Protein AF-A0A412Y163-F1 (afdb_monomer_lite)

Radius of gyration: 38.12 Å; chains: 1; bounding box: 96×50×126 Å

pLDDT: mean 85.92, std 14.91, range [29.03, 98.62]

InterPro domains:
  IPR002495 Glycosyl transferase, family 8 [PF01501] (3-252)
  IPR006143 RND efflux pump, membrane fusion protein [TIGR01730] (341-671)
  IPR029044 Nucleotide-diphospho-sugar transferases [G3DSA:3.90.550.10] (2-270)
  IPR029044 Nucleotide-diphospho-sugar transferases [SSF53448] (2-274)
  IPR058625 Multidrug resistance protein MdtA-like, barrel-sandwich hybrid domain [PF25917] (364-505)
  IPR058626 Multidrug resistance protein MdtA-like, beta-barrel domain [PF25944] (539-596)

Sequence (676 aa):
MIHIACNIDANFTQHCAVTLVSLFENNKTADICVHIVAPGLPEKDQNILKSLAASYGNEVCFYFPSPELLANFSIRKFGKRISMATYYRCMFSAILPATVDKVLYLDCDIVILGDISEFWNTDLTDYAVGCVEDIGYDDMERYETLKYDSKYSYFNAGVLLINLKYWREHKVDEQCVKYFLAYPERIRYNDQDLLNALLHEHKLFVSLKWNMQDAFYRYGMEKKIEHWPTLKQDLESPVILHYTNKKPWNYDSMHPLRREYYTYLDMTPWRGKRPLLSLKNSLLRFIKLLPYVLKLRKPKYMKLNKQFIITNFAAFALMLFLPTGCRQADGKQDAVQSYRVIKVAASPVEISESYSAAIRGRQDVDILPQISGRIIRLKVKEGERVKTGQVLAVIDQVPYRAALRTAQANVSAAQAKVETARIELRGKQALFDEKVISDYELSLARNQLAVACAELEQAKAQESDARNNLSYTEIKSPSNGVVGTLPYRIGALVGPNMAQPFTVVSDNAEMYAYFSISENMLRRYSARYGSIDSMIAGTPEVGLQLNDGSLYKAKGRIETVSGVVDPVTGTVQIKALFPNPDRELLSGSIGNVILQNPKTEAVTIPMTATVELQDKIIAYRLKNGQAEAAYLTVDRLNDGNRFIVKEGLSVGDTIVAEGVGLVREGMSITPKNETK

Organism: NCBI:txid626929

Secondary structure (DSSP, 8-state):
-EEEEEE--TTSHHHHHHHHHHHHHH-TTS-EEEEEE-TT--HHHHHHHHHHHHHTT-EEEEE---GGGGTT-----S-TT--GGGGGGGGHHHHS-TT--EEEEE-SSEEE-S--HHHHT---TT-SEEEEE---S--HHHHHHHTS-GGG--EEEEEEEEEHHHHHHTTHHHHHHHHHHH-GGG-SSTHHHHHHHHHTTSEEE--GGGSEEGGGGBTTGGGT-TTHHHHHHHHHS-SEEE--SS-TTSTT---TTHHHHHHHHTTSTTTT------HHHHHHHHHHHHHHHTTSS--SBPPPSS----TTSSTTTSSS------------PPP--EEEEEE--EEEE--EEEEEEEEEEEEEEEE--SS-EEEEEE---TT-EE-TT-EEEEE--HHHHHHHHHHHHHHHHHHHHHHHHHHHHHHHHHHHHTT-S-HHHHHHHHHHHHHHHHHHHHHHHHHHHHHHHHHHTEEE-SSSEEE------TT-EE-TT-SS-SEEEEEEEEEEEEEEEEHHHHHHHHHHHSSHHHHHHHSPPBEEEETTSPBPSS-BEEEEEEEEEETTTTEEEEEEEEE-TT----TT-EEEEEEEPPPEEEEEEEGGG-EEETTEEEEEEEETTEEEEEEEEE-S---SSEEEEEES--TT-EEE-S-GGG--TT-B-EEEPPP-

Foldseek 3Di:
DAEAEEEDEQVLLLLLLLAVLLQCVQALPDAYEYEYEYAPHDPVSVVQSQVSQVVSVYGYDYWHDDPVLQPLDDDDPPDPPDDSRVCVLQVCLPTPDPVCQKYKYAYSLKGFDHHCVVVLPDDQPQAQKEFAADDDDDFPVLCVLLVHDCVLGFTDSRTITGRSNVCNVVVSSVQLSVCCNVRVVSDDPGNRSSCCSRRSPRYHYDQCLREVELVCFFPPVCVVDPPNVVNVVSVLRRRMYGDPDPGLQDLQDPRPCSVSSLVSSCVGPNRPDHRDCDVVNVVVSCVVCVCVVVVVDPDGGDDHPPPPPPPPPCVVVPVPDDDDDDDDDDDDDDDFDAFAKDFWAWDWDKFKDKFKWAKAFPDKAFFAQAFKAFWADADDDAFDWAAAFDFGTAGDLVVLVVQLVVLVVQLVVLVVQLVVLVVVLVVVVVCVVVVNDDPVVNVVSVVSNVVSVVSNVVSVVSSVVSVVNSVSSGRGDRHTATWHDQPHDGGDIGHRPDPGGRTIGGNHQKMKIKGKDAPVVVVVLCVVQVHPVSSQVVFPWKWKQFPVRDTDPWTKGWDDWDPDADPVPNIIMTIIMTGQNVVPDDRRGMIMIMGIDPIDTFGKAFLQQWDQDPNWIWWFWDDPQFTATFTFDFDPGDPVGITGTPDRDDRRTMTRRHPRVVHDGGRRHDHDYDPD

Structure (mmCIF, N/CA/C/O backbone):
data_AF-A0A412Y163-F1
#
_entry.id   AF-A0A412Y163-F1
#
loop_
_atom_site.group_PDB
_atom_site.id
_atom_site.type_symbol
_atom_site.label_atom_id
_atom_site.label_alt_id
_atom_site.label_comp_id
_atom_site.label_asym_id
_atom_site.label_entity_id
_atom_site.label_seq_id
_atom_site.pdbx_PDB_ins_code
_atom_site.Cartn_x
_atom_site.Cartn_y
_atom_site.Cartn_z
_atom_site.occupancy
_atom_site.B_iso_or_equiv
_atom_site.auth_seq_id
_atom_site.auth_comp_id
_atom_site.auth_asym_id
_atom_site.auth_atom_id
_atom_site.pdbx_PDB_model_num
ATOM 1 N N . MET A 1 1 ? 31.788 -15.404 14.386 1.00 92.50 1 MET A N 1
ATOM 2 C CA . MET A 1 1 ? 30.502 -15.265 13.694 1.00 92.50 1 MET A CA 1
ATOM 3 C C . MET A 1 1 ? 30.110 -13.804 13.506 1.00 92.50 1 MET A C 1
ATOM 5 O O . MET A 1 1 ? 30.068 -13.052 14.476 1.00 92.50 1 MET A O 1
ATOM 9 N N . ILE A 1 2 ? 29.854 -13.405 12.262 1.00 97.56 2 ILE A N 1
ATOM 10 C CA . ILE A 1 2 ? 29.260 -12.123 11.866 1.00 97.56 2 ILE A CA 1
ATOM 11 C C . ILE A 1 2 ? 27.769 -12.362 11.627 1.00 97.56 2 ILE A C 1
ATOM 13 O O . ILE A 1 2 ? 27.402 -13.258 10.867 1.00 97.56 2 ILE A O 1
ATOM 17 N N . HIS A 1 3 ? 26.913 -11.555 12.253 1.00 98.38 3 HIS A N 1
ATOM 18 C CA . HIS A 1 3 ? 25.468 -11.634 12.052 1.00 98.38 3 HIS A CA 1
ATOM 19 C C . HIS A 1 3 ? 25.017 -10.582 11.046 1.00 98.38 3 HIS A C 1
ATOM 21 O O . HIS A 1 3 ? 25.261 -9.388 11.230 1.00 98.38 3 HIS A O 1
ATOM 27 N N . ILE A 1 4 ? 24.317 -11.027 10.007 1.00 98.44 4 ILE A N 1
ATOM 28 C CA . ILE A 1 4 ? 23.743 -10.171 8.968 1.00 98.44 4 ILE A CA 1
ATOM 29 C C . ILE A 1 4 ? 22.227 -10.213 9.076 1.00 98.44 4 ILE A C 1
ATOM 31 O O . ILE A 1 4 ? 21.671 -11.288 9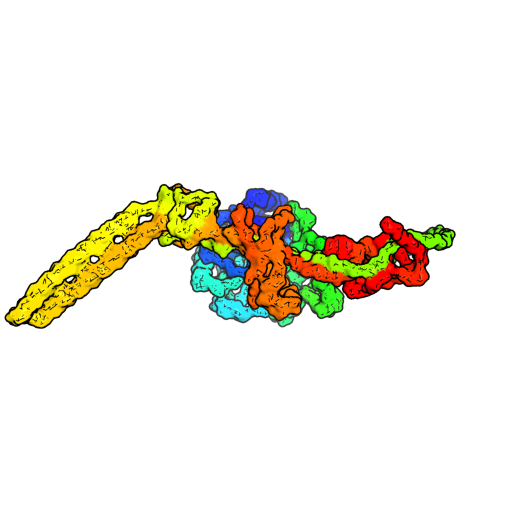.265 1.00 98.44 4 ILE A O 1
ATOM 35 N N . ALA A 1 5 ? 21.545 -9.080 8.926 1.00 98.00 5 ALA A N 1
ATOM 36 C CA . ALA A 1 5 ? 20.088 -9.031 8.843 1.00 98.00 5 ALA A CA 1
ATOM 37 C C . ALA A 1 5 ? 19.620 -8.459 7.505 1.00 98.00 5 ALA A C 1
ATOM 39 O O . ALA A 1 5 ? 20.126 -7.439 7.045 1.00 98.00 5 ALA A O 1
ATOM 40 N N . CYS A 1 6 ? 18.593 -9.078 6.929 1.00 95.75 6 CYS A N 1
ATOM 41 C CA . CYS A 1 6 ? 17.875 -8.569 5.763 1.00 95.75 6 CYS A CA 1
ATOM 42 C C . CYS A 1 6 ? 16.366 -8.680 6.002 1.00 95.75 6 CYS A C 1
ATOM 44 O O . CYS A 1 6 ? 15.906 -9.619 6.656 1.00 95.75 6 CYS A O 1
ATOM 46 N N . ASN A 1 7 ? 15.579 -7.775 5.423 1.00 92.44 7 ASN A N 1
ATOM 47 C CA . ASN A 1 7 ? 14.131 -7.930 5.310 1.00 92.44 7 ASN A CA 1
ATOM 48 C C . ASN A 1 7 ? 13.717 -7.992 3.832 1.00 92.44 7 ASN A C 1
ATOM 50 O O . ASN A 1 7 ? 14.161 -7.196 3.009 1.00 92.44 7 ASN A O 1
ATOM 54 N N . ILE A 1 8 ? 12.876 -8.959 3.467 1.00 90.75 8 ILE A N 1
ATOM 55 C CA . ILE A 1 8 ? 12.429 -9.107 2.074 1.00 90.75 8 ILE A CA 1
ATOM 56 C C . ILE A 1 8 ? 10.989 -9.571 1.962 1.00 90.75 8 ILE A C 1
ATOM 58 O O . ILE A 1 8 ? 10.456 -10.243 2.840 1.00 90.75 8 ILE A O 1
ATOM 62 N N . ASP A 1 9 ? 10.396 -9.271 0.812 1.00 84.88 9 ASP A N 1
ATOM 63 C CA . ASP A 1 9 ? 9.255 -10.006 0.279 1.00 84.88 9 ASP A CA 1
ATOM 64 C C . ASP A 1 9 ? 9.670 -10.809 -0.969 1.00 84.88 9 ASP A C 1
ATOM 66 O O . ASP A 1 9 ? 10.801 -10.702 -1.457 1.00 84.88 9 ASP A O 1
ATOM 70 N N . ALA A 1 10 ? 8.750 -11.615 -1.503 1.00 84.44 10 ALA A N 1
ATOM 71 C CA . ALA A 1 10 ? 9.011 -12.497 -2.643 1.00 84.44 10 ALA A CA 1
ATOM 72 C C . ALA A 1 10 ? 9.481 -11.767 -3.922 1.00 84.44 10 ALA A C 1
ATOM 74 O O . ALA A 1 10 ? 10.114 -12.375 -4.784 1.00 84.44 10 ALA A O 1
ATOM 75 N N . ASN A 1 11 ? 9.223 -10.460 -4.071 1.00 85.81 11 ASN A N 1
ATOM 76 C CA . ASN A 1 11 ? 9.713 -9.699 -5.226 1.00 85.81 11 ASN A CA 1
ATOM 77 C C . ASN A 1 11 ? 11.214 -9.389 -5.129 1.00 85.81 11 ASN A C 1
ATOM 79 O O . ASN A 1 11 ? 11.836 -9.058 -6.141 1.00 85.81 11 ASN A O 1
ATOM 83 N N . PHE A 1 12 ? 11.799 -9.494 -3.933 1.00 90.25 12 PHE A N 1
ATOM 84 C CA . PHE A 1 12 ? 13.189 -9.140 -3.658 1.00 90.25 12 PHE A CA 1
ATOM 85 C C . PHE A 1 12 ? 14.125 -10.343 -3.505 1.00 90.25 12 PHE A C 1
ATOM 87 O O . PHE A 1 12 ? 15.332 -10.127 -3.405 1.00 90.25 12 PHE A O 1
ATOM 94 N N . THR A 1 13 ? 13.637 -11.588 -3.595 1.00 94.56 13 THR A N 1
ATOM 95 C CA . THR A 1 13 ? 14.457 -12.813 -3.472 1.00 94.56 13 THR A CA 1
ATOM 96 C C . THR A 1 13 ? 15.701 -12.777 -4.366 1.00 94.56 13 THR A C 1
ATOM 98 O O . THR A 1 13 ? 16.816 -13.002 -3.899 1.00 94.56 13 THR A O 1
ATOM 101 N N . GLN A 1 14 ? 15.537 -12.429 -5.648 1.00 95.44 14 GLN A N 1
ATOM 102 C CA . GLN A 1 14 ? 16.657 -12.323 -6.591 1.00 95.44 14 GLN A CA 1
ATOM 103 C C . GLN A 1 14 ? 17.687 -11.282 -6.137 1.00 95.44 14 GLN A C 1
ATOM 105 O O . GLN A 1 14 ? 18.886 -11.480 -6.296 1.00 95.44 14 GLN A O 1
ATOM 110 N N . HIS A 1 15 ? 17.224 -10.138 -5.643 1.00 95.12 15 HIS A N 1
ATOM 111 C CA . HIS A 1 15 ? 18.093 -9.022 -5.287 1.00 95.12 15 HIS A CA 1
ATOM 112 C C . HIS A 1 15 ? 18.839 -9.313 -3.978 1.00 95.12 15 HIS A C 1
ATOM 114 O O . HIS A 1 15 ? 20.052 -9.137 -3.932 1.00 95.12 15 HIS A O 1
ATOM 120 N N . CYS A 1 16 ? 18.159 -9.920 -3.002 1.00 96.50 16 CYS A N 1
ATOM 121 C CA . CYS A 1 16 ? 18.770 -10.467 -1.794 1.00 96.50 16 CYS A CA 1
ATOM 122 C C . CYS A 1 16 ? 19.855 -11.498 -2.122 1.00 96.50 16 CYS A C 1
ATOM 124 O O . CYS A 1 16 ? 20.961 -11.405 -1.602 1.00 96.50 16 CYS A O 1
ATOM 126 N N . ALA A 1 17 ? 19.595 -12.420 -3.057 1.00 97.31 17 ALA A N 1
ATOM 127 C CA . ALA A 1 17 ? 20.602 -13.382 -3.503 1.00 97.31 17 ALA A CA 1
ATOM 128 C C . ALA A 1 17 ? 21.863 -12.698 -4.058 1.00 97.31 17 ALA A C 1
ATOM 130 O O . ALA A 1 17 ? 22.968 -13.155 -3.786 1.00 97.31 17 ALA A O 1
ATOM 131 N N . VAL A 1 18 ? 21.717 -11.590 -4.796 1.00 97.94 18 VAL A N 1
ATOM 132 C CA . VAL A 1 18 ? 22.866 -10.800 -5.272 1.00 97.94 18 VAL A CA 1
ATOM 133 C C . VAL A 1 18 ? 23.642 -10.191 -4.109 1.00 97.94 18 VAL A C 1
ATOM 135 O O . VAL A 1 18 ? 24.866 -10.303 -4.084 1.00 97.94 18 VAL A O 1
ATOM 138 N N . THR A 1 19 ? 22.949 -9.581 -3.146 1.00 98.12 19 THR A N 1
ATOM 139 C CA . THR A 1 19 ? 23.576 -9.008 -1.950 1.00 98.12 19 THR A CA 1
ATOM 140 C C . THR A 1 19 ? 24.345 -10.079 -1.174 1.00 98.12 19 THR A C 1
ATOM 142 O O . THR A 1 19 ? 25.533 -9.896 -0.921 1.00 98.12 19 THR A O 1
ATOM 145 N N . LEU A 1 20 ? 23.732 -11.234 -0.897 1.00 98.00 20 LEU A N 1
ATOM 146 C CA . LEU A 1 20 ? 24.373 -12.332 -0.165 1.00 98.00 20 LEU A CA 1
ATOM 147 C C . LEU A 1 20 ? 25.560 -12.938 -0.916 1.00 98.00 20 LEU A C 1
ATOM 149 O O . LEU A 1 20 ? 26.619 -13.122 -0.329 1.00 98.00 20 LEU A O 1
ATOM 153 N N . VAL A 1 21 ? 25.435 -13.195 -2.220 1.00 97.88 21 VAL A N 1
ATOM 154 C CA . VAL A 1 21 ? 26.564 -13.712 -3.008 1.00 97.88 21 VAL A CA 1
ATOM 155 C C . VAL A 1 21 ? 27.714 -12.707 -3.037 1.00 97.88 21 VAL A C 1
ATOM 157 O O . VAL A 1 21 ? 28.861 -13.099 -2.850 1.00 97.88 21 VAL A O 1
ATOM 160 N N . SER A 1 22 ? 27.430 -11.409 -3.188 1.00 98.38 22 SER A N 1
ATOM 161 C CA . SER A 1 22 ? 28.474 -10.381 -3.119 1.00 98.38 22 SER A CA 1
ATOM 162 C C . SER A 1 22 ? 29.130 -10.289 -1.739 1.00 98.38 22 SER A C 1
ATOM 164 O O . SER A 1 22 ? 30.338 -10.090 -1.646 1.00 98.38 22 SER A O 1
ATOM 166 N N . LEU A 1 23 ? 28.365 -10.496 -0.664 1.00 98.25 23 LEU A N 1
ATOM 167 C CA . LEU A 1 23 ? 28.896 -10.565 0.691 1.00 98.25 23 LEU A CA 1
ATOM 168 C C . LEU A 1 23 ? 29.861 -11.748 0.834 1.00 98.25 23 LEU A C 1
ATOM 170 O O . LEU A 1 23 ? 31.008 -11.547 1.229 1.00 98.25 23 LEU A O 1
ATOM 174 N N . PHE A 1 24 ? 29.414 -12.957 0.491 1.00 97.94 24 PHE A N 1
ATOM 175 C CA . PHE A 1 24 ? 30.197 -14.178 0.676 1.00 97.94 24 PHE A CA 1
ATOM 176 C C . PHE A 1 24 ? 31.447 -14.210 -0.210 1.00 97.94 24 PHE A C 1
ATOM 178 O O . PHE A 1 24 ? 32.520 -14.583 0.257 1.00 97.94 24 PHE A O 1
ATOM 185 N N . GLU A 1 25 ? 31.349 -13.750 -1.460 1.00 97.50 25 GLU A N 1
ATOM 186 C CA . GLU A 1 25 ? 32.495 -13.681 -2.375 1.00 97.50 25 GLU A CA 1
ATOM 187 C C . GLU A 1 25 ? 33.605 -12.750 -1.874 1.00 97.50 25 GLU A C 1
ATOM 189 O O . GLU A 1 25 ? 34.782 -13.031 -2.090 1.00 97.50 25 GLU A O 1
ATOM 194 N N . ASN A 1 26 ? 33.259 -11.667 -1.177 1.00 97.56 26 ASN A N 1
ATOM 195 C CA . ASN A 1 26 ? 34.247 -10.717 -0.659 1.00 97.56 26 ASN A CA 1
ATOM 196 C C . ASN A 1 26 ? 34.652 -10.979 0.800 1.00 97.56 26 ASN A C 1
ATOM 198 O O . ASN A 1 26 ? 35.519 -10.283 1.314 1.00 97.56 26 ASN A O 1
ATOM 202 N N . ASN A 1 27 ? 34.051 -11.976 1.459 1.00 97.25 27 ASN A N 1
ATOM 203 C CA . ASN A 1 27 ? 34.288 -12.309 2.869 1.00 97.25 27 ASN A CA 1
ATOM 204 C C . ASN A 1 27 ? 34.428 -13.830 3.061 1.00 97.25 27 ASN A C 1
ATOM 206 O O . ASN A 1 27 ? 33.876 -14.407 3.992 1.00 97.25 27 ASN A O 1
ATOM 210 N N . LYS A 1 28 ? 35.163 -14.502 2.163 1.00 93.19 28 LYS A N 1
ATOM 211 C CA . LYS A 1 28 ? 35.240 -15.978 2.080 1.00 93.19 28 LYS A CA 1
ATOM 212 C C . LYS A 1 28 ? 35.743 -16.670 3.347 1.00 93.19 28 LYS A C 1
ATOM 214 O O . LYS A 1 28 ? 35.465 -17.844 3.548 1.00 93.19 28 LYS A O 1
ATOM 219 N N . THR A 1 29 ? 36.532 -15.971 4.157 1.00 90.94 29 THR A N 1
ATOM 220 C CA . THR A 1 29 ? 37.102 -16.497 5.405 1.00 90.94 29 THR A CA 1
ATOM 221 C C . THR A 1 29 ? 36.256 -16.166 6.630 1.00 90.94 29 THR A C 1
ATOM 223 O O . THR A 1 29 ? 36.580 -16.619 7.726 1.00 90.94 29 THR A O 1
ATOM 226 N N . ALA A 1 30 ? 35.218 -15.343 6.478 1.00 93.56 30 ALA A N 1
ATOM 227 C CA . ALA A 1 30 ? 34.352 -14.959 7.575 1.00 93.56 30 ALA A CA 1
ATOM 228 C C . ALA A 1 30 ? 33.275 -16.024 7.802 1.00 93.56 30 ALA A C 1
ATOM 230 O O . ALA A 1 30 ? 32.623 -16.481 6.870 1.00 93.56 30 ALA A O 1
ATOM 231 N N . ASP A 1 31 ? 33.068 -16.369 9.067 1.00 95.06 31 ASP A N 1
ATOM 232 C CA . ASP A 1 31 ? 31.941 -17.176 9.527 1.00 95.06 31 ASP A CA 1
ATOM 233 C C . ASP A 1 31 ? 30.698 -16.278 9.642 1.00 95.06 31 ASP A C 1
ATOM 235 O O . ASP A 1 31 ? 30.650 -15.414 10.527 1.00 95.06 31 ASP A O 1
ATOM 239 N N . ILE A 1 32 ? 29.737 -16.423 8.720 1.00 97.88 32 ILE A N 1
ATOM 240 C CA . ILE A 1 32 ? 28.570 -15.541 8.585 1.00 97.88 32 ILE A CA 1
ATOM 241 C C . ILE A 1 32 ? 27.264 -16.311 8.821 1.00 97.88 32 ILE A C 1
ATOM 243 O O . ILE A 1 32 ? 26.962 -17.301 8.152 1.00 97.88 32 ILE A O 1
ATOM 247 N N . CYS A 1 33 ? 26.423 -15.769 9.705 1.00 97.94 33 CYS A N 1
ATOM 248 C CA . CYS A 1 33 ? 25.037 -16.193 9.889 1.00 97.94 33 CYS A CA 1
ATOM 249 C C . CYS A 1 33 ? 24.091 -15.089 9.397 1.00 97.94 33 CYS A C 1
ATOM 251 O O . CYS A 1 33 ? 24.146 -13.947 9.861 1.00 97.94 33 CYS A O 1
ATOM 253 N N . VAL A 1 34 ? 23.217 -15.420 8.448 1.00 98.38 34 VAL A N 1
ATOM 254 C CA . VAL A 1 34 ? 22.259 -14.479 7.861 1.00 98.38 34 VAL A CA 1
ATOM 255 C C . VAL A 1 34 ? 20.879 -14.690 8.472 1.00 98.38 34 VAL A C 1
ATOM 257 O O . VAL A 1 34 ? 20.323 -15.783 8.456 1.00 98.38 34 VAL A O 1
ATOM 260 N N . HIS A 1 35 ? 20.281 -13.616 8.961 1.00 98.31 35 HIS A N 1
ATOM 261 C CA . HIS A 1 35 ? 18.937 -13.564 9.504 1.00 98.31 35 HIS A CA 1
ATOM 262 C C . HIS A 1 35 ? 18.011 -12.846 8.523 1.00 98.31 35 HIS A C 1
ATOM 264 O O . HIS A 1 35 ? 18.090 -11.632 8.343 1.00 98.31 35 HIS A O 1
ATOM 270 N N . ILE A 1 36 ? 17.121 -13.592 7.876 1.00 97.38 36 ILE A N 1
ATOM 271 C CA . ILE A 1 36 ? 16.193 -13.047 6.887 1.00 97.38 36 ILE A CA 1
ATOM 272 C C . ILE A 1 36 ? 14.795 -12.973 7.493 1.00 97.38 36 ILE A C 1
ATOM 274 O O . ILE A 1 36 ? 14.148 -13.991 7.736 1.00 97.38 36 ILE A O 1
ATOM 278 N N . VAL A 1 37 ? 14.308 -11.754 7.703 1.00 96.69 37 VAL A N 1
ATOM 279 C CA . VAL A 1 37 ? 12.925 -11.490 8.103 1.00 96.69 37 VAL A CA 1
ATOM 280 C C . VAL A 1 37 ? 12.071 -11.377 6.846 1.00 96.69 37 VAL A C 1
ATOM 282 O O . VAL A 1 37 ? 12.183 -10.405 6.099 1.00 96.69 37 VAL A O 1
ATOM 285 N N . ALA A 1 38 ? 11.235 -12.378 6.576 1.00 92.44 38 ALA A N 1
ATOM 286 C CA . ALA A 1 38 ? 10.528 -12.460 5.302 1.00 92.44 38 ALA A CA 1
ATOM 287 C C . ALA A 1 38 ? 9.089 -12.971 5.456 1.00 92.44 38 ALA A C 1
ATOM 289 O O . ALA A 1 38 ? 8.832 -14.162 5.260 1.00 92.44 38 ALA A O 1
ATOM 290 N N . PRO A 1 39 ? 8.125 -12.096 5.801 1.00 85.88 39 PRO A N 1
ATOM 291 C CA . PRO A 1 39 ? 6.726 -12.493 5.947 1.00 85.88 39 PRO A CA 1
ATOM 292 C C . PRO A 1 39 ? 6.196 -13.098 4.637 1.00 85.88 39 PRO A C 1
ATOM 294 O O . PRO A 1 39 ? 6.133 -12.434 3.603 1.00 85.88 39 PRO A O 1
ATOM 297 N N . GLY A 1 40 ? 5.808 -14.373 4.674 1.00 85.00 40 GLY A N 1
ATOM 298 C CA . GLY A 1 40 ? 5.207 -15.050 3.523 1.00 85.00 40 GLY A CA 1
ATOM 299 C C . GLY A 1 40 ? 6.167 -15.382 2.373 1.00 85.00 40 GLY A C 1
ATOM 300 O O . GLY A 1 40 ? 5.709 -15.534 1.241 1.00 85.00 40 GLY A O 1
ATOM 301 N N . LEU A 1 41 ? 7.479 -15.503 2.621 1.00 91.69 41 LEU A N 1
ATOM 302 C CA . LEU A 1 41 ? 8.425 -15.939 1.587 1.00 91.69 41 LEU A CA 1
ATOM 303 C C . LEU A 1 41 ? 8.195 -17.416 1.207 1.00 91.69 41 LEU A C 1
ATOM 305 O O . LEU A 1 41 ? 8.257 -18.277 2.091 1.00 91.69 41 LEU A O 1
ATOM 309 N N . PRO A 1 42 ? 7.981 -17.750 -0.080 1.00 93.44 42 PRO A N 1
ATOM 310 C CA . PRO A 1 42 ? 7.755 -19.128 -0.505 1.00 93.44 42 PRO A CA 1
ATOM 311 C C . PRO A 1 42 ? 8.927 -20.055 -0.164 1.00 93.44 42 PRO A C 1
ATOM 313 O O . PRO A 1 42 ? 10.089 -19.670 -0.277 1.00 93.44 42 PRO A O 1
ATOM 316 N N . GLU A 1 43 ? 8.637 -21.313 0.166 1.00 94.31 43 GLU A N 1
ATOM 317 C CA . GLU A 1 43 ? 9.656 -22.315 0.518 1.00 94.31 43 GLU A CA 1
ATOM 318 C C . GLU A 1 43 ? 10.697 -22.522 -0.597 1.00 94.31 43 GLU A C 1
ATOM 320 O O . GLU A 1 43 ? 11.889 -22.661 -0.331 1.00 94.31 43 GLU A O 1
ATOM 325 N N . LYS A 1 44 ? 10.274 -22.446 -1.867 1.00 94.81 44 LYS A N 1
ATOM 326 C CA . LYS A 1 44 ? 11.176 -22.481 -3.029 1.00 94.81 44 LYS A CA 1
ATOM 327 C C . LYS A 1 44 ? 12.265 -21.406 -2.948 1.00 94.81 44 LYS A C 1
ATOM 329 O O . LYS A 1 44 ? 13.429 -21.690 -3.219 1.00 94.81 44 LYS A O 1
ATOM 334 N N . ASP A 1 45 ? 11.881 -20.188 -2.587 1.00 95.31 45 ASP A N 1
ATOM 335 C CA . ASP A 1 45 ? 12.784 -19.042 -2.510 1.00 95.31 45 ASP A CA 1
ATOM 336 C C . ASP A 1 45 ? 13.702 -19.155 -1.288 1.00 95.31 45 ASP A C 1
ATOM 338 O O . ASP A 1 45 ? 14.901 -18.891 -1.392 1.00 95.31 45 ASP A O 1
ATOM 342 N N . GLN A 1 46 ? 13.171 -19.644 -0.162 1.00 96.62 46 GLN A N 1
ATOM 343 C CA . GLN A 1 46 ? 13.973 -19.973 1.018 1.00 96.62 46 GLN A CA 1
ATOM 344 C C . GLN A 1 46 ? 15.059 -21.000 0.681 1.00 96.62 46 GLN A C 1
ATOM 346 O O . GLN A 1 46 ? 16.226 -20.792 1.006 1.00 96.62 46 GLN A O 1
ATOM 351 N N . ASN A 1 47 ? 14.694 -22.081 -0.013 1.00 96.62 47 ASN A N 1
ATOM 352 C CA . ASN A 1 47 ? 15.622 -23.142 -0.392 1.00 96.62 47 ASN A CA 1
ATOM 353 C C . ASN A 1 47 ? 16.731 -22.625 -1.312 1.00 96.62 47 ASN A C 1
ATOM 355 O O . ASN A 1 47 ? 17.889 -22.968 -1.103 1.00 96.62 47 ASN A O 1
ATOM 359 N N . ILE A 1 48 ? 16.413 -21.740 -2.263 1.00 95.94 48 ILE A N 1
ATOM 360 C CA . ILE A 1 48 ? 17.429 -21.104 -3.115 1.00 95.94 48 ILE A CA 1
ATOM 361 C C . ILE A 1 48 ? 18.454 -20.334 -2.271 1.00 95.94 48 ILE A C 1
ATOM 363 O O . ILE A 1 48 ? 19.657 -20.507 -2.463 1.00 95.94 48 ILE A O 1
ATOM 367 N N . LEU A 1 49 ? 17.997 -19.501 -1.332 1.00 97.44 49 LEU A N 1
ATOM 368 C CA . LEU A 1 49 ? 18.885 -18.696 -0.488 1.00 97.44 49 LEU A CA 1
ATOM 369 C C . LEU A 1 49 ? 19.702 -19.564 0.485 1.00 97.44 49 LEU A C 1
ATOM 371 O O . LEU A 1 49 ? 20.897 -19.321 0.643 1.00 97.44 49 LEU A O 1
ATOM 375 N N . LYS A 1 50 ? 19.101 -20.614 1.068 1.00 97.69 50 LYS A N 1
ATOM 376 C CA . LYS A 1 50 ? 19.816 -21.600 1.902 1.00 97.69 50 LYS A CA 1
ATOM 377 C C . LYS A 1 50 ? 20.900 -22.319 1.114 1.00 97.69 50 LYS A C 1
ATOM 379 O O . LYS A 1 50 ? 22.033 -22.390 1.573 1.00 97.69 50 LYS A O 1
ATOM 384 N N . SER A 1 51 ? 20.574 -22.830 -0.074 1.00 96.94 51 SER A N 1
ATOM 385 C CA . SER A 1 51 ? 21.540 -23.528 -0.925 1.00 96.94 51 SER A CA 1
ATOM 386 C C . SER A 1 51 ? 22.677 -22.611 -1.368 1.00 96.94 51 SER A C 1
ATOM 388 O O . SER A 1 51 ? 23.826 -23.045 -1.394 1.00 96.94 51 SER A O 1
ATOM 390 N N . LEU A 1 52 ? 22.378 -21.343 -1.674 1.00 96.12 52 LEU A N 1
ATOM 391 C CA . LEU A 1 52 ? 23.405 -20.351 -1.977 1.00 96.12 52 LEU A CA 1
ATOM 392 C C . LEU A 1 52 ? 24.336 -20.146 -0.784 1.00 96.12 52 LEU A C 1
ATOM 394 O O . LEU A 1 52 ? 25.532 -20.335 -0.946 1.00 96.12 52 LEU A O 1
ATOM 398 N N . ALA A 1 53 ? 23.829 -19.837 0.409 1.00 96.56 53 ALA A N 1
ATOM 399 C CA . ALA A 1 53 ? 24.686 -19.641 1.581 1.00 96.56 53 ALA A CA 1
ATOM 400 C C . ALA A 1 53 ? 25.496 -20.892 1.949 1.00 96.56 53 ALA A C 1
ATOM 402 O O . ALA A 1 53 ? 26.705 -20.798 2.165 1.00 96.56 53 ALA A O 1
ATOM 403 N N . ALA A 1 54 ? 24.867 -22.069 1.900 1.00 96.31 54 ALA A N 1
ATOM 404 C CA . ALA A 1 54 ? 25.525 -23.343 2.166 1.00 96.31 54 ALA A CA 1
ATOM 405 C C . ALA A 1 54 ? 26.687 -23.621 1.197 1.00 96.31 54 ALA A C 1
ATOM 407 O O . ALA A 1 54 ? 27.702 -24.173 1.611 1.00 96.31 54 ALA A O 1
ATOM 408 N N . SER A 1 55 ? 26.591 -23.192 -0.070 1.00 95.69 55 SER A N 1
ATOM 409 C CA . SER A 1 55 ? 27.694 -23.318 -1.039 1.00 95.69 55 SER A CA 1
ATOM 410 C C . SER A 1 55 ? 28.943 -22.501 -0.678 1.00 95.69 55 SER A C 1
ATOM 412 O O . SER A 1 55 ? 30.031 -22.827 -1.144 1.00 95.69 55 SER A O 1
ATOM 414 N N . TYR A 1 56 ? 28.800 -21.494 0.190 1.00 96.00 56 TYR A N 1
ATOM 415 C CA . TYR A 1 56 ? 29.903 -20.717 0.767 1.00 96.00 56 TYR A CA 1
ATOM 416 C C . TYR A 1 56 ? 30.234 -21.130 2.209 1.00 96.00 56 TYR A C 1
ATOM 418 O O . TYR A 1 56 ? 31.049 -20.475 2.848 1.00 96.00 56 TYR A O 1
ATOM 426 N N . GLY A 1 57 ? 29.606 -22.186 2.740 1.00 95.25 57 GLY A N 1
ATOM 427 C CA . GLY A 1 57 ? 29.789 -22.621 4.127 1.00 95.25 57 GLY A CA 1
ATOM 428 C C . GLY A 1 57 ? 29.100 -21.737 5.173 1.00 95.25 57 GLY A C 1
ATOM 429 O O . GLY A 1 57 ? 29.467 -21.804 6.339 1.00 95.25 57 GLY A O 1
ATOM 430 N N . ASN A 1 58 ? 28.115 -20.926 4.772 1.00 96.69 58 ASN A N 1
ATOM 431 C CA . ASN A 1 58 ? 27.388 -19.999 5.645 1.00 96.69 58 ASN A CA 1
ATOM 432 C C . ASN A 1 58 ? 25.935 -20.446 5.881 1.00 96.69 58 ASN A C 1
ATOM 434 O O . ASN A 1 58 ? 25.371 -21.220 5.102 1.00 96.69 58 ASN A O 1
ATOM 438 N N . GLU A 1 59 ? 25.302 -19.916 6.929 1.00 95.25 59 GLU A N 1
ATOM 439 C CA . GLU A 1 59 ? 23.928 -20.267 7.317 1.00 95.25 59 GLU A CA 1
ATOM 440 C C . GLU A 1 59 ? 22.929 -19.134 7.037 1.00 95.25 59 GLU A C 1
ATOM 442 O O . GLU A 1 59 ? 23.254 -17.950 7.139 1.00 95.25 59 GLU A O 1
ATOM 447 N N . VAL A 1 60 ? 21.684 -19.504 6.710 1.00 97.50 60 VAL A N 1
ATOM 448 C CA . VAL A 1 60 ? 20.548 -18.578 6.592 1.00 97.50 60 VAL A CA 1
ATOM 449 C C . VAL A 1 60 ? 19.383 -19.061 7.457 1.00 97.50 60 VAL A C 1
ATOM 451 O O . VAL A 1 60 ? 18.796 -20.116 7.198 1.00 97.50 60 VAL A O 1
ATOM 454 N N . CYS A 1 61 ? 18.984 -18.230 8.416 1.00 97.06 61 CYS A N 1
ATOM 455 C CA . CYS A 1 61 ? 17.814 -18.414 9.269 1.00 97.06 61 CYS A CA 1
ATOM 456 C C . CYS A 1 61 ? 16.667 -17.514 8.801 1.00 97.06 61 CYS A C 1
ATOM 458 O O . CYS A 1 61 ? 16.867 -16.319 8.574 1.00 97.06 61 CYS A O 1
ATOM 460 N N . PHE A 1 62 ? 15.457 -18.067 8.704 1.00 97.19 62 PHE A N 1
ATOM 461 C CA . PHE A 1 62 ? 14.263 -17.322 8.296 1.00 97.19 62 PHE A CA 1
ATOM 462 C C . PHE A 1 62 ? 13.358 -17.031 9.484 1.00 97.19 62 PHE A C 1
ATOM 464 O O . PHE A 1 62 ? 13.095 -17.911 10.301 1.00 97.19 62 PHE A O 1
ATOM 471 N N . TYR A 1 63 ? 12.830 -15.812 9.519 1.00 96.69 63 TYR A N 1
ATOM 472 C CA . TYR A 1 63 ? 11.893 -15.351 10.532 1.00 96.69 63 TYR A CA 1
ATOM 473 C C . TYR A 1 63 ? 10.604 -14.886 9.856 1.00 96.69 63 TYR A C 1
ATOM 475 O O . TYR A 1 63 ? 10.628 -14.065 8.934 1.00 96.69 63 TYR A O 1
ATOM 483 N N . PHE A 1 64 ? 9.477 -15.398 10.347 1.00 94.50 64 PHE A N 1
ATOM 484 C CA . PHE A 1 64 ? 8.131 -15.093 9.860 1.00 94.50 64 PHE A CA 1
ATOM 485 C C . PHE A 1 64 ? 7.345 -14.394 10.975 1.00 94.50 64 PHE A C 1
ATOM 487 O O . PHE A 1 64 ? 6.504 -15.024 11.617 1.00 94.50 64 PHE A O 1
ATOM 494 N N . PRO A 1 65 ? 7.666 -13.124 11.281 1.00 90.69 65 PRO A N 1
ATOM 495 C CA . PRO A 1 65 ? 6.994 -12.392 12.345 1.00 90.69 65 PRO A CA 1
ATOM 496 C C . PRO A 1 65 ? 5.502 -12.256 12.046 1.00 90.69 65 PRO A C 1
ATOM 498 O O . PRO A 1 65 ? 5.099 -12.092 10.890 1.00 90.69 65 PRO A O 1
ATOM 501 N N . SER A 1 66 ? 4.689 -12.291 13.101 1.00 87.56 66 SER A N 1
ATOM 502 C CA . SER A 1 66 ? 3.246 -12.146 12.948 1.00 87.56 66 SER A CA 1
ATOM 503 C C . SER A 1 66 ? 2.883 -10.777 12.356 1.00 87.56 66 SER A C 1
ATOM 505 O O . SER A 1 66 ? 3.509 -9.775 12.729 1.00 87.56 66 SER A O 1
ATOM 507 N N . PRO A 1 67 ? 1.865 -10.680 11.476 1.00 83.06 67 PRO A N 1
ATOM 508 C CA . PRO A 1 67 ? 1.375 -9.396 10.980 1.00 83.06 67 PRO A CA 1
ATOM 509 C C . PRO A 1 67 ? 0.978 -8.418 12.095 1.00 83.06 67 PRO A C 1
ATOM 511 O O . PRO A 1 67 ? 1.098 -7.209 11.899 1.00 83.06 67 PRO A O 1
ATOM 514 N N . GLU A 1 68 ? 0.571 -8.910 13.276 1.00 86.44 68 GLU A N 1
ATOM 515 C CA . GLU A 1 68 ? 0.223 -8.048 14.418 1.00 86.44 68 GLU A CA 1
ATOM 516 C C . GLU A 1 68 ? 1.382 -7.161 14.886 1.00 86.44 68 GLU A C 1
ATOM 518 O O . GLU A 1 68 ? 1.138 -6.053 15.359 1.00 86.44 68 GLU A O 1
ATOM 523 N N . LEU A 1 69 ? 2.635 -7.600 14.702 1.00 87.94 69 LEU A N 1
ATOM 524 C CA . LEU A 1 69 ? 3.818 -6.823 15.085 1.00 87.94 69 LEU A CA 1
ATOM 525 C C . LEU A 1 69 ? 3.860 -5.463 14.375 1.00 87.94 69 LEU A C 1
ATOM 527 O O . LEU A 1 69 ? 4.407 -4.501 14.908 1.00 87.94 69 LEU A O 1
ATOM 531 N N . LEU A 1 70 ? 3.251 -5.376 13.187 1.00 90.81 70 LEU A N 1
ATOM 532 C CA . LEU A 1 70 ? 3.163 -4.147 12.407 1.00 90.81 70 LEU A CA 1
ATOM 533 C C . LEU A 1 70 ? 1.749 -3.552 12.321 1.00 90.81 70 LEU A C 1
ATOM 535 O O . LEU A 1 70 ? 1.555 -2.604 11.563 1.00 90.81 70 LEU A O 1
ATOM 539 N N . ALA A 1 71 ? 0.771 -4.050 13.088 1.00 85.06 71 ALA A N 1
ATOM 540 C CA . ALA A 1 71 ? -0.635 -3.630 12.978 1.00 85.06 71 ALA A CA 1
ATOM 541 C C . ALA A 1 71 ? -0.860 -2.121 13.190 1.00 85.06 71 ALA A C 1
ATOM 543 O O . ALA A 1 71 ? -1.809 -1.554 12.655 1.00 85.06 71 ALA A O 1
ATOM 544 N N . ASN A 1 72 ? 0.026 -1.474 13.951 1.00 85.50 72 ASN A N 1
ATOM 545 C CA . ASN A 1 72 ? -0.038 -0.047 14.267 1.00 85.50 72 ASN A CA 1
ATOM 546 C C . ASN A 1 72 ? 0.662 0.849 13.238 1.00 85.50 72 ASN A C 1
ATOM 548 O O . ASN A 1 72 ? 0.506 2.068 13.281 1.00 85.50 72 ASN A O 1
ATOM 552 N N . PHE A 1 73 ? 1.452 0.269 12.336 1.00 87.94 73 PHE A N 1
ATOM 553 C CA . PHE A 1 73 ? 2.153 1.025 11.311 1.00 87.94 73 PHE A CA 1
ATOM 554 C C . PHE A 1 73 ? 1.282 1.173 10.065 1.00 87.94 73 PHE A C 1
ATOM 556 O O . PHE A 1 73 ? 0.464 0.318 9.729 1.00 87.94 73 PHE A O 1
ATOM 563 N N . SER A 1 74 ? 1.499 2.254 9.323 1.00 86.38 74 SER A N 1
ATOM 564 C CA . SER A 1 74 ? 0.895 2.448 8.008 1.00 86.38 74 SER A CA 1
ATOM 565 C C . SER A 1 74 ? 1.891 3.107 7.063 1.00 86.38 74 SER A C 1
ATOM 567 O O . SER A 1 74 ? 2.747 3.879 7.483 1.00 86.38 74 SER A O 1
ATOM 569 N N . ILE A 1 75 ? 1.787 2.805 5.769 1.00 81.31 75 ILE A N 1
ATOM 570 C CA . ILE A 1 75 ? 2.603 3.459 4.743 1.00 81.31 75 ILE A CA 1
ATOM 571 C C . ILE A 1 75 ? 1.833 4.636 4.162 1.00 81.31 75 ILE A C 1
ATOM 573 O O . ILE A 1 75 ? 0.740 4.476 3.609 1.00 81.31 75 ILE A O 1
ATOM 577 N N . ARG A 1 76 ? 2.442 5.825 4.201 1.00 66.44 76 ARG A N 1
ATOM 578 C CA . ARG A 1 76 ? 1.949 6.968 3.430 1.00 66.44 76 ARG A CA 1
ATOM 579 C C . ARG A 1 76 ? 2.154 6.701 1.940 1.00 66.44 76 ARG A C 1
ATOM 581 O O . ARG A 1 76 ? 3.233 6.326 1.500 1.00 66.44 76 ARG A O 1
ATOM 588 N N . LYS A 1 77 ? 1.077 6.891 1.176 1.00 47.00 77 LYS A N 1
ATOM 589 C CA . LYS A 1 77 ? 0.798 6.449 -0.206 1.00 47.00 77 LYS A CA 1
ATOM 590 C C . LYS A 1 77 ? 1.734 7.009 -1.307 1.00 47.00 77 LYS A C 1
ATOM 592 O O . LYS A 1 77 ? 1.269 7.342 -2.393 1.00 47.00 77 LYS A O 1
ATOM 597 N N . PHE A 1 78 ? 3.046 7.100 -1.089 1.00 42.44 78 PHE A N 1
ATOM 598 C CA . PHE A 1 78 ? 4.029 7.476 -2.107 1.00 42.44 78 PHE A CA 1
ATOM 599 C C . PHE A 1 78 ? 4.514 6.241 -2.883 1.00 42.44 78 PHE A C 1
ATOM 601 O O . PHE A 1 78 ? 5.590 5.697 -2.659 1.00 42.44 78 PHE A O 1
ATOM 608 N N . GLY A 1 79 ? 3.702 5.826 -3.859 1.00 43.97 79 GLY A N 1
ATOM 609 C CA . GLY A 1 79 ? 4.083 4.869 -4.898 1.00 43.97 79 GLY A CA 1
ATOM 610 C C . GLY A 1 79 ? 3.973 3.394 -4.497 1.00 43.97 79 GLY A C 1
ATOM 611 O O . GLY A 1 79 ? 4.260 2.994 -3.379 1.00 43.97 79 GLY A O 1
ATOM 612 N N . LYS A 1 80 ? 3.592 2.550 -5.462 1.00 48.91 80 LYS A N 1
ATOM 613 C CA . LYS A 1 80 ? 3.447 1.083 -5.349 1.00 48.91 80 LYS A CA 1
ATOM 614 C C . LYS A 1 80 ? 4.772 0.325 -5.072 1.00 48.91 80 LYS A C 1
ATOM 616 O O . LYS A 1 80 ? 4.923 -0.798 -5.536 1.00 48.91 80 LYS A O 1
ATOM 621 N N . ARG A 1 81 ? 5.778 0.958 -4.456 1.00 59.56 81 ARG A N 1
ATOM 622 C CA . ARG A 1 81 ? 7.162 0.451 -4.384 1.00 59.56 81 ARG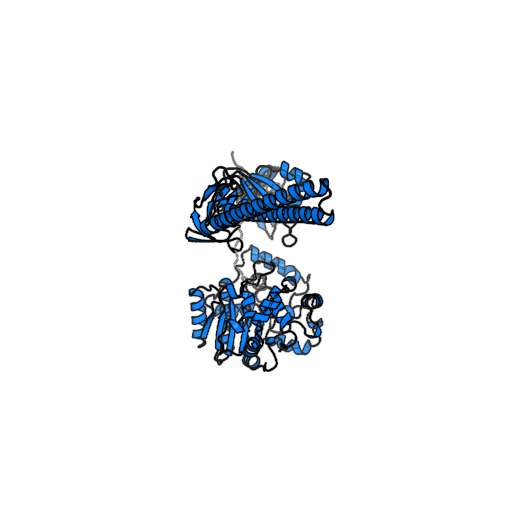 A CA 1
ATOM 623 C C . ARG A 1 81 ? 7.626 0.027 -2.994 1.00 59.56 81 ARG A C 1
ATOM 625 O O . ARG A 1 81 ? 8.593 -0.718 -2.935 1.00 59.56 81 ARG A O 1
ATOM 632 N N . ILE A 1 82 ? 6.993 0.502 -1.922 1.00 70.19 82 ILE A N 1
ATOM 633 C CA . ILE A 1 82 ? 7.417 0.227 -0.542 1.00 70.19 82 ILE A CA 1
ATOM 634 C C . ILE A 1 82 ? 6.305 -0.562 0.151 1.00 70.19 82 ILE A C 1
ATOM 636 O O . ILE A 1 82 ? 5.138 -0.180 0.062 1.00 70.19 82 ILE A O 1
ATOM 640 N N . SER A 1 83 ? 6.664 -1.680 0.782 1.00 79.56 83 SER A N 1
ATOM 641 C CA . SER A 1 83 ? 5.754 -2.575 1.502 1.00 79.56 83 SER A CA 1
ATOM 642 C C . SER A 1 83 ? 5.922 -2.421 3.014 1.00 79.56 83 SER A C 1
ATOM 644 O O . SER A 1 83 ? 6.942 -1.909 3.483 1.00 79.56 83 SER A O 1
ATOM 646 N N . MET A 1 84 ? 4.924 -2.872 3.790 1.00 84.38 84 MET A N 1
ATOM 647 C CA . MET A 1 84 ? 4.959 -2.810 5.263 1.00 84.38 84 MET A CA 1
ATOM 648 C C . MET A 1 84 ? 6.215 -3.472 5.838 1.00 84.38 84 MET A C 1
ATOM 650 O O . MET A 1 84 ? 6.650 -3.113 6.927 1.00 84.38 84 MET A O 1
ATOM 654 N N . ALA A 1 85 ? 6.839 -4.376 5.072 1.00 83.69 85 ALA A N 1
ATOM 655 C CA . ALA A 1 85 ? 8.054 -5.069 5.453 1.00 83.69 85 ALA A CA 1
ATOM 656 C C . ALA A 1 85 ? 9.221 -4.136 5.830 1.00 83.69 85 ALA A C 1
ATOM 658 O O . ALA A 1 85 ? 10.077 -4.541 6.616 1.00 83.69 85 ALA A O 1
ATOM 659 N N . THR A 1 86 ? 9.234 -2.885 5.344 1.00 86.38 86 THR A N 1
ATOM 660 C CA . THR A 1 86 ? 10.261 -1.889 5.705 1.00 86.38 86 THR A CA 1
ATOM 661 C C . THR A 1 86 ? 10.338 -1.656 7.220 1.00 86.38 86 THR A C 1
ATOM 663 O O . THR A 1 86 ? 11.432 -1.566 7.773 1.00 86.38 86 THR A O 1
ATOM 666 N N . TYR A 1 87 ? 9.197 -1.686 7.923 1.00 92.38 87 TYR A N 1
ATOM 667 C CA . TYR A 1 87 ? 9.135 -1.445 9.368 1.00 92.38 87 TYR A CA 1
ATOM 668 C C . TYR A 1 87 ? 9.653 -2.607 10.223 1.00 92.38 87 TYR A C 1
ATOM 670 O O . TYR A 1 87 ? 9.962 -2.388 11.392 1.00 92.38 87 TYR A O 1
ATOM 678 N N . TYR A 1 88 ? 9.835 -3.819 9.677 1.00 93.19 88 TYR A N 1
ATOM 679 C CA . TYR A 1 88 ? 10.440 -4.915 10.452 1.00 93.19 88 TYR A CA 1
ATOM 680 C C . TYR A 1 88 ? 11.874 -4.609 10.896 1.00 93.19 88 TYR A C 1
ATOM 682 O O . TYR A 1 88 ? 12.318 -5.151 11.904 1.00 93.19 88 TYR A O 1
ATOM 690 N N . ARG A 1 89 ? 12.570 -3.698 10.204 1.00 93.81 89 ARG A N 1
ATOM 691 C CA . ARG A 1 89 ? 13.892 -3.197 10.600 1.00 93.81 89 ARG A CA 1
ATOM 692 C C . ARG A 1 89 ? 13.876 -2.563 11.988 1.00 93.81 89 ARG A C 1
ATOM 694 O O . ARG A 1 89 ? 14.760 -2.825 12.794 1.00 93.81 89 ARG A O 1
ATOM 701 N N . CYS A 1 90 ? 12.833 -1.792 12.294 1.00 95.75 90 CYS A N 1
ATOM 702 C CA . CYS A 1 90 ? 12.632 -1.187 13.611 1.00 95.75 90 CYS A CA 1
ATOM 703 C C . CYS A 1 90 ? 12.346 -2.227 14.706 1.00 95.75 90 CYS A C 1
ATOM 705 O O . CYS A 1 90 ? 12.413 -1.901 15.883 1.00 95.75 90 CYS A O 1
ATOM 707 N N . MET A 1 91 ? 12.013 -3.464 14.327 1.00 96.19 91 MET A N 1
ATOM 708 C CA . MET A 1 91 ? 11.532 -4.510 15.227 1.00 96.19 91 MET A CA 1
ATOM 709 C C . MET A 1 91 ? 12.562 -5.631 15.445 1.00 96.19 91 MET A C 1
ATOM 711 O O . MET A 1 91 ? 12.228 -6.666 16.019 1.00 96.19 91 MET A O 1
ATOM 715 N N . PHE A 1 92 ? 13.815 -5.483 14.996 1.00 96.25 92 PHE A N 1
ATOM 716 C CA . PHE A 1 92 ? 14.801 -6.568 15.097 1.00 96.25 92 PHE A CA 1
ATOM 717 C C . PHE A 1 92 ? 15.122 -7.005 16.526 1.00 96.25 92 PHE A C 1
ATOM 719 O O . PHE A 1 92 ? 15.373 -8.191 16.730 1.00 96.25 92 PHE A O 1
ATOM 726 N N . SER A 1 93 ? 15.071 -6.103 17.510 1.00 96.00 93 SER A N 1
ATOM 727 C CA . SER A 1 93 ? 15.231 -6.457 18.928 1.00 96.00 93 SER A CA 1
ATOM 728 C C . SER A 1 93 ? 14.181 -7.468 19.397 1.00 96.00 93 SER A C 1
ATOM 730 O O . SER A 1 93 ? 14.509 -8.323 20.221 1.00 96.00 93 SER A O 1
ATOM 732 N N . ALA A 1 94 ? 12.965 -7.399 18.839 1.00 95.44 94 ALA A N 1
ATOM 733 C CA . ALA A 1 94 ? 11.844 -8.288 19.136 1.00 95.44 94 ALA A CA 1
ATOM 734 C C . ALA A 1 94 ? 11.808 -9.556 18.261 1.00 95.44 94 ALA A C 1
ATOM 736 O O . ALA A 1 94 ? 11.262 -10.574 18.681 1.00 95.44 94 ALA A O 1
ATOM 737 N N . ILE A 1 95 ? 12.357 -9.506 17.041 1.00 96.81 95 ILE A N 1
ATOM 738 C CA . ILE A 1 95 ? 12.293 -10.617 16.072 1.00 96.81 95 ILE A CA 1
ATOM 739 C C . ILE A 1 95 ? 13.491 -11.559 16.196 1.00 96.81 95 ILE A C 1
ATOM 741 O O . ILE A 1 95 ? 13.332 -12.776 16.088 1.00 96.81 95 ILE A O 1
ATOM 745 N N . LEU A 1 96 ? 14.697 -11.009 16.352 1.00 97.38 96 LEU A N 1
ATOM 746 C CA . LEU A 1 96 ? 15.930 -11.791 16.325 1.00 97.38 96 LEU A CA 1
ATOM 747 C C . LEU A 1 96 ? 16.213 -12.437 17.689 1.00 97.38 96 LEU A C 1
ATOM 749 O O . LEU A 1 96 ? 15.879 -11.847 18.722 1.00 97.38 96 LEU A O 1
ATOM 753 N N . PRO A 1 97 ? 16.869 -13.616 17.722 1.00 96.69 97 PRO A N 1
ATOM 754 C CA . PRO A 1 97 ? 17.123 -14.348 18.956 1.00 96.69 97 PRO A CA 1
ATOM 755 C C . PRO A 1 97 ? 17.843 -13.490 19.996 1.00 96.69 97 PRO A C 1
ATOM 757 O O . PRO A 1 97 ? 18.751 -12.729 19.661 1.00 96.69 97 PRO A O 1
ATOM 760 N N . ALA A 1 98 ? 17.484 -13.664 21.270 1.00 94.81 98 ALA A N 1
ATOM 761 C CA . ALA A 1 98 ? 18.081 -12.921 22.382 1.00 94.81 98 ALA A CA 1
ATOM 762 C C . ALA A 1 98 ? 19.603 -13.123 22.513 1.00 94.81 98 ALA A C 1
ATOM 764 O O . ALA A 1 98 ? 20.270 -12.301 23.123 1.00 94.81 98 ALA A O 1
ATOM 765 N N . THR A 1 99 ? 20.151 -14.189 21.922 1.00 95.88 99 THR A N 1
ATOM 766 C CA . THR A 1 99 ? 21.592 -14.473 21.864 1.00 95.88 99 THR A CA 1
ATOM 767 C C . THR A 1 99 ? 22.354 -13.616 20.847 1.00 95.88 99 THR A C 1
ATOM 769 O O . THR A 1 99 ? 23.581 -13.619 20.855 1.00 95.88 99 THR A O 1
ATOM 772 N N . VAL A 1 100 ? 21.659 -12.901 19.956 1.00 97.50 100 VAL A N 1
ATOM 773 C CA . VAL A 1 100 ? 22.271 -12.038 18.938 1.00 97.50 100 VAL A CA 1
ATOM 774 C C . VAL A 1 100 ? 22.255 -10.597 19.438 1.00 97.50 100 VAL A C 1
ATOM 776 O O . VAL A 1 100 ? 21.219 -9.939 19.378 1.00 97.50 100 VAL A O 1
ATOM 779 N N . ASP A 1 101 ? 23.388 -10.099 19.931 1.00 97.31 101 ASP A N 1
ATOM 780 C CA . ASP A 1 101 ? 23.505 -8.758 20.539 1.00 97.31 101 ASP A CA 1
ATOM 781 C C . ASP A 1 101 ? 23.910 -7.649 19.565 1.00 97.31 101 ASP A C 1
ATOM 783 O O . ASP A 1 101 ? 23.725 -6.465 19.850 1.00 97.31 101 ASP A O 1
ATOM 787 N N . LYS A 1 102 ? 24.435 -8.014 18.398 1.00 98.06 102 LYS A N 1
ATOM 788 C CA . LYS A 1 102 ? 24.845 -7.084 17.345 1.00 98.06 102 LYS A CA 1
ATOM 789 C C . LYS A 1 102 ? 24.495 -7.680 15.992 1.00 98.06 102 LYS A C 1
ATOM 791 O O . LYS A 1 102 ? 24.619 -8.888 15.812 1.00 98.06 102 LYS A O 1
ATOM 796 N N . VAL A 1 103 ? 24.066 -6.850 15.046 1.00 98.44 103 VAL A N 1
ATOM 797 C CA . VAL A 1 103 ? 23.767 -7.294 13.679 1.00 98.44 103 VAL A CA 1
ATOM 798 C C . VAL A 1 103 ? 24.099 -6.203 12.667 1.00 98.44 103 VAL A C 1
ATOM 800 O O . VAL A 1 103 ? 23.867 -5.027 12.928 1.00 98.44 103 VAL A O 1
ATOM 803 N N . LEU A 1 104 ? 24.635 -6.580 11.507 1.00 98.56 104 LEU A N 1
ATOM 804 C CA . LEU A 1 104 ? 24.780 -5.679 10.368 1.00 98.56 104 LEU A CA 1
ATOM 805 C C . LEU A 1 104 ? 23.571 -5.853 9.448 1.00 98.56 104 LEU A C 1
ATOM 807 O O . LEU A 1 104 ? 23.417 -6.872 8.776 1.00 98.56 104 LEU A O 1
ATOM 811 N N . TYR A 1 105 ? 22.698 -4.858 9.441 1.00 98.38 105 TYR A N 1
ATOM 812 C CA . TYR A 1 105 ? 21.551 -4.809 8.555 1.00 98.38 105 TYR A CA 1
ATOM 813 C C . TYR A 1 105 ? 21.943 -4.319 7.159 1.00 98.38 105 TYR A C 1
ATOM 815 O O . TYR A 1 105 ? 22.665 -3.326 7.035 1.00 98.38 105 TYR A O 1
ATOM 823 N N . LEU A 1 106 ? 21.417 -4.985 6.127 1.00 97.50 106 LEU A N 1
ATOM 824 C CA . LEU A 1 106 ? 21.630 -4.664 4.718 1.00 97.50 106 LEU A CA 1
ATOM 825 C C . LEU A 1 106 ? 20.301 -4.696 3.947 1.00 97.50 106 LEU A C 1
ATOM 827 O O . LEU A 1 106 ? 19.625 -5.730 3.908 1.00 97.50 106 LEU A O 1
ATOM 831 N N . ASP A 1 107 ? 19.965 -3.594 3.270 1.00 94.19 107 ASP A N 1
ATOM 832 C CA . ASP A 1 107 ? 18.928 -3.589 2.234 1.00 94.19 107 ASP A CA 1
ATOM 833 C C . ASP A 1 107 ? 19.333 -4.503 1.055 1.00 94.19 107 ASP A C 1
ATOM 835 O O . ASP A 1 107 ? 20.508 -4.738 0.763 1.00 94.19 107 ASP A O 1
ATOM 839 N N . CYS A 1 108 ? 18.339 -5.029 0.335 1.00 89.94 108 CYS A N 1
ATOM 840 C CA . CYS A 1 108 ? 18.554 -6.008 -0.742 1.00 89.94 108 CYS A CA 1
ATOM 841 C C . CYS A 1 108 ? 18.866 -5.387 -2.109 1.00 89.94 108 CYS A C 1
ATOM 843 O O . CYS A 1 108 ? 18.894 -6.070 -3.131 1.00 89.94 108 CYS A O 1
ATOM 845 N N . ASP A 1 109 ? 19.074 -4.079 -2.159 1.00 91.38 109 ASP A N 1
ATOM 846 C CA . ASP A 1 109 ? 19.508 -3.318 -3.325 1.00 91.38 109 ASP A CA 1
ATOM 847 C C . ASP A 1 109 ? 20.931 -2.782 -3.125 1.00 91.38 109 ASP A C 1
ATOM 849 O O . ASP A 1 109 ? 21.260 -1.648 -3.491 1.00 91.38 109 ASP A O 1
ATOM 853 N N . ILE A 1 110 ? 21.779 -3.654 -2.581 1.00 95.62 110 ILE A N 1
ATOM 854 C CA . ILE A 1 110 ? 23.169 -3.391 -2.225 1.00 95.62 110 ILE A CA 1
ATOM 855 C C . ILE A 1 110 ? 24.082 -4.461 -2.827 1.00 95.62 110 ILE A C 1
ATOM 857 O O . ILE A 1 110 ? 23.683 -5.613 -3.014 1.00 95.62 110 ILE A O 1
ATOM 861 N N . VAL A 1 111 ? 25.317 -4.069 -3.133 1.00 97.38 111 VAL A N 1
ATOM 862 C CA . VAL A 1 111 ? 26.420 -4.968 -3.488 1.00 97.38 111 VAL A CA 1
ATOM 863 C C . VAL A 1 111 ? 27.602 -4.697 -2.565 1.00 97.38 111 VAL A C 1
ATOM 865 O O . VAL A 1 111 ? 27.983 -3.545 -2.366 1.00 97.38 111 VAL A O 1
ATOM 868 N N . ILE A 1 112 ? 28.197 -5.762 -2.042 1.00 98.00 112 ILE A N 1
ATOM 869 C CA . ILE A 1 112 ? 29.408 -5.720 -1.230 1.00 98.00 112 ILE A CA 1
ATOM 870 C C . ILE A 1 112 ? 30.593 -5.968 -2.164 1.00 98.00 112 ILE A C 1
ATOM 872 O O . ILE A 1 112 ? 30.565 -6.879 -2.986 1.00 98.00 112 ILE A O 1
ATOM 876 N N . LEU A 1 113 ? 31.602 -5.109 -2.079 1.00 96.56 113 LEU A N 1
ATOM 877 C CA . LEU A 1 113 ? 32.767 -5.045 -2.965 1.00 96.56 113 LEU A CA 1
ATOM 878 C C . LEU A 1 113 ? 34.088 -5.293 -2.220 1.00 96.56 113 LEU A C 1
ATOM 880 O O . LEU A 1 113 ? 35.151 -5.228 -2.833 1.00 96.56 113 LEU A O 1
ATOM 884 N N . GLY A 1 114 ? 34.032 -5.540 -0.910 1.00 95.62 114 GLY A N 1
ATOM 885 C CA . GLY A 1 114 ? 35.208 -5.763 -0.075 1.00 95.62 114 GLY A CA 1
ATOM 886 C C . GLY A 1 114 ? 34.881 -6.392 1.280 1.00 95.62 114 GLY A C 1
ATOM 887 O O . GLY A 1 114 ? 33.733 -6.751 1.557 1.00 95.62 114 GLY A O 1
ATOM 888 N N . ASP A 1 115 ? 35.916 -6.521 2.106 1.00 95.94 115 ASP A N 1
ATOM 889 C CA . ASP A 1 115 ? 35.840 -7.115 3.440 1.00 95.94 115 ASP A CA 1
ATOM 890 C C . ASP A 1 115 ? 35.107 -6.189 4.430 1.00 95.94 115 ASP A C 1
ATOM 892 O O . ASP A 1 115 ? 35.394 -4.992 4.511 1.00 95.94 115 ASP A O 1
ATOM 896 N N . ILE A 1 116 ? 34.147 -6.741 5.176 1.00 97.56 116 ILE A N 1
ATOM 897 C CA . ILE A 1 116 ? 33.303 -6.001 6.130 1.00 97.56 116 ILE A CA 1
ATOM 898 C C . ILE A 1 116 ? 33.751 -6.149 7.589 1.00 97.56 116 ILE A C 1
ATOM 900 O O . ILE A 1 116 ? 33.089 -5.624 8.485 1.00 97.56 116 ILE A O 1
ATOM 904 N N . SER A 1 117 ? 34.851 -6.852 7.860 1.00 96.31 117 SER A N 1
ATOM 905 C CA . SER A 1 117 ? 35.311 -7.166 9.217 1.00 96.31 117 SER A CA 1
ATOM 906 C C . SER A 1 117 ? 35.645 -5.904 10.006 1.00 96.31 117 SER A C 1
ATOM 908 O O . SER A 1 117 ? 35.297 -5.804 11.180 1.00 96.31 117 SER A O 1
ATOM 910 N N . GLU A 1 118 ? 36.272 -4.912 9.364 1.00 96.00 118 GLU A N 1
ATOM 911 C CA . GLU A 1 118 ? 36.546 -3.605 9.981 1.00 96.00 118 GLU A CA 1
ATOM 912 C C . GLU A 1 118 ? 35.238 -2.927 10.416 1.00 96.00 118 GLU A C 1
ATOM 914 O O . GLU A 1 118 ? 35.136 -2.465 11.551 1.00 96.00 118 GLU A O 1
ATOM 919 N N . PHE A 1 119 ? 34.204 -2.938 9.568 1.00 97.19 119 PHE A N 1
ATOM 920 C CA . PHE A 1 119 ? 32.916 -2.353 9.930 1.00 97.19 119 PHE A CA 1
ATOM 921 C C . PHE A 1 119 ? 32.252 -3.123 11.066 1.00 97.19 119 PHE A C 1
ATOM 923 O O . PHE A 1 119 ? 31.855 -2.524 12.061 1.00 97.19 119 PHE A O 1
ATOM 930 N N . TRP A 1 120 ? 32.192 -4.451 10.963 1.00 98.12 120 TRP A N 1
ATOM 931 C CA . TRP A 1 120 ? 31.619 -5.309 11.996 1.00 98.12 120 TRP A CA 1
ATOM 932 C C . TRP A 1 120 ? 32.270 -5.095 13.369 1.00 98.12 120 TRP A C 1
ATOM 934 O O . TRP A 1 120 ? 31.576 -5.098 14.388 1.00 98.12 120 TRP A O 1
ATOM 944 N N . ASN A 1 121 ? 33.585 -4.879 13.403 1.00 97.44 121 ASN A N 1
ATOM 945 C CA . ASN A 1 121 ? 34.358 -4.667 14.625 1.00 97.44 121 ASN A CA 1
ATOM 946 C C . ASN A 1 121 ? 34.306 -3.227 15.160 1.00 97.44 121 ASN A C 1
ATOM 948 O O . ASN A 1 121 ? 34.964 -2.940 16.157 1.00 97.44 121 ASN A O 1
ATOM 952 N N . THR A 1 122 ? 33.515 -2.338 14.550 1.00 97.88 122 THR A N 1
ATOM 953 C CA . THR A 1 122 ? 33.269 -0.996 15.096 1.00 97.88 122 THR A CA 1
ATOM 954 C C . THR A 1 122 ? 32.669 -1.106 16.500 1.00 97.88 122 THR A C 1
ATOM 956 O O . THR A 1 122 ? 31.723 -1.871 16.725 1.00 97.88 122 THR A O 1
ATOM 959 N N . ASP A 1 123 ? 33.226 -0.344 17.441 1.00 97.00 123 ASP A N 1
ATOM 960 C CA . ASP A 1 123 ? 32.737 -0.277 18.815 1.00 97.00 123 ASP A CA 1
ATOM 961 C C . ASP A 1 123 ? 31.454 0.561 18.885 1.00 97.00 123 ASP A C 1
ATOM 963 O O . ASP A 1 123 ? 31.415 1.712 18.452 1.00 97.00 123 ASP A O 1
ATOM 967 N N . LEU A 1 124 ? 30.395 -0.046 19.418 1.00 97.38 124 LEU A N 1
ATOM 968 C CA . LEU A 1 124 ? 29.079 0.566 19.596 1.00 97.38 124 LEU A CA 1
ATOM 969 C C . LEU A 1 124 ? 28.660 0.603 21.068 1.00 97.38 124 LEU A C 1
ATOM 971 O O . LEU A 1 124 ? 27.471 0.729 21.343 1.00 97.38 124 LEU A O 1
ATOM 975 N N . THR A 1 125 ? 29.592 0.460 22.014 1.00 93.50 125 THR A N 1
ATOM 976 C CA . THR A 1 125 ? 29.276 0.366 23.451 1.00 93.50 125 THR A CA 1
ATOM 977 C C . THR A 1 125 ? 28.350 1.495 23.922 1.00 93.50 125 THR A C 1
ATOM 979 O O . THR A 1 125 ? 27.348 1.214 24.576 1.00 93.50 125 THR A O 1
ATOM 982 N N . ASP A 1 126 ? 28.605 2.732 23.487 1.00 93.88 126 ASP A N 1
ATOM 983 C CA . ASP A 1 126 ? 27.821 3.921 23.863 1.00 93.88 126 ASP A CA 1
ATOM 984 C C . ASP A 1 126 ? 26.767 4.339 22.817 1.00 93.88 126 ASP A C 1
ATOM 986 O O . ASP A 1 126 ? 26.134 5.391 22.939 1.00 93.88 126 ASP A O 1
ATOM 990 N N . TYR A 1 127 ? 26.570 3.536 21.767 1.00 98.00 127 TYR A N 1
ATOM 991 C CA . TYR A 1 127 ? 25.742 3.897 20.617 1.00 98.00 127 TYR A CA 1
ATOM 992 C C . TYR A 1 127 ? 24.689 2.829 20.306 1.00 98.00 127 TYR A C 1
ATOM 994 O O . TYR A 1 127 ? 24.946 1.625 20.311 1.00 98.00 127 TYR A O 1
ATOM 1002 N N . ALA A 1 128 ? 23.489 3.278 19.943 1.00 98.19 128 ALA A N 1
ATOM 1003 C CA . ALA A 1 128 ? 22.408 2.412 19.489 1.00 98.19 128 ALA A CA 1
ATOM 1004 C C . ALA A 1 128 ? 22.675 1.848 18.086 1.00 98.19 128 ALA A C 1
ATOM 1006 O O . ALA A 1 128 ? 22.201 0.758 17.747 1.00 98.19 128 ALA A O 1
ATOM 1007 N N . VAL A 1 129 ? 23.385 2.606 17.241 1.00 98.44 129 VAL A N 1
ATOM 1008 C CA . VAL A 1 129 ? 23.599 2.251 15.835 1.00 98.44 129 VAL A CA 1
ATOM 1009 C C . VAL A 1 129 ? 24.842 2.916 15.234 1.00 98.44 129 VAL A C 1
ATOM 1011 O O . VAL A 1 129 ? 25.081 4.106 15.431 1.00 98.44 129 VAL A O 1
ATOM 1014 N N . GLY A 1 130 ? 25.613 2.150 14.464 1.00 98.38 130 GLY A N 1
ATOM 1015 C CA . GLY A 1 130 ? 26.625 2.644 13.532 1.00 98.38 130 GLY A CA 1
ATOM 1016 C C . GLY A 1 130 ? 26.012 2.837 12.146 1.00 98.38 130 GLY A C 1
ATOM 1017 O O . GLY A 1 130 ? 25.396 1.915 11.607 1.00 98.38 130 GLY A O 1
ATOM 1018 N N . CYS A 1 131 ? 26.140 4.028 11.570 1.00 97.44 131 CYS A N 1
ATOM 1019 C CA . CYS A 1 131 ? 25.416 4.407 10.357 1.00 97.44 131 CYS A CA 1
ATOM 1020 C C . CYS A 1 131 ? 26.192 5.414 9.502 1.00 97.44 131 CYS A C 1
ATOM 1022 O O . CYS A 1 131 ? 27.220 5.951 9.907 1.00 97.44 131 CYS A O 1
ATOM 1024 N N . VAL A 1 132 ? 25.692 5.665 8.296 1.00 93.75 132 VAL A N 1
ATOM 1025 C CA . VAL A 1 132 ? 26.273 6.624 7.352 1.00 93.75 132 VAL A CA 1
ATOM 1026 C C . VAL A 1 132 ? 25.264 7.728 7.072 1.00 93.75 132 VAL A C 1
ATOM 1028 O O . VAL A 1 132 ? 24.066 7.474 6.927 1.00 93.75 132 VAL A O 1
ATOM 1031 N N . GLU A 1 133 ? 25.762 8.954 6.991 1.00 90.62 133 GLU A N 1
ATOM 1032 C CA . GLU A 1 133 ? 24.977 10.157 6.723 1.00 90.62 133 GLU A CA 1
ATOM 1033 C C . GLU A 1 133 ? 24.235 10.086 5.370 1.00 90.62 133 GLU A C 1
ATOM 1035 O O . GLU A 1 133 ? 24.759 9.577 4.376 1.00 90.62 133 GLU A O 1
ATOM 1040 N N . ASP A 1 134 ? 22.992 10.573 5.322 1.00 88.75 134 ASP A N 1
ATOM 1041 C CA . ASP A 1 134 ? 22.176 10.691 4.101 1.00 88.75 134 ASP A CA 1
ATOM 1042 C C . ASP A 1 134 ? 22.138 12.158 3.664 1.00 88.75 134 ASP A C 1
ATOM 1044 O O . ASP A 1 134 ? 21.277 12.938 4.082 1.00 88.75 134 ASP A O 1
ATOM 1048 N N . ILE A 1 135 ? 23.116 12.536 2.840 1.00 73.56 135 ILE A N 1
ATOM 1049 C CA . ILE A 1 135 ? 23.303 13.918 2.390 1.00 73.56 135 ILE A CA 1
ATOM 1050 C C . ILE A 1 135 ? 22.410 14.179 1.164 1.00 73.56 135 ILE A C 1
ATOM 1052 O O . ILE A 1 135 ? 22.674 13.705 0.051 1.00 73.56 135 ILE A O 1
ATOM 1056 N N . GLY A 1 136 ? 21.321 14.925 1.381 1.00 64.06 136 GLY A N 1
ATOM 1057 C CA . GLY A 1 136 ? 20.242 15.167 0.422 1.00 64.06 136 GLY A CA 1
ATOM 1058 C C . GLY A 1 136 ? 20.239 16.553 -0.241 1.00 64.06 136 GLY A C 1
ATOM 1059 O O . GLY A 1 136 ? 21.232 17.277 -0.296 1.00 64.06 136 GLY A O 1
ATOM 1060 N N . TYR A 1 137 ? 19.100 16.914 -0.849 1.00 52.06 137 TYR A N 1
ATOM 1061 C CA . TYR A 1 137 ? 18.902 18.203 -1.537 1.00 52.06 137 TYR A CA 1
ATOM 1062 C C . TYR A 1 137 ? 17.965 19.182 -0.805 1.00 52.06 137 TYR A C 1
ATOM 1064 O O . TYR A 1 137 ? 17.740 20.254 -1.354 1.00 52.06 137 TYR A O 1
ATOM 1072 N N . ASP A 1 138 ? 17.476 18.865 0.400 1.00 54.94 138 ASP A N 1
ATOM 1073 C CA . ASP A 1 138 ? 16.560 19.735 1.162 1.00 54.94 138 ASP A CA 1
ATOM 1074 C C . ASP A 1 138 ? 16.524 19.313 2.649 1.00 54.94 138 ASP A C 1
ATOM 1076 O O . ASP A 1 138 ? 15.650 18.562 3.085 1.00 54.94 138 ASP A O 1
ATOM 1080 N N . ASP A 1 139 ? 17.548 19.698 3.418 1.00 64.75 139 ASP A N 1
ATOM 1081 C CA . ASP A 1 139 ? 17.794 19.104 4.743 1.00 64.75 139 ASP A CA 1
ATOM 1082 C C . ASP A 1 139 ? 16.982 19.763 5.877 1.00 64.75 139 ASP A C 1
ATOM 1084 O O . ASP A 1 139 ? 16.598 19.084 6.826 1.00 64.75 139 ASP A O 1
ATOM 1088 N N . MET A 1 140 ? 16.631 21.051 5.773 1.00 75.44 140 MET A N 1
ATOM 1089 C CA . MET A 1 140 ? 15.999 21.786 6.885 1.00 75.44 140 MET A CA 1
ATOM 1090 C C . MET A 1 140 ? 14.547 21.374 7.165 1.00 75.44 140 MET A C 1
ATOM 1092 O O . MET A 1 140 ? 14.187 21.167 8.323 1.00 75.44 140 MET A O 1
ATOM 1096 N N . GLU A 1 141 ? 13.731 21.167 6.123 1.00 83.00 141 GLU A N 1
ATOM 1097 C CA . GLU A 1 141 ? 12.323 20.742 6.264 1.00 83.00 141 GLU A CA 1
ATOM 1098 C C . GLU A 1 141 ? 12.212 19.430 7.065 1.00 83.00 141 GLU A C 1
ATOM 1100 O O . GLU A 1 141 ? 11.275 19.218 7.842 1.00 83.00 141 GLU A O 1
ATOM 1105 N N . ARG A 1 142 ? 13.196 18.537 6.902 1.00 85.06 142 ARG A N 1
ATOM 1106 C CA . ARG A 1 142 ? 13.219 17.229 7.559 1.00 85.06 142 ARG A CA 1
ATOM 1107 C C . ARG A 1 142 ? 13.402 17.359 9.071 1.00 85.06 142 ARG A C 1
ATOM 1109 O O . ARG A 1 142 ? 12.635 16.760 9.823 1.00 85.06 142 ARG A O 1
ATOM 1116 N N . TYR A 1 143 ? 14.365 18.166 9.511 1.00 89.31 143 TYR A N 1
ATOM 1117 C CA . TYR A 1 143 ? 14.613 18.426 10.933 1.00 89.31 143 TYR A CA 1
ATOM 1118 C C . TYR A 1 143 ? 13.430 19.145 11.589 1.00 89.31 143 TYR A C 1
ATOM 1120 O O . TYR A 1 143 ? 12.983 18.761 12.672 1.00 89.31 143 TYR A O 1
ATOM 1128 N N . GLU A 1 144 ? 12.841 20.120 10.891 1.00 88.50 144 GLU A N 1
ATOM 1129 C CA . GLU A 1 144 ? 11.640 20.822 11.354 1.00 88.50 144 GLU A CA 1
ATOM 1130 C C . GLU A 1 144 ? 10.431 19.893 11.508 1.00 88.50 144 GLU A C 1
ATOM 1132 O O . GLU A 1 144 ? 9.627 20.075 12.430 1.00 88.50 144 GLU A O 1
ATOM 1137 N N . THR A 1 145 ? 10.302 18.895 10.631 1.00 90.19 145 THR A N 1
ATOM 1138 C CA . THR A 1 145 ? 9.226 17.898 10.677 1.00 90.19 145 THR A CA 1
ATOM 1139 C C . THR A 1 145 ? 9.436 16.902 11.818 1.00 90.19 145 THR A C 1
ATOM 1141 O O . THR A 1 145 ? 8.508 16.666 12.591 1.00 90.19 145 THR A O 1
ATOM 1144 N N . LEU A 1 146 ? 10.646 16.348 11.966 1.00 91.62 146 LEU A N 1
ATOM 1145 C CA . LEU A 1 146 ? 10.965 15.339 12.990 1.00 91.62 146 LEU A CA 1
ATOM 1146 C C . LEU A 1 146 ? 11.204 15.931 14.387 1.00 91.62 146 LEU A C 1
ATOM 1148 O O . LEU A 1 146 ? 11.186 15.190 15.370 1.00 91.62 146 LEU A O 1
ATOM 1152 N N . LYS A 1 147 ? 11.338 17.260 14.482 1.00 92.38 147 LYS A N 1
ATOM 1153 C CA . LYS A 1 147 ? 11.521 18.029 15.723 1.00 92.38 147 LYS A CA 1
ATOM 1154 C C . LYS A 1 147 ? 12.808 17.684 16.479 1.00 92.38 147 LYS A C 1
ATOM 1156 O O . LYS A 1 147 ? 12.783 17.583 17.702 1.00 92.38 147 LYS A O 1
ATOM 1161 N N . TYR A 1 148 ? 13.927 17.567 15.766 1.00 92.31 148 TYR A N 1
ATOM 1162 C CA . TYR A 1 148 ? 15.255 17.512 16.384 1.00 92.31 148 TYR A CA 1
ATOM 1163 C C . TYR A 1 148 ? 16.243 18.440 15.666 1.00 92.31 148 TYR A C 1
ATOM 1165 O O . TYR A 1 148 ? 16.020 18.836 14.525 1.00 92.31 148 TYR A O 1
ATOM 1173 N N . ASP A 1 149 ? 17.309 18.830 16.364 1.00 91.25 149 ASP A N 1
ATOM 1174 C CA . ASP A 1 149 ? 18.285 19.815 15.888 1.00 91.25 149 ASP A CA 1
ATOM 1175 C C . ASP A 1 149 ? 19.119 19.273 14.710 1.00 91.25 149 ASP A C 1
ATOM 1177 O O . ASP A 1 149 ? 19.650 18.159 14.764 1.00 91.25 149 ASP A O 1
ATOM 1181 N N . SER A 1 150 ? 19.286 20.081 13.660 1.00 89.50 150 SER A N 1
ATOM 1182 C CA . SER A 1 150 ? 20.087 19.736 12.481 1.00 89.50 150 SER A CA 1
ATOM 1183 C C . SER A 1 150 ? 21.540 19.373 12.803 1.00 89.50 150 SER A C 1
ATOM 1185 O O . SER A 1 150 ? 22.161 18.657 12.021 1.00 89.50 150 SER A O 1
ATOM 1187 N N . LYS A 1 151 ? 22.085 19.798 13.956 1.00 89.75 151 LYS A N 1
ATOM 1188 C CA . LYS A 1 151 ? 23.441 19.433 14.410 1.00 89.75 151 LYS A CA 1
ATOM 1189 C C . LYS A 1 151 ? 23.647 17.924 14.542 1.00 89.75 151 LYS A C 1
ATOM 1191 O O . LYS A 1 151 ? 24.769 17.448 14.420 1.00 89.75 151 LYS A O 1
ATOM 1196 N N . TYR A 1 152 ? 22.578 17.171 14.809 1.00 90.94 152 TYR A N 1
ATOM 1197 C CA . TYR A 1 152 ? 22.661 15.717 14.918 1.00 90.94 152 TYR A CA 1
ATOM 1198 C C . TYR A 1 152 ? 22.731 15.042 13.547 1.00 90.94 152 TYR A C 1
ATOM 1200 O O . TYR A 1 152 ? 23.010 13.849 13.472 1.00 90.94 152 TYR A O 1
ATOM 1208 N N . SER A 1 153 ? 22.470 15.773 12.463 1.00 90.75 153 SER A N 1
ATOM 1209 C CA . SER A 1 153 ? 22.371 15.259 11.100 1.00 90.75 153 SER A CA 1
ATOM 1210 C C . SER A 1 153 ? 21.366 14.097 10.945 1.00 90.75 153 SER A C 1
ATOM 1212 O O . SER A 1 153 ? 20.638 13.723 11.876 1.00 90.75 153 SER A O 1
ATOM 1214 N N . TYR A 1 154 ? 21.267 13.531 9.748 1.00 92.06 154 TYR A N 1
ATOM 1215 C CA . TYR A 1 154 ? 20.304 12.508 9.372 1.00 92.06 154 TYR A CA 1
ATOM 1216 C C . TYR A 1 154 ? 21.001 11.362 8.622 1.00 92.06 154 TYR A C 1
ATOM 1218 O O . TYR A 1 154 ? 21.805 11.594 7.723 1.00 92.06 154 TYR A O 1
ATOM 1226 N N . PHE A 1 155 ? 20.707 10.113 8.992 1.00 94.19 155 PHE A N 1
ATOM 1227 C CA . PHE A 1 155 ? 21.374 8.925 8.448 1.00 94.19 155 PHE A CA 1
ATOM 1228 C C . PHE A 1 155 ? 20.478 8.087 7.538 1.00 94.19 155 PHE A C 1
ATOM 1230 O O . PHE A 1 155 ? 19.255 8.045 7.698 1.00 94.19 155 PHE A O 1
ATOM 1237 N N . ASN A 1 156 ? 21.112 7.368 6.611 1.00 94.50 156 ASN A N 1
ATOM 1238 C CA . ASN A 1 156 ? 20.434 6.431 5.726 1.00 94.50 156 ASN A CA 1
ATOM 1239 C C . ASN A 1 156 ? 20.212 5.098 6.452 1.00 94.50 156 ASN A C 1
ATOM 1241 O O . ASN A 1 156 ? 21.154 4.528 6.998 1.00 94.50 156 ASN A O 1
ATOM 1245 N N . ALA A 1 157 ? 18.991 4.567 6.431 1.00 94.44 157 ALA A N 1
ATOM 1246 C CA . ALA A 1 157 ? 18.663 3.348 7.165 1.00 94.44 157 ALA A CA 1
ATOM 1247 C C . ALA A 1 157 ? 19.084 2.060 6.444 1.00 94.44 157 ALA A C 1
ATOM 1249 O O . ALA A 1 157 ? 19.016 0.993 7.051 1.00 94.44 157 ALA A O 1
ATOM 1250 N N . GLY A 1 158 ? 19.479 2.107 5.166 1.00 93.94 158 GLY A N 1
ATOM 1251 C CA . GLY A 1 158 ? 19.691 0.906 4.345 1.00 93.94 158 GLY A CA 1
ATOM 1252 C C . GLY A 1 158 ? 20.918 0.072 4.682 1.00 93.94 158 GLY A C 1
ATOM 1253 O O . GLY A 1 158 ? 20.990 -1.090 4.290 1.00 93.94 158 GLY A O 1
ATOM 1254 N N . VAL A 1 159 ? 21.852 0.636 5.447 1.00 97.50 159 VAL A N 1
ATOM 1255 C CA . VAL A 1 159 ? 22.971 -0.095 6.043 1.00 97.50 159 VAL A CA 1
ATOM 1256 C C . VAL A 1 159 ? 23.155 0.394 7.467 1.00 97.50 159 VAL A C 1
ATOM 1258 O O . VAL A 1 159 ? 23.459 1.569 7.674 1.00 97.50 159 VAL A O 1
ATOM 1261 N N . LEU A 1 160 ? 22.971 -0.498 8.439 1.00 98.38 160 LEU A N 1
ATOM 1262 C CA . LEU A 1 160 ? 23.058 -0.162 9.860 1.00 98.38 160 LEU A CA 1
ATOM 1263 C C . LEU A 1 160 ? 23.801 -1.256 10.612 1.00 98.38 160 LEU A C 1
ATOM 1265 O O . LEU A 1 160 ? 23.402 -2.417 10.570 1.00 98.38 160 LEU A O 1
ATOM 1269 N N . LEU A 1 161 ? 24.840 -0.886 11.353 1.00 98.62 161 LEU A N 1
ATOM 1270 C CA . LEU A 1 161 ? 25.416 -1.756 12.369 1.00 98.62 161 LEU A CA 1
ATOM 1271 C C . LEU A 1 161 ? 24.632 -1.537 13.663 1.00 98.62 161 LEU A C 1
ATOM 1273 O O . LEU A 1 161 ? 24.786 -0.519 14.329 1.00 98.62 161 LEU A O 1
ATOM 1277 N N . ILE A 1 162 ? 23.728 -2.453 13.980 1.00 98.62 162 ILE A N 1
ATOM 1278 C CA . ILE A 1 162 ? 22.742 -2.293 15.047 1.00 98.62 162 ILE A CA 1
ATOM 1279 C C . ILE A 1 162 ? 23.256 -2.949 16.327 1.00 98.62 162 ILE A C 1
ATOM 1281 O O . ILE A 1 162 ? 23.584 -4.139 16.335 1.00 98.62 162 ILE A O 1
ATOM 1285 N N . ASN A 1 163 ? 23.263 -2.185 17.421 1.00 98.44 163 ASN A N 1
ATOM 1286 C CA . ASN A 1 163 ? 23.490 -2.690 18.771 1.00 98.44 163 ASN A CA 1
ATOM 1287 C C . ASN A 1 163 ? 22.156 -3.211 19.340 1.00 98.44 163 ASN A C 1
ATOM 1289 O O . ASN A 1 163 ? 21.386 -2.473 19.956 1.00 98.44 163 ASN A O 1
ATOM 1293 N N . LEU A 1 164 ? 21.848 -4.487 19.092 1.00 98.31 164 LEU A N 1
ATOM 1294 C CA . LEU A 1 164 ? 20.590 -5.102 19.531 1.00 98.31 164 LEU A CA 1
ATOM 1295 C C . LEU A 1 164 ? 20.496 -5.204 21.050 1.00 98.31 164 LEU A C 1
ATOM 1297 O O . LEU A 1 164 ? 19.392 -5.120 21.585 1.00 98.31 164 LEU A O 1
ATOM 1301 N N . LYS A 1 165 ? 21.629 -5.340 21.746 1.00 97.88 165 LYS A N 1
ATOM 1302 C CA . LYS A 1 165 ? 21.662 -5.278 23.208 1.00 97.88 165 LYS A CA 1
ATOM 1303 C C . LYS A 1 165 ? 21.130 -3.932 23.703 1.00 97.88 165 LYS A C 1
ATOM 1305 O O . LYS A 1 165 ? 20.165 -3.917 24.465 1.00 97.88 165 LYS A O 1
ATOM 1310 N N . TYR A 1 166 ? 21.658 -2.823 23.177 1.00 98.12 166 TYR A N 1
ATOM 1311 C CA . TYR A 1 166 ? 21.139 -1.484 23.472 1.00 98.12 166 TYR A CA 1
ATOM 1312 C C . TYR A 1 166 ? 19.647 -1.383 23.136 1.00 98.12 166 TYR A C 1
ATOM 1314 O O . TYR A 1 166 ? 18.861 -0.907 23.956 1.00 98.12 166 TYR A O 1
ATOM 1322 N N . TRP A 1 167 ? 19.237 -1.850 21.950 1.00 98.38 167 TRP A N 1
ATOM 1323 C CA . TRP A 1 167 ? 17.842 -1.752 21.512 1.00 98.38 167 TRP A CA 1
ATOM 1324 C C . TRP A 1 167 ? 16.880 -2.505 22.434 1.00 98.38 167 TRP A C 1
ATOM 1326 O O . TRP A 1 167 ? 15.787 -2.006 22.687 1.00 98.38 167 TRP A O 1
ATOM 1336 N N . ARG A 1 168 ? 17.277 -3.669 22.964 1.00 98.06 168 ARG A N 1
ATOM 1337 C CA . ARG A 1 168 ? 16.480 -4.438 23.932 1.00 98.06 168 ARG A CA 1
ATOM 1338 C C . ARG A 1 168 ? 16.439 -3.769 25.302 1.00 98.06 168 ARG A C 1
ATOM 1340 O O . ARG A 1 168 ? 15.357 -3.630 25.863 1.00 98.06 168 ARG A O 1
ATOM 1347 N N . GLU A 1 169 ? 17.584 -3.322 25.817 1.00 97.25 169 GLU A N 1
ATOM 1348 C CA . GLU A 1 169 ? 17.679 -2.632 27.114 1.00 97.25 169 GLU A CA 1
ATOM 1349 C C . GLU A 1 169 ? 16.828 -1.353 27.139 1.00 97.25 169 GLU A C 1
ATOM 1351 O O . GLU A 1 169 ? 16.131 -1.084 28.116 1.00 97.25 169 GLU A O 1
ATOM 1356 N N . HIS A 1 170 ? 16.813 -0.612 26.029 1.00 97.50 170 HIS A N 1
ATOM 1357 C CA . HIS A 1 170 ? 16.083 0.648 25.893 1.00 97.50 170 HIS A CA 1
ATOM 1358 C C . HIS A 1 170 ? 14.710 0.487 25.223 1.00 97.50 170 HIS A C 1
ATOM 1360 O O . HIS A 1 170 ? 14.004 1.478 25.037 1.00 97.50 170 HIS A O 1
ATOM 1366 N N . LYS A 1 171 ? 14.300 -0.738 24.867 1.00 97.75 171 LYS A N 1
ATOM 1367 C CA . LYS A 1 171 ? 13.009 -1.044 24.221 1.00 97.75 171 LYS A CA 1
ATOM 1368 C C . LYS A 1 171 ? 12.739 -0.195 22.971 1.00 97.75 171 LYS A C 1
ATOM 1370 O O . LYS A 1 171 ? 11.665 0.393 22.819 1.00 97.75 171 LYS A O 1
ATOM 1375 N N . VAL A 1 172 ? 13.730 -0.082 22.088 1.00 97.69 172 VAL A N 1
ATOM 1376 C CA . VAL A 1 172 ? 13.675 0.779 20.890 1.00 97.69 172 VAL A CA 1
ATOM 1377 C C . VAL A 1 172 ? 12.510 0.403 19.967 1.00 97.69 172 VAL A C 1
ATOM 1379 O O . VAL A 1 172 ? 11.870 1.289 19.403 1.00 97.69 172 VAL A O 1
ATOM 1382 N N . ASP A 1 173 ? 12.170 -0.879 19.857 1.00 95.56 173 ASP A N 1
ATOM 1383 C CA . ASP A 1 173 ? 11.010 -1.370 19.107 1.00 95.56 173 ASP A CA 1
ATOM 1384 C C . ASP A 1 173 ? 9.681 -0.831 19.667 1.00 95.56 173 ASP A C 1
ATOM 1386 O O . ASP A 1 173 ? 8.862 -0.293 18.916 1.00 95.56 173 ASP A O 1
ATOM 1390 N N . GLU A 1 174 ? 9.484 -0.859 20.990 1.00 96.50 174 GLU A N 1
ATOM 1391 C CA . GLU A 1 174 ? 8.305 -0.254 21.622 1.00 96.50 174 GLU A CA 1
ATOM 1392 C C . GLU A 1 174 ? 8.270 1.269 21.421 1.00 96.50 174 GLU A C 1
ATOM 1394 O O . GLU A 1 174 ? 7.198 1.846 21.214 1.00 96.50 174 GLU A O 1
ATOM 1399 N N . GLN A 1 175 ? 9.428 1.936 21.490 1.00 97.56 175 GLN A N 1
ATOM 1400 C CA . GLN A 1 175 ? 9.531 3.377 21.242 1.00 97.56 175 GLN A CA 1
ATOM 1401 C C . GLN A 1 175 ? 9.163 3.728 19.796 1.00 97.56 175 GLN A C 1
ATOM 1403 O O . GLN A 1 175 ? 8.435 4.695 19.576 1.00 97.56 175 GLN A O 1
ATOM 1408 N N . CYS A 1 176 ? 9.582 2.911 18.826 1.00 96.44 176 CYS A N 1
ATOM 1409 C CA . CYS A 1 176 ? 9.192 3.034 17.421 1.00 96.44 176 CYS A CA 1
ATOM 1410 C C . CYS A 1 176 ? 7.666 2.996 17.262 1.00 96.44 176 CYS A C 1
ATOM 1412 O O . CYS A 1 176 ? 7.089 3.880 16.626 1.00 96.44 176 CYS A O 1
ATOM 1414 N N . VAL A 1 177 ? 6.994 2.023 17.885 1.00 95.25 177 VAL A N 1
ATOM 1415 C CA . VAL A 1 177 ? 5.524 1.926 17.844 1.00 95.25 177 VAL A CA 1
ATOM 1416 C C . VAL A 1 177 ? 4.871 3.152 18.491 1.00 95.25 177 VAL A C 1
ATOM 1418 O O . VAL A 1 177 ? 3.982 3.763 17.897 1.00 95.25 177 VAL A O 1
ATOM 1421 N N . LYS A 1 178 ? 5.322 3.545 19.690 1.00 96.50 178 LYS A N 1
ATOM 1422 C CA . LYS A 1 178 ? 4.768 4.692 20.430 1.00 96.50 178 LYS A CA 1
ATOM 1423 C C . LYS A 1 178 ? 4.929 6.002 19.660 1.00 96.50 178 LYS A C 1
ATOM 1425 O O . LYS A 1 178 ? 3.972 6.766 19.565 1.00 96.50 178 LYS A O 1
ATOM 1430 N N . TYR A 1 179 ? 6.107 6.250 19.088 1.00 95.69 179 TYR A N 1
ATOM 1431 C CA . TYR A 1 179 ? 6.373 7.463 18.319 1.00 95.69 179 TYR A CA 1
ATOM 1432 C C . TYR A 1 179 ? 5.521 7.510 17.049 1.00 95.69 179 TYR A C 1
ATOM 1434 O O . TYR A 1 179 ? 4.918 8.541 16.762 1.00 95.69 179 TYR A O 1
ATOM 1442 N N . PHE A 1 180 ? 5.415 6.395 16.318 1.00 94.62 180 PHE A N 1
ATOM 1443 C CA . PHE A 1 180 ? 4.589 6.339 15.113 1.00 94.62 180 PHE A CA 1
ATOM 1444 C C . PHE A 1 180 ? 3.105 6.583 15.413 1.00 94.62 180 PHE A C 1
ATOM 1446 O O . PHE A 1 180 ? 2.455 7.312 14.674 1.00 94.62 180 PHE A O 1
ATOM 1453 N N . LEU A 1 181 ? 2.567 6.015 16.497 1.00 92.94 181 LEU A N 1
ATOM 1454 C CA . LEU A 1 181 ? 1.174 6.234 16.902 1.00 92.94 181 LEU A CA 1
ATOM 1455 C C . LEU A 1 181 ? 0.906 7.673 17.359 1.00 92.94 181 LEU A C 1
ATOM 1457 O O . LEU A 1 181 ? -0.173 8.201 17.101 1.00 92.94 181 LEU A O 1
ATOM 1461 N N . ALA A 1 182 ? 1.870 8.299 18.038 1.00 95.56 182 ALA A N 1
ATOM 1462 C CA . ALA A 1 182 ? 1.737 9.670 18.517 1.00 95.56 182 ALA A CA 1
ATOM 1463 C C . ALA A 1 182 ? 1.874 10.705 17.390 1.00 95.56 182 ALA A C 1
ATOM 1465 O O . ALA A 1 182 ? 1.187 11.724 17.420 1.00 95.56 182 ALA A O 1
ATOM 1466 N N . TYR A 1 183 ? 2.755 10.446 16.418 1.00 94.19 183 TYR A N 1
ATOM 1467 C CA . TYR A 1 183 ? 3.137 11.410 15.384 1.00 94.19 183 TYR A CA 1
ATOM 1468 C C . TYR A 1 183 ? 3.210 10.802 13.968 1.00 94.19 183 TYR A C 1
ATOM 1470 O O . TYR A 1 183 ? 4.223 10.972 13.273 1.00 94.19 183 TYR A O 1
ATOM 1478 N N . PRO A 1 184 ? 2.168 10.093 13.486 1.00 90.00 184 PRO A N 1
ATOM 1479 C CA . PRO A 1 184 ? 2.202 9.445 12.172 1.00 90.00 184 PRO A CA 1
ATOM 1480 C C . PRO A 1 184 ? 2.363 10.459 11.030 1.00 90.00 184 PRO A C 1
ATOM 1482 O O . PRO A 1 184 ? 2.838 10.131 9.942 1.00 90.00 184 PRO A O 1
ATOM 1485 N N . GLU A 1 185 ? 1.988 11.719 11.258 1.00 89.31 185 GLU A N 1
ATOM 1486 C CA . GLU A 1 185 ? 2.099 12.801 10.294 1.00 89.31 185 GLU A CA 1
ATOM 1487 C C . GLU A 1 185 ? 3.530 13.274 10.033 1.00 89.31 185 GLU A C 1
ATOM 1489 O O . GLU A 1 185 ? 3.778 13.834 8.960 1.00 89.31 185 GLU A O 1
ATOM 1494 N N . ARG A 1 186 ? 4.456 13.025 10.968 1.00 91.19 186 ARG A N 1
ATOM 1495 C CA . ARG A 1 186 ? 5.873 13.407 10.853 1.00 91.19 186 ARG A CA 1
ATOM 1496 C C . ARG A 1 186 ? 6.694 12.407 10.047 1.00 91.19 186 ARG A C 1
ATOM 1498 O O . ARG A 1 186 ? 7.793 12.725 9.610 1.00 91.19 186 ARG A O 1
ATOM 1505 N N . ILE A 1 187 ? 6.159 11.208 9.829 1.00 90.75 187 ILE A N 1
ATOM 1506 C CA . ILE A 1 187 ? 6.866 10.109 9.177 1.00 90.75 187 ILE A CA 1
ATOM 1507 C C . ILE A 1 187 ? 6.620 10.162 7.663 1.00 90.75 187 ILE A C 1
ATOM 1509 O O . ILE A 1 187 ? 5.531 9.848 7.175 1.00 90.75 187 ILE A O 1
ATOM 1513 N N . ARG A 1 188 ? 7.635 10.579 6.897 1.00 87.88 188 ARG A N 1
ATOM 1514 C CA . ARG A 1 188 ? 7.607 10.689 5.426 1.00 87.88 188 ARG A CA 1
ATOM 1515 C C . ARG A 1 188 ? 8.416 9.581 4.752 1.00 87.88 188 ARG A C 1
ATOM 1517 O O . ARG A 1 188 ? 7.964 9.029 3.751 1.00 87.88 188 ARG A O 1
ATOM 1524 N N . TYR A 1 189 ? 9.574 9.243 5.310 1.00 88.06 189 TYR A N 1
ATOM 1525 C CA . TYR A 1 189 ? 10.510 8.216 4.847 1.00 88.06 189 TYR A CA 1
ATOM 1526 C C . TYR A 1 189 ? 10.472 6.954 5.729 1.00 88.06 189 TYR A C 1
ATOM 1528 O O . TYR A 1 189 ? 11.482 6.285 5.926 1.00 88.06 189 TYR A O 1
ATOM 1536 N N . ASN A 1 190 ? 9.279 6.617 6.228 1.00 91.62 190 ASN A N 1
ATOM 1537 C CA . ASN A 1 190 ? 8.968 5.393 6.971 1.00 91.62 190 ASN A CA 1
ATOM 1538 C C . ASN A 1 190 ? 9.922 5.124 8.154 1.00 91.62 190 ASN A C 1
ATOM 1540 O O . ASN A 1 190 ? 10.068 5.956 9.046 1.00 91.62 190 ASN A O 1
ATOM 1544 N N . ASP A 1 191 ? 10.544 3.950 8.183 1.00 92.12 191 ASP A N 1
ATOM 1545 C CA . ASP A 1 191 ? 11.454 3.485 9.223 1.00 92.12 191 ASP A CA 1
ATOM 1546 C C . ASP A 1 191 ? 12.707 4.359 9.363 1.00 92.12 191 ASP A C 1
ATOM 1548 O O . ASP A 1 191 ? 13.179 4.559 10.478 1.00 92.12 191 ASP A O 1
ATOM 1552 N N . GLN A 1 192 ? 13.203 4.959 8.277 1.00 93.12 192 GLN A N 1
ATOM 1553 C CA . GLN A 1 192 ? 14.370 5.842 8.340 1.00 93.12 192 GLN A CA 1
ATOM 1554 C C . GLN A 1 192 ? 14.096 7.103 9.169 1.00 93.12 192 GLN A C 1
ATOM 1556 O O . GLN A 1 192 ? 14.915 7.478 10.006 1.00 93.12 192 GLN A O 1
ATOM 1561 N N . ASP A 1 193 ? 12.930 7.727 8.980 1.00 93.69 193 ASP A N 1
ATOM 1562 C CA . ASP A 1 193 ? 12.505 8.883 9.779 1.00 93.69 193 ASP A CA 1
ATOM 1563 C C . ASP A 1 193 ? 12.294 8.506 11.242 1.00 93.69 193 ASP A C 1
ATOM 1565 O O . ASP A 1 193 ? 12.686 9.253 12.134 1.00 93.69 193 ASP A O 1
ATOM 1569 N N . LEU A 1 194 ? 11.712 7.333 11.485 1.00 94.75 194 LEU A N 1
ATOM 1570 C CA . LEU A 1 194 ? 11.433 6.848 12.829 1.00 94.75 194 LEU A CA 1
ATOM 1571 C C . LEU A 1 194 ? 12.723 6.598 13.618 1.00 94.75 194 LEU A C 1
ATOM 1573 O O . LEU A 1 194 ? 12.865 7.062 14.748 1.00 94.75 194 LEU A O 1
ATOM 1577 N N . LEU A 1 195 ? 13.686 5.910 12.999 1.00 96.88 195 LEU A N 1
ATOM 1578 C CA . LEU A 1 195 ? 14.984 5.634 13.606 1.00 96.88 195 LEU A CA 1
ATOM 1579 C C . LEU A 1 195 ? 15.803 6.914 13.793 1.00 96.88 195 LEU A C 1
ATOM 1581 O O . LEU A 1 195 ? 16.441 7.067 14.828 1.00 96.88 195 LEU A O 1
ATOM 1585 N N . ASN A 1 196 ? 15.760 7.862 12.851 1.00 96.31 196 ASN A N 1
ATOM 1586 C CA . ASN A 1 196 ? 16.415 9.158 13.043 1.00 96.31 196 ASN A CA 1
ATOM 1587 C C . ASN A 1 196 ? 15.763 9.960 14.175 1.00 96.31 196 ASN A C 1
ATOM 1589 O O . ASN A 1 196 ? 16.475 10.486 15.022 1.00 96.31 196 ASN A O 1
ATOM 1593 N N . ALA A 1 197 ? 14.432 10.011 14.247 1.00 95.62 197 ALA A N 1
ATOM 1594 C CA . ALA A 1 197 ? 13.736 10.722 15.315 1.00 95.62 197 ALA A CA 1
ATOM 1595 C C . ALA A 1 197 ? 14.076 10.165 16.707 1.00 95.62 197 ALA A C 1
ATOM 1597 O O . ALA A 1 197 ? 14.232 10.940 17.646 1.00 95.62 197 ALA A O 1
ATOM 1598 N N . LEU A 1 198 ? 14.240 8.846 16.840 1.00 97.00 198 LEU A N 1
ATOM 1599 C CA . LEU A 1 198 ? 14.502 8.195 18.127 1.00 97.00 198 LEU A CA 1
ATOM 1600 C C . LEU A 1 198 ? 15.986 8.100 18.494 1.00 97.00 198 LEU A C 1
ATOM 1602 O O . LEU A 1 198 ? 16.326 8.206 19.666 1.00 97.00 198 LEU A O 1
ATOM 1606 N N . LEU A 1 199 ? 16.870 7.893 17.516 1.00 97.50 199 LEU A N 1
ATOM 1607 C CA . LEU A 1 199 ? 18.277 7.548 17.759 1.00 97.50 199 LEU A CA 1
ATOM 1608 C C . LEU A 1 199 ? 19.248 8.682 17.407 1.00 97.50 199 LEU A C 1
ATOM 1610 O O . LEU A 1 199 ? 20.454 8.451 17.343 1.00 97.50 199 LEU A O 1
ATOM 1614 N N . HIS A 1 200 ? 18.759 9.901 17.155 1.00 95.31 200 HIS A N 1
ATOM 1615 C CA . HIS A 1 200 ? 19.602 11.007 16.693 1.00 95.31 200 HIS A CA 1
ATOM 1616 C C . HIS A 1 200 ? 20.760 11.353 17.641 1.00 95.31 200 HIS A C 1
ATOM 1618 O O . HIS A 1 200 ? 21.811 11.744 17.136 1.00 95.31 200 HIS A O 1
ATOM 1624 N N . GLU A 1 201 ? 20.590 11.180 18.956 1.00 95.75 201 GLU A N 1
ATOM 1625 C CA . GLU A 1 201 ? 21.634 11.431 19.965 1.00 95.75 201 GLU A CA 1
ATOM 1626 C C . GLU A 1 201 ? 22.534 10.211 20.229 1.00 95.75 201 GLU A C 1
ATOM 1628 O O . GLU A 1 201 ? 23.646 10.362 20.724 1.00 95.75 201 GLU A O 1
ATOM 1633 N N . HIS A 1 202 ? 22.083 9.005 19.872 1.00 96.88 202 HIS A N 1
ATOM 1634 C CA . HIS A 1 202 ? 22.741 7.735 20.205 1.00 96.88 202 HIS A CA 1
ATOM 1635 C C . HIS A 1 202 ? 23.196 6.982 18.951 1.00 96.88 202 HIS A C 1
ATOM 1637 O O . HIS A 1 202 ? 23.005 5.772 18.826 1.00 96.88 202 HIS A O 1
ATOM 1643 N N . LYS A 1 203 ? 23.802 7.692 17.999 1.00 96.69 203 LYS A N 1
ATOM 1644 C CA . LYS A 1 203 ? 24.329 7.118 16.755 1.00 96.69 203 LYS A CA 1
ATOM 1645 C C . LYS A 1 203 ? 25.800 7.455 16.559 1.00 96.69 203 LYS A C 1
ATOM 1647 O O . LYS A 1 203 ? 26.246 8.541 16.919 1.00 96.69 203 LYS A O 1
ATOM 1652 N N . LEU A 1 204 ? 26.519 6.538 15.926 1.00 97.50 204 LEU A N 1
ATOM 1653 C CA . LEU A 1 204 ? 27.896 6.727 15.495 1.00 97.50 204 LEU A CA 1
ATOM 1654 C C . LEU A 1 204 ? 27.934 6.827 13.970 1.00 97.50 204 LEU A C 1
ATOM 1656 O O . LEU A 1 204 ? 27.532 5.889 13.276 1.00 97.50 204 LEU A O 1
ATOM 1660 N N . PHE A 1 205 ? 28.433 7.945 13.443 1.00 94.88 205 PHE A N 1
ATOM 1661 C CA . PHE A 1 205 ? 28.717 8.048 12.015 1.00 94.88 205 PHE A CA 1
ATOM 1662 C C . PHE A 1 205 ? 30.029 7.342 11.675 1.00 94.88 205 PHE A C 1
ATOM 1664 O O . PHE A 1 205 ? 31.063 7.598 12.289 1.00 94.88 205 PHE A O 1
ATOM 1671 N N . VAL A 1 206 ? 29.982 6.462 10.677 1.00 93.94 206 VAL A N 1
ATOM 1672 C CA . VAL A 1 206 ? 31.147 5.753 10.135 1.00 93.94 206 VAL A CA 1
ATOM 1673 C C . VAL A 1 206 ? 31.482 6.248 8.722 1.00 93.94 206 VAL A C 1
ATOM 1675 O O . VAL A 1 206 ? 30.713 6.989 8.111 1.00 93.94 206 VAL A O 1
ATOM 1678 N N . SER A 1 207 ? 32.636 5.834 8.186 1.00 91.06 207 SER A N 1
ATOM 1679 C CA . SER A 1 207 ? 33.067 6.191 6.822 1.00 91.06 207 SER A CA 1
ATOM 1680 C C . SER A 1 207 ? 31.999 5.869 5.765 1.00 91.06 207 SER A C 1
ATOM 1682 O O . SER A 1 207 ? 31.329 4.833 5.818 1.00 91.06 207 SER A O 1
ATOM 1684 N N . LEU A 1 208 ? 31.897 6.734 4.747 1.00 89.88 208 LEU A N 1
ATOM 1685 C CA . LEU A 1 208 ? 30.949 6.574 3.640 1.00 89.88 208 LEU A CA 1
ATOM 1686 C C . LEU A 1 208 ? 31.178 5.280 2.845 1.00 89.88 208 LEU A C 1
ATOM 1688 O O . LEU A 1 208 ? 30.247 4.796 2.199 1.00 89.88 208 LEU A O 1
ATOM 1692 N N . LYS A 1 209 ? 32.385 4.688 2.899 1.00 92.06 209 LYS A N 1
ATOM 1693 C CA . LYS A 1 209 ? 32.702 3.423 2.209 1.00 92.06 209 LYS A CA 1
ATOM 1694 C C . LYS A 1 209 ? 31.786 2.271 2.646 1.00 92.06 209 LYS A C 1
ATOM 1696 O O . LYS A 1 209 ? 31.617 1.318 1.885 1.00 92.06 209 LYS A O 1
ATOM 1701 N N . TRP A 1 210 ? 31.187 2.374 3.837 1.00 95.50 210 TRP A N 1
ATOM 1702 C CA . TRP A 1 210 ? 30.273 1.390 4.420 1.00 95.50 210 TRP A CA 1
ATOM 1703 C C . TRP A 1 210 ? 28.814 1.533 3.977 1.00 95.50 210 TRP A C 1
ATOM 1705 O O . TRP A 1 210 ? 28.020 0.637 4.231 1.00 95.50 210 TRP A O 1
ATOM 1715 N N . ASN A 1 211 ? 28.435 2.620 3.305 1.00 95.38 211 ASN A N 1
ATOM 1716 C CA . ASN A 1 211 ? 27.116 2.774 2.684 1.00 95.38 211 ASN A CA 1
ATOM 1717 C C . ASN A 1 211 ? 27.203 3.841 1.587 1.00 95.38 211 ASN A C 1
ATOM 1719 O O . ASN A 1 211 ? 26.776 4.987 1.755 1.00 95.38 211 ASN A O 1
ATOM 1723 N N . MET A 1 212 ? 27.805 3.473 0.459 1.00 92.56 212 MET A N 1
ATOM 1724 C CA . MET A 1 212 ? 28.025 4.388 -0.650 1.00 92.56 212 MET A CA 1
ATOM 1725 C C . MET A 1 212 ? 26.749 4.538 -1.485 1.00 92.56 212 MET A C 1
ATOM 1727 O O . MET A 1 212 ? 26.418 3.685 -2.311 1.00 92.56 212 MET A O 1
ATOM 1731 N N . GLN A 1 213 ? 26.029 5.634 -1.258 1.00 91.50 213 GLN A N 1
ATOM 1732 C CA . GLN A 1 213 ? 24.725 5.932 -1.856 1.00 91.50 213 GLN A CA 1
ATOM 1733 C C . GLN A 1 213 ? 24.839 6.605 -3.242 1.00 91.50 213 GLN A C 1
ATOM 1735 O O . GLN A 1 213 ? 25.803 7.313 -3.534 1.00 91.50 213 GLN A O 1
ATOM 1740 N N . ASP A 1 214 ? 23.797 6.480 -4.084 1.00 87.19 214 ASP A N 1
ATOM 1741 C CA . ASP A 1 214 ? 23.720 7.103 -5.429 1.00 87.19 214 ASP A CA 1
ATOM 1742 C C . ASP A 1 214 ? 24.015 8.613 -5.411 1.00 87.19 214 ASP A C 1
ATOM 1744 O O . ASP A 1 214 ? 24.593 9.140 -6.366 1.00 87.19 214 ASP A O 1
ATOM 1748 N N . ALA A 1 215 ? 23.598 9.301 -4.341 1.00 84.44 215 ALA A N 1
ATOM 1749 C CA . ALA A 1 215 ? 23.741 10.743 -4.186 1.00 84.44 215 ALA A CA 1
ATOM 1750 C C . ALA A 1 215 ? 25.205 11.187 -4.283 1.00 84.44 215 ALA A C 1
ATOM 1752 O O . ALA A 1 215 ? 25.481 12.104 -5.055 1.00 84.44 215 ALA A O 1
ATOM 1753 N N . PHE A 1 216 ? 26.136 10.489 -3.625 1.00 85.75 216 PHE A N 1
ATOM 1754 C CA . PHE A 1 216 ? 27.553 10.866 -3.577 1.00 85.75 216 PHE A CA 1
ATOM 1755 C C . PHE A 1 216 ? 28.252 10.817 -4.944 1.00 85.75 216 PHE A C 1
ATOM 1757 O O . PHE A 1 216 ? 29.234 11.520 -5.164 1.00 85.75 216 PHE A O 1
ATOM 1764 N N . TYR A 1 217 ? 27.717 10.057 -5.906 1.00 85.56 217 TYR A N 1
ATOM 1765 C CA . TYR A 1 217 ? 28.235 10.015 -7.277 1.00 85.56 217 TYR A CA 1
ATOM 1766 C C . TYR A 1 217 ? 27.690 11.122 -8.187 1.00 85.56 217 TYR A C 1
ATOM 1768 O O . TYR A 1 217 ? 28.085 11.203 -9.358 1.00 85.56 217 TYR A O 1
ATOM 1776 N N . ARG A 1 218 ? 26.739 11.942 -7.725 1.00 84.50 218 ARG A N 1
ATOM 1777 C CA . ARG A 1 218 ? 26.109 12.969 -8.563 1.00 84.50 218 ARG A CA 1
ATOM 1778 C C . ARG A 1 218 ? 27.026 14.163 -8.763 1.00 84.50 218 ARG A C 1
ATOM 1780 O O . ARG A 1 218 ? 27.671 14.648 -7.842 1.00 84.50 218 ARG A O 1
ATOM 1787 N N . TYR A 1 219 ? 27.026 14.669 -9.991 1.00 79.88 219 TYR A N 1
ATOM 1788 C CA . TYR A 1 219 ? 27.815 15.840 -10.352 1.00 79.88 219 TYR A CA 1
ATOM 1789 C C . TYR A 1 219 ? 27.411 17.063 -9.508 1.00 79.88 219 TYR A C 1
ATOM 1791 O O . TYR A 1 219 ? 26.234 17.430 -9.489 1.00 79.88 219 TYR A O 1
ATOM 1799 N N . GLY A 1 220 ? 28.378 17.715 -8.856 1.00 77.19 220 GLY A N 1
ATOM 1800 C CA . GLY A 1 220 ? 28.166 18.897 -8.021 1.00 77.19 220 GLY A CA 1
ATOM 1801 C C . GLY A 1 220 ? 28.045 18.614 -6.520 1.00 77.19 220 GLY A C 1
ATOM 1802 O O . GLY A 1 220 ? 27.943 19.576 -5.759 1.00 77.19 220 GLY A O 1
ATOM 1803 N N . MET A 1 221 ? 28.068 17.347 -6.082 1.00 77.44 221 MET A N 1
ATOM 1804 C CA . MET A 1 221 ? 28.121 17.001 -4.650 1.00 77.44 221 MET A CA 1
ATOM 1805 C C . MET A 1 221 ? 29.407 17.456 -3.974 1.00 77.44 221 MET A C 1
ATOM 1807 O O . MET A 1 221 ? 29.375 17.829 -2.806 1.00 77.44 221 MET A O 1
ATOM 1811 N N . GLU A 1 222 ? 30.504 17.542 -4.723 1.00 73.19 222 GLU A N 1
ATOM 1812 C CA . GLU A 1 222 ? 31.795 18.006 -4.222 1.00 73.19 222 GLU A CA 1
ATOM 1813 C C . GLU A 1 222 ? 31.765 19.415 -3.627 1.00 73.19 222 GLU A C 1
ATOM 1815 O O . GLU A 1 222 ? 32.632 19.781 -2.845 1.00 73.19 222 GLU A O 1
ATOM 1820 N N . LYS A 1 223 ? 30.755 20.209 -3.993 1.00 72.00 223 LYS A N 1
ATOM 1821 C CA . LYS A 1 223 ? 30.572 21.578 -3.505 1.00 72.00 223 LYS A CA 1
ATOM 1822 C C . LYS A 1 223 ? 29.741 21.664 -2.230 1.00 72.00 223 LYS A C 1
ATOM 1824 O O . LYS A 1 223 ? 29.659 22.741 -1.654 1.00 72.00 223 LYS A O 1
ATOM 1829 N N . LYS A 1 224 ? 29.062 20.580 -1.852 1.00 70.25 224 LYS A N 1
ATOM 1830 C CA . LYS A 1 224 ? 28.154 20.541 -0.701 1.00 70.25 224 LYS A CA 1
ATOM 1831 C C . LYS A 1 224 ? 28.778 19.917 0.539 1.00 70.25 224 LYS A C 1
ATOM 1833 O O . LYS A 1 224 ? 28.261 20.132 1.625 1.00 70.25 224 LYS A O 1
ATOM 1838 N N . ILE A 1 225 ? 29.846 19.143 0.376 1.00 71.44 225 ILE A N 1
ATOM 1839 C CA . ILE A 1 225 ? 30.466 18.421 1.481 1.00 71.44 225 ILE A CA 1
ATOM 1840 C C . ILE A 1 225 ? 31.790 19.091 1.826 1.00 71.44 225 ILE A C 1
ATOM 1842 O O . ILE A 1 225 ? 32.730 19.066 1.034 1.00 71.44 225 ILE A O 1
ATOM 1846 N N . GLU A 1 226 ? 31.854 19.678 3.018 1.00 67.75 226 GLU A N 1
ATOM 1847 C CA . GLU A 1 226 ? 32.999 20.454 3.509 1.00 67.75 226 GLU A CA 1
ATOM 1848 C C . GLU A 1 226 ? 34.314 19.649 3.482 1.00 67.75 226 GLU A C 1
ATOM 1850 O O . GLU A 1 226 ? 35.366 20.169 3.120 1.00 67.75 226 GLU A O 1
ATOM 1855 N N . HIS A 1 227 ? 34.237 18.339 3.736 1.00 70.19 227 HIS A N 1
ATOM 1856 C CA . HIS A 1 227 ? 35.383 17.426 3.812 1.00 70.19 227 HIS A CA 1
ATOM 1857 C C . HIS A 1 227 ? 35.545 16.537 2.560 1.00 70.19 227 HIS A C 1
ATOM 1859 O O . HIS A 1 227 ? 35.989 15.390 2.641 1.00 70.19 227 HIS A O 1
ATOM 1865 N N . TRP A 1 228 ? 35.190 17.046 1.373 1.00 71.38 228 TRP A N 1
ATOM 1866 C CA . TRP A 1 228 ? 35.233 16.283 0.115 1.00 71.38 228 TRP A CA 1
ATOM 1867 C C . TRP A 1 228 ? 36.572 15.579 -0.209 1.00 71.38 228 TRP A C 1
ATOM 1869 O O . TRP A 1 228 ? 36.524 14.440 -0.682 1.00 71.38 228 TRP A O 1
ATOM 1879 N N . PRO A 1 229 ? 37.766 16.176 0.018 1.00 69.25 229 PRO A N 1
ATOM 1880 C CA . PRO A 1 229 ? 39.036 15.513 -0.297 1.00 69.25 229 PRO A CA 1
ATOM 1881 C C . PRO A 1 229 ? 39.217 14.171 0.420 1.00 69.25 229 PRO A C 1
ATOM 1883 O O . PRO A 1 229 ? 39.685 13.216 -0.197 1.00 69.25 229 PRO A O 1
ATOM 1886 N N . THR A 1 230 ? 38.781 14.083 1.678 1.00 66.94 230 THR A N 1
ATOM 1887 C CA . THR A 1 230 ? 38.838 12.868 2.501 1.00 66.94 230 THR A CA 1
ATOM 1888 C C . THR A 1 230 ? 37.862 11.802 1.992 1.00 66.94 230 THR A C 1
ATOM 1890 O O . THR A 1 230 ? 38.170 10.617 1.992 1.00 66.94 230 THR A O 1
ATOM 1893 N N . LEU A 1 231 ? 36.710 12.226 1.466 1.00 74.44 231 LEU A N 1
ATOM 1894 C CA . LEU A 1 231 ? 35.657 11.342 0.950 1.00 74.44 231 LEU A CA 1
ATOM 1895 C C . LEU A 1 231 ? 35.906 10.844 -0.475 1.00 74.44 231 LEU A C 1
ATOM 1897 O O . LEU A 1 231 ? 35.341 9.836 -0.900 1.00 74.44 231 LEU A O 1
ATOM 1901 N N . LYS A 1 232 ? 36.760 11.533 -1.236 1.00 73.75 232 LYS A N 1
ATOM 1902 C CA . LYS A 1 232 ? 37.116 11.126 -2.598 1.00 73.75 232 LYS A CA 1
ATOM 1903 C C . LYS A 1 232 ? 37.764 9.738 -2.629 1.00 73.75 232 LYS A C 1
ATOM 1905 O O . LYS A 1 232 ? 37.516 8.982 -3.565 1.00 73.75 232 LYS A O 1
ATOM 1910 N N . GLN A 1 233 ? 38.556 9.399 -1.613 1.00 76.00 233 GLN A N 1
ATOM 1911 C CA . GLN A 1 233 ? 39.172 8.079 -1.493 1.00 76.00 233 GLN A CA 1
ATOM 1912 C C . GLN A 1 233 ? 38.113 6.980 -1.303 1.00 76.00 233 GLN A C 1
ATOM 1914 O O . GLN A 1 233 ? 38.155 5.961 -1.995 1.00 76.00 233 GLN A O 1
ATOM 1919 N N . ASP A 1 234 ? 37.116 7.228 -0.450 1.00 80.75 234 ASP A N 1
ATOM 1920 C CA . ASP A 1 234 ? 35.996 6.307 -0.213 1.00 80.75 234 ASP A CA 1
ATOM 1921 C C . ASP A 1 234 ? 35.124 6.126 -1.469 1.00 80.75 234 ASP A C 1
ATOM 1923 O O . ASP A 1 234 ? 34.634 5.031 -1.742 1.00 80.75 234 ASP A O 1
ATOM 1927 N N . LEU A 1 235 ? 34.964 7.176 -2.284 1.00 79.31 235 LEU A N 1
ATOM 1928 C CA . LEU A 1 235 ? 34.227 7.133 -3.555 1.00 79.31 235 LEU A CA 1
ATOM 1929 C C . LEU A 1 235 ? 34.872 6.231 -4.614 1.00 79.31 235 LEU A C 1
ATOM 1931 O O . LEU A 1 235 ? 34.160 5.616 -5.418 1.00 79.31 235 LEU A O 1
ATOM 1935 N N . GLU A 1 236 ? 36.204 6.185 -4.653 1.00 79.31 236 GLU A N 1
ATOM 1936 C CA . GLU A 1 236 ? 36.965 5.370 -5.606 1.00 79.31 236 GLU A CA 1
ATOM 1937 C C . GLU A 1 236 ? 37.008 3.887 -5.194 1.00 79.31 236 GLU A C 1
ATOM 1939 O O . GLU A 1 236 ? 37.075 3.012 -6.070 1.00 79.31 236 GLU A O 1
ATOM 1944 N N . SER A 1 237 ? 36.881 3.614 -3.890 1.00 84.19 237 SER A N 1
ATOM 1945 C CA . SER A 1 237 ? 36.964 2.276 -3.290 1.00 84.19 237 SER A CA 1
ATOM 1946 C C . SER A 1 237 ? 35.859 2.021 -2.248 1.00 84.19 237 SER A C 1
ATOM 1948 O O . SER A 1 237 ? 36.163 1.792 -1.076 1.00 84.19 237 SER A O 1
ATOM 1950 N N . PRO A 1 238 ? 34.570 2.041 -2.641 1.00 91.69 238 PRO A N 1
ATOM 1951 C CA . PRO A 1 238 ? 33.485 1.703 -1.726 1.00 91.69 238 PRO A CA 1
ATOM 1952 C C . PRO A 1 238 ? 33.538 0.217 -1.355 1.00 91.69 238 PRO A C 1
ATOM 1954 O O . PRO A 1 238 ? 33.796 -0.624 -2.217 1.00 91.69 238 PRO A O 1
ATOM 1957 N N . VAL A 1 239 ? 33.231 -0.112 -0.098 1.00 95.31 239 VAL A N 1
ATOM 1958 C CA . VAL A 1 239 ? 33.088 -1.506 0.348 1.00 95.31 239 VAL A CA 1
ATOM 1959 C C . VAL A 1 239 ? 31.642 -1.970 0.223 1.00 95.31 239 VAL A C 1
ATOM 1961 O O . VAL A 1 239 ? 31.393 -3.086 -0.217 1.00 95.31 239 VAL A O 1
ATOM 1964 N N . ILE A 1 240 ? 30.676 -1.114 0.552 1.00 97.25 240 ILE A N 1
ATOM 1965 C CA . ILE A 1 240 ? 29.249 -1.409 0.417 1.00 97.25 240 ILE A CA 1
ATOM 1966 C C . ILE A 1 240 ? 28.631 -0.362 -0.504 1.00 97.25 240 ILE A C 1
ATOM 1968 O O . ILE A 1 240 ? 28.589 0.827 -0.189 1.00 97.25 240 ILE A O 1
ATOM 1972 N N . LEU A 1 241 ? 28.159 -0.808 -1.664 1.00 95.25 241 LEU A N 1
ATOM 1973 C CA . LEU A 1 241 ? 27.544 0.025 -2.687 1.00 95.25 241 LEU A CA 1
ATOM 1974 C C . LEU A 1 241 ? 26.022 -0.091 -2.627 1.00 95.25 241 LEU A C 1
ATOM 1976 O O . LEU A 1 241 ? 25.477 -1.163 -2.889 1.00 95.25 241 LEU A O 1
ATOM 1980 N N . HIS A 1 242 ? 25.334 1.021 -2.377 1.00 95.00 242 HIS A N 1
ATOM 1981 C CA . HIS A 1 242 ? 23.892 1.049 -2.155 1.00 95.00 242 HIS A CA 1
ATOM 1982 C C . HIS A 1 242 ? 23.144 1.836 -3.242 1.00 95.00 242 HIS A C 1
ATOM 1984 O O . HIS A 1 242 ? 23.312 3.045 -3.436 1.00 95.00 242 HIS A O 1
ATOM 1990 N N . TYR A 1 243 ? 22.255 1.149 -3.966 1.00 92.62 243 TYR A N 1
ATOM 1991 C CA . TYR A 1 243 ? 21.495 1.718 -5.079 1.00 92.62 243 TYR A CA 1
ATOM 1992 C C . TYR A 1 243 ? 20.225 2.464 -4.615 1.00 92.62 243 TYR A C 1
ATOM 1994 O O . TYR A 1 243 ? 19.109 2.119 -5.013 1.00 92.62 243 TYR A O 1
ATOM 2002 N N . THR A 1 244 ? 20.372 3.540 -3.834 1.00 88.12 244 THR A N 1
ATOM 2003 C CA . THR A 1 244 ? 19.255 4.273 -3.190 1.00 88.12 244 THR A CA 1
ATOM 2004 C C . THR A 1 244 ? 18.230 4.898 -4.151 1.00 88.12 244 THR A C 1
ATOM 2006 O O . THR A 1 244 ? 17.070 5.076 -3.787 1.00 88.12 244 THR A O 1
ATOM 2009 N N . ASN A 1 245 ? 18.597 5.190 -5.407 1.00 85.19 245 ASN A N 1
ATOM 2010 C CA . ASN A 1 245 ? 17.692 5.783 -6.406 1.00 85.19 245 ASN A CA 1
ATOM 2011 C C . ASN A 1 245 ? 17.238 4.772 -7.486 1.00 85.19 245 ASN A C 1
ATOM 2013 O O . ASN A 1 245 ? 16.521 3.810 -7.206 1.00 85.19 245 ASN A O 1
ATOM 2017 N N . LYS A 1 246 ? 17.608 4.988 -8.759 1.00 85.12 246 LYS A N 1
ATOM 2018 C CA . LYS A 1 246 ? 17.211 4.113 -9.873 1.00 85.12 246 LYS A CA 1
ATOM 2019 C C . LYS A 1 246 ? 17.979 2.798 -9.792 1.00 85.12 246 LYS A C 1
ATOM 2021 O O . LYS A 1 246 ? 19.166 2.759 -10.122 1.00 85.12 246 LYS A O 1
ATOM 2026 N N . LYS A 1 247 ? 17.268 1.728 -9.433 1.00 89.88 247 LYS A N 1
ATOM 2027 C CA . LYS A 1 247 ? 17.828 0.393 -9.210 1.00 89.88 247 LYS A CA 1
ATOM 2028 C C . LYS A 1 247 ? 18.567 -0.130 -10.447 1.00 89.88 247 LYS A C 1
ATOM 2030 O O . LYS A 1 247 ? 18.169 0.170 -11.581 1.00 89.88 247 LYS A O 1
ATOM 2035 N N . PRO A 1 248 ? 19.631 -0.930 -10.272 1.00 89.44 248 PRO A N 1
ATOM 2036 C CA . PRO A 1 248 ? 20.484 -1.365 -11.374 1.00 89.44 248 PRO A CA 1
ATOM 2037 C C . PRO A 1 248 ? 19.748 -2.266 -12.373 1.00 89.44 248 PRO A C 1
ATOM 2039 O O . PRO A 1 248 ? 20.127 -2.317 -13.537 1.00 89.44 248 PRO A O 1
ATOM 2042 N N . TRP A 1 249 ? 18.651 -2.921 -11.993 1.00 89.69 249 TRP A N 1
ATOM 2043 C CA . TRP A 1 249 ? 17.813 -3.694 -12.918 1.00 89.69 249 TRP A CA 1
ATOM 2044 C C . TRP A 1 249 ? 16.803 -2.857 -13.717 1.00 89.69 249 TRP A C 1
ATOM 2046 O O . TRP A 1 249 ? 16.158 -3.393 -14.616 1.00 89.69 249 TRP A O 1
ATOM 2056 N N . ASN A 1 250 ? 16.670 -1.547 -13.476 1.00 88.31 250 ASN A N 1
ATOM 2057 C CA . ASN A 1 250 ? 15.853 -0.685 -14.332 1.00 88.31 250 ASN A CA 1
ATOM 2058 C C . ASN A 1 250 ? 16.584 -0.380 -15.653 1.00 88.31 250 ASN A C 1
ATOM 2060 O O . ASN A 1 250 ? 17.750 0.019 -15.654 1.00 88.31 250 ASN A O 1
ATOM 2064 N N . TYR A 1 251 ? 15.895 -0.521 -16.795 1.00 82.44 251 TYR A N 1
ATOM 2065 C CA . TYR A 1 251 ? 16.498 -0.344 -18.128 1.00 82.44 251 TYR A CA 1
ATOM 2066 C C . TYR A 1 251 ? 17.184 1.022 -18.303 1.00 82.44 251 TYR A C 1
ATOM 2068 O O . TYR A 1 251 ? 18.248 1.108 -18.917 1.00 82.44 251 TYR A O 1
ATOM 2076 N N . ASP A 1 252 ? 16.625 2.065 -17.691 1.00 81.06 252 ASP A N 1
ATOM 2077 C CA . ASP A 1 252 ? 17.074 3.451 -17.787 1.00 81.06 252 ASP A CA 1
ATOM 2078 C C . ASP A 1 252 ? 17.918 3.929 -16.591 1.00 81.06 252 ASP A C 1
ATOM 2080 O O . ASP A 1 252 ? 18.101 5.141 -16.411 1.00 81.06 252 ASP A O 1
ATOM 2084 N N . SER A 1 253 ? 18.422 3.001 -15.770 1.00 85.44 253 SER A N 1
ATOM 2085 C CA . SER A 1 253 ? 19.412 3.318 -14.741 1.00 85.44 253 SER A CA 1
ATOM 2086 C C . SER A 1 253 ? 20.746 3.704 -15.385 1.00 85.44 253 SER A C 1
ATOM 2088 O O . SER A 1 253 ? 21.269 2.993 -16.251 1.00 85.44 253 SER A O 1
ATOM 2090 N N . MET A 1 254 ? 21.268 4.852 -14.949 1.00 83.56 254 MET A N 1
ATOM 2091 C CA . MET A 1 254 ? 22.531 5.454 -15.389 1.00 83.56 254 MET A CA 1
ATOM 2092 C C . MET A 1 254 ? 23.614 5.389 -14.302 1.00 83.56 254 MET A C 1
ATOM 2094 O O . MET A 1 254 ? 24.639 6.047 -14.451 1.00 83.56 254 MET A O 1
ATOM 2098 N N . HIS A 1 255 ? 23.375 4.659 -13.205 1.00 86.88 255 HIS A N 1
ATOM 2099 C CA . HIS A 1 255 ? 24.338 4.543 -12.111 1.00 86.88 255 HIS A CA 1
ATOM 2100 C C . HIS A 1 255 ? 25.682 4.033 -12.658 1.00 86.88 255 HIS A C 1
ATOM 2102 O O . HIS A 1 255 ? 25.669 3.040 -13.395 1.00 86.88 255 HIS A O 1
ATOM 2108 N N . PRO A 1 256 ? 26.825 4.665 -12.326 1.00 84.50 256 PRO A N 1
ATOM 2109 C CA . PRO A 1 256 ? 28.113 4.291 -12.901 1.00 84.50 256 PRO A CA 1
ATOM 2110 C C . PRO A 1 256 ? 28.424 2.824 -12.589 1.00 84.50 256 PRO A C 1
ATOM 2112 O O . PRO A 1 256 ? 28.526 1.998 -13.489 1.00 84.50 256 PRO A O 1
ATOM 2115 N N . LEU A 1 257 ? 28.400 2.438 -11.318 1.00 88.56 257 LEU A N 1
ATOM 2116 C CA . LEU A 1 257 ? 28.738 1.079 -10.884 1.00 88.56 257 LEU A CA 1
ATOM 2117 C C . LEU A 1 257 ? 27.618 0.036 -11.081 1.00 88.56 257 LEU A C 1
ATOM 2119 O O . LEU A 1 257 ? 27.645 -1.028 -10.485 1.00 88.56 257 LEU A O 1
ATOM 2123 N N . ARG A 1 258 ? 26.635 0.287 -11.961 1.00 88.56 258 ARG A N 1
ATOM 2124 C CA . ARG A 1 258 ? 25.531 -0.654 -12.248 1.00 88.56 258 ARG A CA 1
ATOM 2125 C C . ARG A 1 258 ? 26.009 -2.044 -12.699 1.00 88.56 258 ARG A C 1
ATOM 2127 O O . ARG A 1 258 ? 25.277 -3.016 -12.530 1.00 88.56 258 ARG A O 1
ATOM 2134 N N . ARG A 1 259 ? 27.189 -2.136 -13.325 1.00 90.31 259 ARG A N 1
ATOM 2135 C CA . ARG A 1 259 ? 27.756 -3.415 -13.785 1.00 90.31 259 ARG A CA 1
ATOM 2136 C C . ARG A 1 259 ? 28.089 -4.351 -12.623 1.00 90.31 259 ARG A C 1
ATOM 2138 O O . ARG A 1 259 ? 27.884 -5.544 -12.794 1.00 90.31 259 ARG A O 1
ATOM 2145 N N . GLU A 1 260 ? 28.466 -3.822 -11.458 1.00 93.81 260 GLU A N 1
ATOM 2146 C CA . GLU A 1 260 ? 28.799 -4.638 -10.282 1.00 93.81 260 GLU A CA 1
ATOM 2147 C C . GLU A 1 260 ? 27.621 -5.522 -9.858 1.00 93.81 260 GLU A C 1
ATOM 2149 O O . GLU A 1 260 ? 27.773 -6.726 -9.682 1.00 93.81 260 GLU A O 1
ATOM 2154 N N . TYR A 1 261 ? 26.402 -4.969 -9.835 1.00 95.88 261 TYR A N 1
ATOM 2155 C CA . TYR A 1 261 ? 25.186 -5.752 -9.580 1.00 95.88 261 TYR A CA 1
ATOM 2156 C C . TYR A 1 261 ? 25.035 -6.943 -10.538 1.00 95.88 261 TYR A C 1
ATOM 2158 O O . TYR A 1 261 ? 24.621 -8.029 -10.141 1.00 95.88 261 TYR A O 1
ATOM 2166 N N . TYR A 1 262 ? 25.366 -6.751 -11.814 1.00 94.94 262 TYR A N 1
ATOM 2167 C CA . TYR A 1 262 ? 25.223 -7.785 -12.831 1.00 94.94 262 TYR A CA 1
ATOM 2168 C C . TYR A 1 262 ? 26.326 -8.838 -12.807 1.00 94.94 262 TYR A C 1
ATOM 2170 O O . TYR A 1 262 ? 26.044 -9.961 -13.229 1.00 94.94 262 TYR A O 1
ATOM 2178 N N . THR A 1 263 ? 27.519 -8.488 -12.318 1.00 95.88 263 THR A N 1
ATOM 2179 C CA . THR A 1 263 ? 28.613 -9.427 -12.042 1.00 95.88 263 THR A CA 1
ATOM 2180 C C . THR A 1 263 ? 28.153 -10.470 -11.029 1.00 95.88 263 THR A C 1
ATOM 2182 O O . THR A 1 263 ? 28.174 -11.662 -11.322 1.00 95.88 263 THR A O 1
ATOM 2185 N N . TYR A 1 264 ? 27.632 -10.024 -9.883 1.00 97.38 264 TYR A N 1
ATOM 2186 C CA . TYR A 1 264 ? 27.153 -10.929 -8.837 1.00 97.38 264 TYR A CA 1
ATOM 2187 C C . TYR A 1 264 ? 25.818 -11.594 -9.188 1.00 97.38 264 TYR A C 1
ATOM 2189 O O . TYR A 1 264 ? 25.608 -12.750 -8.839 1.00 97.38 264 TYR A O 1
ATOM 2197 N N . LEU A 1 265 ? 24.932 -10.943 -9.957 1.00 96.81 265 LEU A N 1
ATOM 2198 C CA . LEU A 1 265 ? 23.719 -11.599 -10.469 1.00 96.81 265 LEU A CA 1
ATOM 2199 C C . LEU A 1 265 ? 24.037 -12.848 -11.293 1.00 96.81 265 LEU A C 1
ATOM 2201 O O . LEU A 1 265 ? 23.306 -13.835 -11.207 1.00 96.81 265 LEU A O 1
ATOM 2205 N N . ASP A 1 266 ? 25.123 -12.829 -12.063 1.00 96.56 266 ASP A N 1
ATOM 2206 C CA . ASP A 1 266 ? 25.528 -13.972 -12.880 1.00 96.56 266 ASP A CA 1
ATOM 2207 C C . ASP A 1 266 ? 26.103 -15.147 -12.080 1.00 96.56 266 ASP A C 1
ATOM 2209 O O . ASP A 1 266 ? 26.260 -16.232 -12.637 1.00 96.56 266 ASP A O 1
ATOM 2213 N N . MET A 1 267 ? 26.336 -14.959 -10.782 1.00 96.88 267 MET A N 1
ATOM 2214 C CA . MET A 1 267 ? 26.712 -16.005 -9.827 1.00 96.88 267 MET A CA 1
ATOM 2215 C C . MET A 1 267 ? 25.494 -16.589 -9.085 1.00 96.88 267 MET A C 1
ATOM 2217 O O . MET A 1 267 ? 25.637 -17.482 -8.258 1.00 96.88 267 MET A O 1
ATOM 2221 N N . THR A 1 268 ? 24.283 -16.104 -9.377 1.00 96.50 268 THR A N 1
ATOM 2222 C CA . THR A 1 268 ? 23.025 -16.603 -8.794 1.00 96.50 268 THR A CA 1
ATOM 2223 C C . THR A 1 268 ? 22.248 -17.473 -9.798 1.00 96.50 268 THR A C 1
ATOM 2225 O O . THR A 1 268 ? 22.531 -17.431 -11.001 1.00 96.50 268 THR A O 1
ATOM 2228 N N . PRO A 1 269 ? 21.181 -18.185 -9.377 1.00 95.62 269 PRO A N 1
ATOM 2229 C CA . PRO A 1 269 ? 20.287 -18.904 -10.293 1.00 95.62 269 PRO A CA 1
ATOM 2230 C C . PRO A 1 269 ? 19.598 -18.022 -11.346 1.00 95.62 269 PRO A C 1
ATOM 2232 O O . PRO A 1 269 ? 19.034 -18.533 -12.309 1.00 95.62 269 PRO A O 1
ATOM 2235 N N . TRP A 1 270 ? 19.641 -16.696 -11.188 1.00 95.69 270 TRP A N 1
ATOM 2236 C CA . TRP A 1 270 ? 19.097 -15.728 -12.144 1.00 95.69 270 TRP A CA 1
ATOM 2237 C C . TRP A 1 270 ? 20.136 -15.219 -13.151 1.00 95.69 270 TRP A C 1
ATOM 2239 O O . TRP A 1 270 ? 19.937 -14.161 -13.762 1.00 95.69 270 TRP A O 1
ATOM 2249 N N . ARG A 1 271 ? 21.236 -15.954 -13.346 1.00 94.19 271 ARG A N 1
ATOM 2250 C CA . ARG A 1 271 ? 22.265 -15.642 -14.340 1.00 94.19 271 ARG A CA 1
ATOM 2251 C C . ARG A 1 271 ? 21.664 -15.303 -15.704 1.00 94.19 271 ARG A C 1
ATOM 2253 O O . ARG A 1 271 ? 20.738 -15.952 -16.183 1.00 94.19 271 ARG A O 1
ATOM 2260 N N . GLY A 1 272 ? 22.187 -14.253 -16.334 1.00 87.81 272 GLY A N 1
ATOM 2261 C CA . GLY A 1 272 ? 21.728 -13.785 -17.645 1.00 87.81 272 GLY A CA 1
ATOM 2262 C C . GLY A 1 272 ? 20.403 -13.012 -17.636 1.00 87.81 272 GLY A C 1
ATOM 2263 O O . GLY A 1 272 ? 20.075 -12.366 -18.632 1.00 87.81 272 GLY A O 1
ATOM 2264 N N . LYS A 1 273 ? 19.660 -12.968 -16.520 1.00 89.06 273 LYS A N 1
ATOM 2265 C CA . LYS A 1 273 ? 18.459 -12.131 -16.419 1.00 89.06 273 LYS A CA 1
ATOM 2266 C C . LYS A 1 273 ? 18.863 -10.661 -16.466 1.00 89.06 273 LYS A C 1
ATOM 2268 O O . LYS A 1 273 ? 19.627 -10.176 -15.632 1.00 89.06 273 LYS A O 1
ATOM 2273 N N . ARG A 1 274 ? 18.366 -9.935 -17.463 1.00 85.44 274 ARG A N 1
ATOM 2274 C CA . ARG A 1 274 ? 18.605 -8.501 -17.682 1.00 85.44 274 ARG A CA 1
ATOM 2275 C C . ARG A 1 274 ? 17.286 -7.842 -18.100 1.00 85.44 274 ARG A C 1
ATOM 2277 O O . ARG A 1 274 ? 16.415 -8.531 -18.628 1.00 85.44 274 ARG A O 1
ATOM 2284 N N . PRO A 1 275 ? 17.090 -6.534 -17.861 1.00 77.38 275 PRO A N 1
ATOM 2285 C CA . PRO A 1 275 ? 15.895 -5.847 -18.336 1.00 77.38 275 PRO A CA 1
ATOM 2286 C C . PRO A 1 275 ? 15.787 -5.973 -19.858 1.00 77.38 275 PRO A C 1
ATOM 2288 O O . PRO A 1 275 ? 16.699 -5.562 -20.576 1.00 77.38 275 PRO A O 1
ATOM 2291 N N . LEU A 1 276 ? 14.671 -6.532 -20.334 1.00 62.44 276 LEU A N 1
ATOM 2292 C CA . LEU A 1 276 ? 14.395 -6.688 -21.759 1.00 62.44 276 LEU A CA 1
ATOM 2293 C C . LEU A 1 276 ? 14.327 -5.308 -22.422 1.00 62.44 276 LEU A C 1
ATOM 2295 O O . LEU A 1 276 ? 13.460 -4.473 -22.134 1.00 62.44 276 LEU A O 1
ATOM 2299 N N . LEU A 1 277 ? 15.273 -5.070 -23.321 1.00 62.34 277 LEU A N 1
ATOM 2300 C CA . LEU A 1 277 ? 15.305 -3.893 -24.168 1.00 62.34 277 LEU A CA 1
ATOM 2301 C C . LEU A 1 277 ? 14.476 -4.190 -25.420 1.00 62.34 277 LEU A C 1
ATOM 2303 O O . LEU A 1 277 ? 15.011 -4.569 -26.456 1.00 62.34 277 LEU A O 1
ATOM 2307 N N . SER A 1 278 ? 13.152 -4.042 -25.325 1.00 71.88 278 SER A N 1
ATOM 2308 C CA . SER A 1 278 ? 12.325 -3.939 -26.532 1.00 71.88 278 SER A CA 1
ATOM 2309 C C . SER A 1 278 ? 12.829 -2.778 -27.400 1.00 71.88 278 SER A C 1
ATOM 2311 O O . SER A 1 278 ? 13.405 -1.827 -26.866 1.00 71.88 278 SER A O 1
ATOM 2313 N N . LEU A 1 279 ? 12.575 -2.802 -28.714 1.00 70.81 279 LEU A N 1
ATOM 2314 C CA . LEU A 1 279 ? 12.873 -1.673 -29.615 1.00 70.81 279 LEU A CA 1
ATOM 2315 C C . LEU A 1 279 ? 12.411 -0.332 -29.014 1.00 70.81 279 LEU A C 1
ATOM 2317 O O . LEU A 1 279 ? 13.168 0.637 -28.975 1.00 70.81 279 LEU A O 1
ATOM 2321 N N . LYS A 1 280 ? 11.218 -0.324 -28.404 1.00 75.75 280 LYS A N 1
ATOM 2322 C CA . LYS A 1 280 ? 10.671 0.805 -27.641 1.00 75.75 280 LYS A CA 1
ATOM 2323 C C . LYS A 1 280 ? 11.558 1.229 -26.461 1.00 75.75 280 LYS A C 1
ATOM 2325 O O . LYS A 1 280 ? 11.855 2.411 -26.321 1.00 75.75 280 LYS A O 1
ATOM 2330 N N . ASN A 1 281 ? 11.988 0.302 -25.603 1.00 74.19 281 ASN A N 1
ATOM 2331 C CA . ASN A 1 281 ? 12.817 0.616 -24.430 1.00 74.19 281 ASN A CA 1
ATOM 2332 C C . ASN A 1 281 ? 14.242 1.046 -24.814 1.00 74.19 281 ASN A C 1
ATOM 2334 O O . ASN A 1 281 ? 14.810 1.919 -24.154 1.00 74.19 281 ASN A O 1
ATOM 2338 N N . SER A 1 282 ? 14.799 0.477 -25.887 1.00 73.44 282 SER A N 1
ATOM 2339 C CA . SER A 1 282 ? 16.070 0.903 -26.484 1.00 73.44 282 SER A CA 1
ATOM 2340 C C . SER A 1 282 ? 15.986 2.337 -26.996 1.00 73.44 282 SER A C 1
ATOM 2342 O O . SER A 1 282 ? 16.831 3.158 -26.638 1.00 73.44 282 SER A O 1
ATOM 2344 N N . LEU A 1 283 ? 14.926 2.665 -27.742 1.00 77.38 283 LEU A N 1
ATOM 2345 C CA . LEU A 1 283 ? 14.682 4.012 -28.253 1.00 77.38 283 LEU A CA 1
ATOM 2346 C C . LEU A 1 283 ? 14.459 5.020 -27.116 1.00 77.38 283 LEU A C 1
ATOM 2348 O O . LEU A 1 283 ? 15.074 6.082 -27.101 1.00 77.38 283 LEU A O 1
ATOM 2352 N N . LEU A 1 284 ? 13.652 4.674 -26.107 1.00 77.06 284 LEU A N 1
ATOM 2353 C CA . LEU A 1 284 ? 13.443 5.521 -24.926 1.00 77.06 284 LEU A CA 1
ATOM 2354 C C . LEU A 1 284 ? 14.746 5.771 -24.161 1.00 77.06 284 LEU A C 1
ATOM 2356 O O . LEU A 1 284 ? 15.002 6.891 -23.717 1.00 77.06 284 LEU A O 1
ATOM 2360 N N . ARG A 1 285 ? 15.587 4.740 -24.004 1.00 75.94 285 ARG A N 1
ATOM 2361 C CA . ARG A 1 285 ? 16.902 4.882 -23.374 1.00 75.94 285 ARG A CA 1
ATOM 2362 C C . ARG A 1 285 ? 17.813 5.784 -24.205 1.00 75.94 285 ARG A C 1
ATOM 2364 O O . ARG A 1 285 ? 18.476 6.638 -23.625 1.00 75.94 285 ARG A O 1
ATOM 2371 N N . PHE A 1 286 ? 17.816 5.629 -25.528 1.00 77.75 286 PHE A N 1
ATOM 2372 C CA . PHE A 1 286 ? 18.579 6.475 -26.442 1.00 77.75 286 PHE A CA 1
ATOM 2373 C C . PHE A 1 286 ? 18.148 7.944 -26.346 1.00 77.75 286 PHE A C 1
ATOM 2375 O O . PHE A 1 286 ? 18.979 8.789 -26.030 1.00 77.75 286 PHE A O 1
ATOM 2382 N N . ILE A 1 287 ? 16.849 8.239 -26.480 1.00 81.12 287 ILE A N 1
ATOM 2383 C CA . ILE A 1 287 ? 16.290 9.598 -26.352 1.00 81.12 287 ILE A CA 1
ATOM 2384 C C . ILE A 1 287 ? 16.657 10.218 -25.000 1.00 81.12 287 ILE A C 1
ATOM 2386 O O . ILE A 1 287 ? 17.022 11.387 -24.926 1.00 81.12 287 ILE A O 1
ATOM 2390 N N . LYS A 1 288 ? 16.607 9.438 -23.915 1.00 76.44 288 LYS A N 1
ATOM 2391 C CA . LYS A 1 288 ? 16.953 9.923 -22.573 1.00 76.44 288 LYS A CA 1
ATOM 2392 C C . LYS A 1 288 ? 18.448 10.225 -22.413 1.00 76.44 288 LYS A C 1
ATOM 2394 O O . LYS A 1 288 ? 18.806 11.126 -21.656 1.00 76.44 288 LYS A O 1
ATOM 2399 N N . LEU A 1 289 ? 19.315 9.471 -23.091 1.00 75.88 289 LEU A N 1
ATOM 2400 C CA . LEU A 1 289 ? 20.768 9.668 -23.072 1.00 75.88 289 LEU A CA 1
ATOM 2401 C C . LEU A 1 289 ? 21.227 10.766 -24.042 1.00 75.88 289 LEU A C 1
ATOM 2403 O O . LEU A 1 289 ? 22.252 11.398 -23.790 1.00 75.88 289 LEU A O 1
ATOM 2407 N N . LEU A 1 290 ? 20.461 11.035 -25.102 1.00 79.38 290 LEU A N 1
ATOM 2408 C CA . LEU A 1 290 ? 20.810 11.955 -26.183 1.00 79.38 290 LEU A CA 1
ATOM 2409 C C . LEU A 1 290 ? 21.207 13.370 -25.705 1.00 79.38 290 LEU A C 1
ATOM 2411 O O . LEU A 1 290 ? 22.255 13.843 -26.140 1.00 79.38 290 LEU A O 1
ATOM 2415 N N . PRO A 1 291 ? 20.506 14.032 -24.756 1.00 81.38 291 PRO A N 1
ATOM 2416 C CA . PRO A 1 291 ? 20.919 15.348 -24.260 1.00 81.38 291 PRO A CA 1
ATOM 2417 C C . PRO A 1 291 ? 22.285 15.340 -23.564 1.00 81.38 291 PRO A C 1
ATOM 2419 O O . PRO A 1 291 ? 22.993 16.343 -23.589 1.00 81.38 291 PRO A O 1
ATOM 2422 N N . TYR A 1 292 ? 22.664 14.222 -22.938 1.00 75.62 292 TYR A N 1
ATOM 2423 C CA . TYR A 1 292 ? 23.967 14.071 -22.287 1.00 75.62 292 TYR A CA 1
ATOM 2424 C C . TYR A 1 292 ? 25.072 13.797 -23.314 1.00 75.62 292 TYR A C 1
ATOM 2426 O O . TYR A 1 292 ? 26.163 14.348 -23.199 1.00 75.62 292 TYR A O 1
ATOM 2434 N N . VAL A 1 293 ? 24.780 12.984 -24.338 1.00 75.25 293 VAL A N 1
ATOM 2435 C CA . VAL A 1 293 ? 25.711 12.678 -25.441 1.00 75.25 293 VAL A CA 1
ATOM 2436 C C . VAL A 1 293 ? 25.992 13.926 -26.282 1.00 75.25 293 VAL A C 1
ATOM 2438 O O . VAL A 1 293 ? 27.148 14.230 -26.559 1.00 75.25 293 VAL A O 1
ATOM 2441 N N . LEU A 1 294 ? 24.952 14.700 -26.606 1.00 77.94 294 LEU A N 1
ATOM 2442 C CA . LEU A 1 294 ? 25.050 15.963 -27.345 1.00 77.94 294 LEU A CA 1
ATOM 2443 C C . LEU A 1 294 ? 25.573 17.136 -26.495 1.00 77.94 294 LEU A C 1
ATOM 2445 O O . LEU A 1 294 ? 25.611 18.264 -26.974 1.00 77.94 294 LEU A O 1
ATOM 2449 N N . LYS A 1 295 ? 25.953 16.898 -25.229 1.00 76.19 295 LYS A N 1
ATOM 2450 C CA . LYS A 1 295 ? 26.408 17.924 -24.269 1.00 76.19 295 LYS A CA 1
ATOM 2451 C C . LYS A 1 295 ? 25.406 19.068 -24.021 1.00 76.19 295 LYS A C 1
ATOM 2453 O O . LYS A 1 295 ? 25.778 20.093 -23.461 1.00 76.19 295 LYS A O 1
ATOM 2458 N N . LEU A 1 296 ? 24.129 18.875 -24.358 1.00 80.06 296 LEU A N 1
ATOM 2459 C CA . LEU A 1 296 ? 23.030 19.805 -24.062 1.00 80.06 296 LEU A CA 1
ATOM 2460 C C . LEU A 1 296 ? 22.653 19.802 -22.568 1.00 80.06 296 LEU A C 1
ATOM 2462 O O . LEU A 1 296 ? 22.022 20.735 -22.077 1.00 80.06 296 LEU A O 1
ATOM 2466 N N . ARG A 1 297 ? 23.034 18.752 -21.826 1.00 75.50 297 ARG A N 1
ATOM 2467 C CA . ARG A 1 297 ? 22.941 18.668 -20.360 1.00 75.50 297 ARG A CA 1
ATOM 2468 C C . ARG A 1 297 ? 24.254 18.170 -19.760 1.00 75.50 297 ARG A C 1
ATOM 2470 O O . ARG A 1 297 ? 24.897 17.280 -20.316 1.00 75.50 297 ARG A O 1
ATOM 2477 N N . LYS A 1 298 ? 24.621 18.693 -18.582 1.00 74.75 298 LYS A N 1
ATOM 2478 C CA . LYS A 1 298 ? 25.759 18.180 -17.796 1.00 74.75 298 LYS A CA 1
ATOM 2479 C C . LYS A 1 298 ? 25.536 16.704 -17.427 1.00 74.75 298 LYS A C 1
ATOM 2481 O O . LYS A 1 298 ? 24.390 16.326 -17.174 1.00 74.75 298 LYS A O 1
ATOM 2486 N N . PRO A 1 299 ? 26.590 15.866 -17.391 1.00 74.69 299 PRO A N 1
ATOM 2487 C CA . PRO A 1 299 ? 26.468 14.461 -17.014 1.00 74.69 299 PRO A CA 1
ATOM 2488 C C . PRO A 1 299 ? 25.863 14.324 -15.615 1.00 74.69 299 PRO A C 1
ATOM 2490 O O . PRO A 1 299 ? 26.197 15.076 -14.705 1.00 74.69 299 PRO A O 1
ATOM 2493 N N . LYS A 1 300 ? 24.954 13.357 -15.457 1.00 77.44 300 LYS A N 1
ATOM 2494 C CA . LYS A 1 300 ? 24.250 13.131 -14.187 1.00 77.44 300 LYS A CA 1
ATOM 2495 C C . LYS A 1 300 ? 25.194 12.667 -13.065 1.00 77.44 300 LYS A C 1
ATOM 2497 O O . LYS A 1 300 ? 25.001 13.052 -11.917 1.00 77.44 300 LYS A O 1
ATOM 2502 N N . TYR A 1 301 ? 26.192 11.854 -13.405 1.00 82.94 301 TYR A N 1
ATOM 2503 C CA . TYR A 1 301 ? 27.170 11.300 -12.469 1.00 82.94 301 TYR A CA 1
ATOM 2504 C C . TYR A 1 301 ? 28.581 11.779 -12.813 1.00 82.94 301 TYR A C 1
ATOM 2506 O O . TYR A 1 301 ? 28.874 12.093 -13.972 1.00 82.94 301 TYR A O 1
ATOM 2514 N N . MET A 1 302 ? 29.447 11.822 -11.804 1.00 78.50 302 MET A N 1
ATOM 2515 C CA . MET A 1 302 ? 30.870 12.103 -11.968 1.00 78.50 302 MET A CA 1
ATOM 2516 C C . MET A 1 302 ? 31.555 10.994 -12.781 1.00 78.50 302 MET A C 1
ATOM 2518 O O . MET A 1 302 ? 31.118 9.841 -12.793 1.00 78.50 302 MET A O 1
ATOM 2522 N N . LYS A 1 303 ? 32.645 11.338 -13.475 1.00 68.50 303 LYS A N 1
ATOM 2523 C CA . LYS A 1 303 ? 33.507 10.336 -14.114 1.00 68.50 303 LYS A CA 1
ATOM 2524 C C . LYS A 1 303 ? 34.358 9.674 -13.032 1.00 68.50 303 LYS A C 1
ATOM 2526 O O . LYS A 1 303 ? 35.151 10.358 -12.397 1.00 68.50 303 LYS A O 1
ATOM 2531 N N . LEU A 1 304 ? 34.196 8.368 -12.837 1.00 67.06 304 LEU A N 1
ATOM 2532 C CA . LEU A 1 304 ? 35.077 7.583 -11.972 1.00 67.06 304 LEU A CA 1
ATOM 2533 C C . LEU A 1 304 ? 36.364 7.231 -12.734 1.00 67.06 304 LEU A C 1
ATOM 2535 O O . LEU A 1 304 ? 36.307 6.934 -13.927 1.00 67.06 304 LEU A O 1
ATOM 2539 N N . ASN A 1 305 ? 37.510 7.263 -12.047 1.00 52.91 305 ASN A N 1
ATOM 2540 C CA . ASN A 1 305 ? 38.841 7.011 -12.624 1.00 52.91 305 ASN A CA 1
ATOM 2541 C C . ASN A 1 305 ? 39.084 5.550 -13.047 1.00 52.91 305 ASN A C 1
ATOM 2543 O O . ASN A 1 305 ? 40.066 5.262 -13.729 1.00 52.91 305 ASN A O 1
ATOM 2547 N N . LYS A 1 306 ? 38.180 4.619 -12.722 1.00 46.34 306 LYS A N 1
ATOM 2548 C CA . LYS A 1 306 ? 38.181 3.288 -13.339 1.00 46.34 306 LYS A CA 1
ATOM 2549 C C . LYS A 1 306 ? 37.763 3.458 -14.790 1.00 46.34 306 LYS A C 1
ATOM 2551 O O . LYS A 1 306 ? 36.651 3.919 -15.031 1.00 46.34 306 LYS A O 1
ATOM 2556 N N . GLN A 1 307 ? 38.657 3.124 -15.724 1.00 34.62 307 GLN A N 1
ATOM 2557 C CA . GLN A 1 307 ? 38.456 3.170 -17.174 1.00 34.62 307 GLN A CA 1
ATOM 2558 C C . GLN A 1 307 ? 37.032 2.729 -17.550 1.00 34.62 307 GLN A C 1
ATOM 2560 O O . GLN A 1 307 ? 36.752 1.551 -17.769 1.00 34.62 307 GLN A O 1
ATOM 2565 N N . PHE A 1 308 ? 36.111 3.693 -17.639 1.00 34.78 308 PHE A N 1
ATOM 2566 C CA . PHE A 1 308 ? 34.813 3.496 -18.255 1.00 34.78 308 PHE A CA 1
ATOM 2567 C C . PHE A 1 308 ? 35.091 3.405 -19.741 1.00 34.78 308 PHE A C 1
ATOM 2569 O O . PHE A 1 308 ? 35.005 4.386 -20.479 1.00 34.78 308 PHE A O 1
ATOM 2576 N N . ILE A 1 309 ? 35.464 2.208 -20.180 1.00 31.86 309 ILE A N 1
ATOM 2577 C CA . ILE A 1 309 ? 35.394 1.881 -21.584 1.00 31.86 309 ILE A CA 1
ATOM 2578 C C . ILE A 1 309 ? 33.908 1.998 -21.924 1.00 31.86 309 ILE A C 1
ATOM 2580 O O . ILE A 1 309 ? 33.074 1.187 -21.506 1.00 31.86 309 ILE A O 1
ATOM 2584 N N . ILE A 1 310 ? 33.568 3.055 -22.660 1.00 37.09 310 ILE A N 1
ATOM 2585 C CA . ILE A 1 310 ? 32.334 3.159 -23.437 1.00 37.09 310 ILE A CA 1
ATOM 2586 C C . ILE A 1 310 ? 32.455 2.116 -24.564 1.00 37.09 310 ILE A C 1
ATOM 2588 O O . ILE A 1 310 ? 32.522 2.425 -25.747 1.00 37.09 310 ILE A O 1
ATOM 2592 N N . THR A 1 311 ? 32.531 0.836 -24.208 1.00 36.22 311 THR A N 1
ATOM 2593 C CA . THR A 1 311 ? 32.375 -0.289 -25.124 1.00 36.22 311 THR A CA 1
ATOM 2594 C C . THR A 1 311 ? 30.882 -0.487 -25.284 1.00 36.22 311 THR A C 1
ATOM 2596 O O . THR A 1 311 ? 30.252 -1.229 -24.536 1.00 36.22 311 THR A O 1
ATOM 2599 N N . ASN A 1 312 ? 30.306 0.347 -26.151 1.00 37.94 312 ASN A N 1
ATOM 2600 C CA . ASN A 1 312 ? 29.197 0.044 -27.065 1.00 37.94 312 ASN A CA 1
ATOM 2601 C C . ASN A 1 312 ? 28.679 1.329 -27.734 1.00 37.94 312 ASN A C 1
ATOM 2603 O O . ASN A 1 312 ? 27.482 1.588 -27.772 1.00 37.94 312 ASN A O 1
ATOM 2607 N N . PHE A 1 313 ? 29.593 2.144 -28.266 1.00 38.03 313 PHE A N 1
ATOM 2608 C CA . PHE A 1 313 ? 29.268 3.110 -29.326 1.00 38.03 313 PHE A CA 1
ATOM 2609 C C . PHE A 1 313 ? 30.104 2.898 -30.601 1.00 38.03 313 PHE A C 1
ATOM 2611 O O . PHE A 1 313 ? 29.783 3.463 -31.638 1.00 38.03 313 PHE A O 1
ATOM 2618 N N . ALA A 1 314 ? 31.123 2.028 -30.563 1.00 31.05 314 ALA A N 1
ATOM 2619 C CA . ALA A 1 314 ? 31.987 1.751 -31.713 1.00 31.05 314 ALA A CA 1
ATOM 2620 C C . ALA A 1 314 ? 31.559 0.531 -32.554 1.00 31.05 314 ALA A C 1
ATOM 2622 O O . ALA A 1 314 ? 31.954 0.438 -33.709 1.00 31.05 314 ALA A O 1
ATOM 2623 N N . ALA A 1 315 ? 30.707 -0.370 -32.047 1.00 31.89 315 ALA A N 1
ATOM 2624 C CA . ALA A 1 315 ? 30.303 -1.571 -32.795 1.00 31.89 315 ALA A CA 1
ATOM 2625 C C . ALA A 1 315 ? 29.317 -1.299 -33.953 1.00 31.89 315 ALA A C 1
ATOM 2627 O O . ALA A 1 315 ? 29.101 -2.179 -34.775 1.00 31.89 315 ALA A O 1
ATOM 2628 N N . PHE A 1 316 ? 28.757 -0.086 -34.052 1.00 35.50 316 PHE A N 1
ATOM 2629 C CA . PHE A 1 316 ? 27.979 0.342 -35.226 1.00 35.50 316 PHE A CA 1
ATOM 2630 C C . PHE A 1 316 ? 28.757 1.299 -36.148 1.00 35.50 316 PHE A C 1
ATOM 2632 O O . PHE A 1 316 ? 28.356 1.520 -37.284 1.00 35.50 316 PHE A O 1
ATOM 2639 N N . ALA A 1 317 ? 29.891 1.840 -35.685 1.00 34.41 317 ALA A N 1
ATOM 2640 C CA . ALA A 1 317 ? 30.755 2.726 -36.471 1.00 34.41 317 ALA A CA 1
ATOM 2641 C C . ALA A 1 317 ? 31.967 1.996 -37.087 1.00 34.41 317 ALA A C 1
ATOM 2643 O O . ALA A 1 317 ? 32.561 2.492 -38.039 1.00 34.41 317 ALA A O 1
ATOM 2644 N N . LEU A 1 318 ? 32.318 0.805 -36.585 1.00 32.44 318 LEU A N 1
ATOM 2645 C CA . LEU A 1 318 ? 33.477 0.017 -37.021 1.00 32.44 318 LEU A CA 1
ATOM 2646 C C . LEU A 1 318 ? 33.078 -1.296 -37.721 1.00 32.44 318 LEU A C 1
ATOM 2648 O O . LEU A 1 318 ? 33.731 -2.321 -37.567 1.00 32.44 318 LEU A O 1
ATOM 2652 N N . MET A 1 319 ? 31.992 -1.261 -38.494 1.00 32.78 319 MET A N 1
ATOM 2653 C CA . MET A 1 319 ? 31.668 -2.280 -39.504 1.00 32.78 319 MET A CA 1
ATOM 2654 C C . MET A 1 319 ? 31.509 -1.630 -40.893 1.00 32.78 319 MET A C 1
ATOM 2656 O O . MET A 1 319 ? 30.762 -2.110 -41.735 1.00 32.78 319 MET A O 1
ATOM 2660 N N . LEU A 1 320 ? 32.189 -0.495 -41.110 1.00 38.06 320 LEU A N 1
ATOM 2661 C CA . LEU A 1 320 ? 32.130 0.297 -42.347 1.00 38.06 320 LEU A CA 1
ATOM 2662 C C . LEU A 1 320 ? 33.494 0.542 -43.007 1.00 38.06 320 LEU A C 1
ATOM 2664 O O . LEU A 1 320 ? 33.551 1.203 -44.036 1.00 38.06 320 LEU A O 1
ATOM 2668 N N . PHE A 1 321 ? 34.584 -0.020 -42.479 1.00 39.69 321 PHE A N 1
ATOM 2669 C CA . PHE A 1 321 ? 35.896 0.075 -43.124 1.00 39.69 321 PHE A CA 1
ATOM 2670 C C . PHE A 1 321 ? 36.663 -1.247 -43.041 1.00 39.69 321 PHE A C 1
ATOM 2672 O O . PHE A 1 321 ? 37.565 -1.422 -42.228 1.00 39.69 321 PHE A O 1
ATOM 2679 N N . LEU A 1 322 ? 36.307 -2.171 -43.934 1.00 31.42 322 LEU A N 1
ATOM 2680 C CA . LEU A 1 322 ? 37.256 -3.115 -44.520 1.00 31.42 322 LEU A CA 1
ATOM 2681 C C . LEU A 1 322 ? 37.201 -2.919 -46.044 1.00 31.42 322 LEU A C 1
ATOM 2683 O O . LEU A 1 322 ? 36.105 -2.949 -46.606 1.00 31.42 322 LEU A O 1
ATOM 2687 N N . PRO A 1 323 ? 38.339 -2.689 -46.721 1.00 39.84 323 PRO A N 1
ATOM 2688 C CA . PRO A 1 323 ? 38.368 -2.537 -48.164 1.00 39.84 323 PRO A CA 1
ATOM 2689 C C . PRO A 1 323 ? 38.269 -3.929 -48.793 1.00 39.84 323 PRO A C 1
ATOM 2691 O O . PRO A 1 323 ? 39.201 -4.729 -48.726 1.00 39.84 323 PRO A O 1
ATOM 2694 N N . THR A 1 324 ? 37.132 -4.240 -49.407 1.00 36.62 324 THR A N 1
ATOM 2695 C CA . THR A 1 324 ? 37.029 -5.382 -50.315 1.00 36.62 324 THR A CA 1
ATOM 2696 C C . THR A 1 324 ? 37.775 -5.048 -51.598 1.00 36.62 324 THR A C 1
ATOM 2698 O O . THR A 1 324 ? 37.341 -4.208 -52.386 1.00 36.62 324 THR A O 1
ATOM 2701 N N . GLY A 1 325 ? 38.919 -5.707 -51.771 1.00 30.94 325 GLY A N 1
ATOM 2702 C CA . GLY A 1 325 ? 39.666 -5.747 -53.016 1.00 30.94 325 GLY A CA 1
ATOM 2703 C C . GLY A 1 325 ? 38.842 -6.319 -54.172 1.00 30.94 325 GLY A C 1
ATOM 2704 O O . GLY A 1 325 ? 37.918 -7.111 -53.986 1.00 30.94 325 GLY A O 1
ATOM 2705 N N . CYS A 1 326 ? 39.215 -5.857 -55.362 1.00 33.84 326 CYS A N 1
ATOM 2706 C CA . CYS A 1 326 ? 38.640 -6.103 -56.675 1.00 33.84 326 CYS A CA 1
ATOM 2707 C C . CYS A 1 326 ? 38.045 -7.497 -56.909 1.00 33.84 326 CYS A C 1
ATOM 2709 O O . CYS A 1 326 ? 38.742 -8.511 -56.856 1.00 33.84 326 CYS A O 1
ATOM 2711 N N . ARG A 1 327 ? 36.810 -7.505 -57.415 1.00 29.30 327 ARG A N 1
ATOM 2712 C CA . ARG A 1 327 ? 36.429 -8.441 -58.470 1.00 29.30 327 ARG A CA 1
ATOM 2713 C C . ARG A 1 327 ? 35.631 -7.690 -59.530 1.00 29.30 327 ARG A C 1
ATOM 2715 O O . ARG A 1 327 ? 34.575 -7.134 -59.252 1.00 29.30 327 ARG A O 1
ATOM 2722 N N . GLN A 1 328 ? 36.227 -7.628 -60.714 1.00 39.56 328 GLN A N 1
ATOM 2723 C CA . GLN A 1 328 ? 35.675 -7.090 -61.952 1.00 39.56 328 GLN A CA 1
ATOM 2724 C C . GLN A 1 328 ? 34.304 -7.720 -62.221 1.00 39.56 328 GLN A C 1
ATOM 2726 O O . GLN A 1 328 ? 34.181 -8.946 -62.212 1.00 39.56 328 GLN A O 1
ATOM 2731 N N . ALA A 1 329 ? 33.295 -6.884 -62.448 1.00 29.03 329 ALA A N 1
ATOM 2732 C CA . ALA A 1 329 ? 31.999 -7.303 -62.952 1.00 29.03 329 ALA A CA 1
ATOM 2733 C C . ALA A 1 329 ? 31.671 -6.454 -64.180 1.00 29.03 329 ALA A C 1
ATOM 2735 O O . ALA A 1 329 ? 31.565 -5.230 -64.100 1.00 29.03 329 ALA A O 1
ATOM 2736 N N . ASP A 1 330 ? 31.585 -7.154 -65.306 1.00 29.33 330 ASP A N 1
ATOM 2737 C CA . ASP A 1 330 ? 31.217 -6.660 -66.622 1.00 29.33 330 ASP A CA 1
ATOM 2738 C C . ASP A 1 330 ? 29.854 -5.964 -66.635 1.00 29.33 330 ASP A C 1
ATOM 2740 O O . ASP A 1 330 ? 28.923 -6.323 -65.908 1.00 29.33 330 ASP A O 1
ATOM 2744 N N . GLY A 1 331 ? 29.743 -4.973 -67.519 1.00 43.34 331 GLY A N 1
ATOM 2745 C CA . GLY A 1 331 ? 28.519 -4.230 -67.760 1.00 43.34 331 GLY A CA 1
ATOM 2746 C C . GLY A 1 331 ? 27.402 -5.081 -68.364 1.00 43.34 331 GLY A C 1
ATOM 2747 O O . GLY A 1 331 ? 27.627 -5.934 -69.224 1.00 43.34 331 GLY A O 1
ATOM 2748 N N . LYS A 1 332 ? 26.166 -4.768 -67.964 1.00 31.33 332 LYS A N 1
ATOM 2749 C CA . LYS A 1 332 ? 24.956 -5.041 -68.744 1.00 31.33 332 LYS A CA 1
ATOM 2750 C C . LYS A 1 332 ? 24.023 -3.834 -68.693 1.00 31.33 332 LYS A C 1
ATOM 2752 O O . LYS A 1 332 ? 23.804 -3.257 -67.634 1.00 31.33 332 LYS A O 1
ATOM 2757 N N . GLN A 1 333 ? 23.533 -3.478 -69.877 1.00 32.88 333 GLN A N 1
ATOM 2758 C CA . GLN A 1 333 ? 22.597 -2.398 -70.176 1.00 32.88 333 GLN A CA 1
ATOM 2759 C C . GLN A 1 333 ? 21.254 -2.553 -69.448 1.00 32.88 333 GLN A C 1
ATOM 2761 O O . GLN A 1 333 ? 20.770 -3.669 -69.248 1.00 32.88 333 GLN A O 1
ATOM 2766 N N . ASP A 1 334 ? 20.651 -1.406 -69.127 1.00 37.72 334 ASP A N 1
ATOM 2767 C CA . ASP A 1 334 ? 19.316 -1.253 -68.552 1.00 37.72 334 ASP A CA 1
ATOM 2768 C C . ASP A 1 334 ? 18.226 -1.894 -69.425 1.00 37.72 334 ASP A C 1
ATOM 2770 O O . ASP A 1 334 ? 17.976 -1.479 -70.558 1.00 37.72 334 ASP A O 1
ATOM 2774 N N . ALA A 1 335 ? 17.526 -2.876 -68.858 1.00 44.47 335 ALA A N 1
ATOM 2775 C CA . ALA A 1 335 ? 16.209 -3.289 -69.323 1.00 44.47 335 ALA A CA 1
ATOM 2776 C C . ALA A 1 335 ? 15.152 -2.524 -68.513 1.00 44.47 335 ALA A C 1
ATOM 2778 O O . ALA A 1 335 ? 15.118 -2.620 -67.285 1.00 44.47 335 ALA A O 1
ATOM 2779 N N . VAL A 1 336 ? 14.286 -1.771 -69.194 1.00 53.12 336 VAL A N 1
ATOM 2780 C CA . VAL A 1 336 ? 13.166 -1.043 -68.577 1.00 53.12 336 VAL A CA 1
ATOM 2781 C C . VAL A 1 336 ? 12.217 -2.053 -67.918 1.00 53.12 336 VAL A C 1
ATOM 2783 O O . VAL A 1 336 ? 11.556 -2.835 -68.599 1.00 53.12 336 VAL A O 1
ATOM 2786 N N . GLN A 1 337 ? 12.169 -2.066 -66.584 1.00 64.75 337 GLN A N 1
ATOM 2787 C CA . GLN A 1 337 ? 11.303 -2.954 -65.803 1.00 64.75 337 GLN A CA 1
ATOM 2788 C C . GLN A 1 337 ? 9.909 -2.332 -65.618 1.00 64.75 337 GLN A C 1
ATOM 2790 O O . GLN A 1 337 ? 9.770 -1.142 -65.331 1.00 64.75 337 GLN A O 1
ATOM 2795 N N . SER A 1 338 ? 8.858 -3.139 -65.787 1.00 74.69 338 SER A N 1
ATOM 2796 C CA . SER A 1 338 ? 7.466 -2.718 -65.583 1.00 74.69 338 SER A CA 1
ATOM 2797 C C . SER A 1 338 ? 7.046 -2.882 -64.120 1.00 74.69 338 SER A C 1
ATOM 2799 O O . SER A 1 338 ? 7.187 -3.980 -63.578 1.00 74.69 338 SER A O 1
ATOM 2801 N N . TYR A 1 339 ? 6.457 -1.847 -63.519 1.00 81.75 339 TYR A N 1
ATOM 2802 C CA . TYR A 1 339 ? 5.994 -1.859 -62.124 1.00 81.75 339 TYR A CA 1
ATOM 2803 C C . TYR A 1 339 ? 4.486 -1.586 -62.029 1.00 81.75 339 TYR A C 1
ATOM 2805 O O . TYR A 1 339 ? 3.921 -0.861 -62.854 1.00 81.75 339 TYR A O 1
ATOM 2813 N N . ARG A 1 340 ? 3.827 -2.168 -61.016 1.00 83.75 340 ARG A N 1
ATOM 2814 C CA . ARG A 1 340 ? 2.414 -1.894 -60.709 1.00 83.75 340 ARG A CA 1
ATOM 2815 C C . ARG A 1 340 ? 2.304 -0.500 -60.101 1.00 83.75 340 ARG A C 1
ATOM 2817 O O . ARG A 1 340 ? 3.025 -0.187 -59.154 1.00 83.75 340 ARG A O 1
ATOM 2824 N N . VAL A 1 341 ? 1.395 0.317 -60.623 1.00 86.19 341 VAL A N 1
ATOM 2825 C CA . VAL A 1 341 ? 1.141 1.673 -60.120 1.00 86.19 341 VAL A CA 1
ATOM 2826 C C . VAL A 1 341 ? -0.302 1.819 -59.644 1.00 86.19 341 VAL A C 1
ATOM 2828 O O . VAL A 1 341 ? -1.195 1.145 -60.152 1.00 86.19 341 VAL A O 1
ATOM 2831 N N . ILE A 1 342 ? -0.533 2.707 -58.681 1.00 88.75 342 ILE A N 1
ATOM 2832 C CA . ILE A 1 342 ? -1.860 3.091 -58.187 1.00 88.75 342 ILE A CA 1
ATOM 2833 C C . ILE A 1 342 ? -2.011 4.608 -58.220 1.00 88.75 342 ILE A C 1
ATOM 2835 O O . ILE A 1 342 ? -1.038 5.349 -58.073 1.00 88.75 342 ILE A O 1
ATOM 2839 N N . LYS A 1 343 ? -3.248 5.075 -58.388 1.00 88.12 343 LYS A N 1
ATOM 2840 C CA . LYS A 1 343 ? -3.579 6.497 -58.314 1.00 88.12 343 LYS A CA 1
ATOM 2841 C C . LYS A 1 343 ? -3.978 6.859 -56.887 1.00 88.12 343 LYS A C 1
ATOM 2843 O O . LYS A 1 343 ? -4.847 6.216 -56.305 1.00 88.12 343 LYS A O 1
ATOM 2848 N N . VAL A 1 344 ? -3.348 7.888 -56.336 1.00 87.69 344 VAL A N 1
ATOM 2849 C CA . VAL A 1 344 ? -3.616 8.398 -54.992 1.00 87.69 344 VAL A CA 1
ATOM 2850 C C . VAL A 1 344 ? -5.016 9.011 -54.960 1.00 87.69 344 VAL A C 1
ATOM 2852 O O . VAL A 1 344 ? -5.322 9.922 -55.733 1.00 87.69 344 VAL A O 1
ATOM 2855 N N . ALA A 1 345 ? -5.862 8.517 -54.059 1.00 83.81 345 ALA A N 1
ATOM 2856 C CA . ALA A 1 345 ? -7.225 8.991 -53.852 1.00 83.81 345 ALA A CA 1
ATOM 2857 C C . ALA A 1 345 ? -7.491 9.246 -52.363 1.00 83.81 345 ALA A C 1
ATOM 2859 O O . ALA A 1 345 ? -6.881 8.622 -51.490 1.00 83.81 345 ALA A O 1
ATOM 2860 N N . ALA A 1 346 ? -8.411 10.167 -52.076 1.00 81.44 346 ALA A N 1
ATOM 2861 C CA . ALA A 1 346 ? -8.973 10.297 -50.739 1.00 81.44 346 ALA A CA 1
ATOM 2862 C C . ALA A 1 346 ? -9.923 9.121 -50.475 1.00 81.44 346 ALA A C 1
ATOM 2864 O O . ALA A 1 346 ? -10.605 8.634 -51.380 1.00 81.44 346 ALA A O 1
ATOM 2865 N N . SER A 1 347 ? -9.921 8.608 -49.251 1.00 75.75 347 SER A N 1
ATOM 2866 C CA . SER A 1 347 ? -10.884 7.604 -48.811 1.00 75.75 347 SER A CA 1
ATOM 2867 C C . SER A 1 347 ? -11.304 7.890 -47.372 1.00 75.75 347 SER A C 1
ATOM 2869 O O . SER A 1 347 ? -10.480 8.360 -46.581 1.00 75.75 347 SER A O 1
ATOM 2871 N N . PRO A 1 348 ? -12.558 7.597 -46.999 1.00 73.19 348 PRO A N 1
ATOM 2872 C CA . PRO A 1 348 ? -12.999 7.731 -45.621 1.00 73.19 348 PRO A CA 1
ATOM 2873 C C . PRO A 1 348 ? -12.286 6.695 -44.743 1.00 73.19 348 PRO A C 1
ATOM 2875 O O . PRO A 1 348 ? -12.333 5.495 -45.024 1.00 73.19 348 PRO A O 1
ATOM 2878 N N . VAL A 1 349 ? -11.639 7.159 -43.671 1.00 68.44 349 VAL A N 1
ATOM 2879 C CA . VAL A 1 349 ? -10.969 6.299 -42.683 1.00 68.44 349 VAL A CA 1
ATOM 2880 C C . VAL A 1 349 ? -11.677 6.417 -41.338 1.00 68.44 349 VAL A C 1
ATOM 2882 O O . VAL A 1 349 ? -11.906 7.522 -40.842 1.00 68.44 349 VAL A O 1
ATOM 2885 N N . GLU A 1 350 ? -12.009 5.273 -40.741 1.00 65.94 350 GLU A N 1
ATOM 2886 C CA . GLU A 1 350 ? -12.442 5.181 -39.346 1.00 65.94 350 GLU A CA 1
ATOM 2887 C C . GLU A 1 350 ? -11.231 4.860 -38.471 1.00 65.94 350 GLU A C 1
ATOM 2889 O O . GLU A 1 350 ? -10.591 3.822 -38.630 1.00 65.94 350 GLU A O 1
ATOM 2894 N N . ILE A 1 351 ? -10.904 5.761 -37.546 1.00 68.25 351 ILE A N 1
ATOM 2895 C CA . ILE A 1 351 ? -9.786 5.581 -36.619 1.00 68.25 351 ILE A CA 1
ATOM 2896 C C . ILE A 1 351 ? -10.361 5.299 -35.236 1.00 68.25 351 ILE A C 1
ATOM 2898 O O . ILE A 1 351 ? -10.988 6.168 -34.627 1.00 68.25 351 ILE A O 1
ATOM 2902 N N . SER A 1 352 ? -10.123 4.099 -34.720 1.00 74.88 352 SER A N 1
ATOM 2903 C CA . SER A 1 352 ? -10.474 3.739 -33.348 1.00 74.88 352 SER A CA 1
ATOM 2904 C C . SER A 1 352 ? -9.291 3.960 -32.407 1.00 74.88 352 SER A C 1
ATOM 2906 O O . SER A 1 352 ? -8.198 3.452 -32.655 1.00 74.88 352 SER A O 1
ATOM 2908 N N . GLU A 1 353 ? -9.509 4.664 -31.301 1.00 79.94 353 GLU A N 1
ATOM 2909 C CA . GLU A 1 353 ? -8.539 4.781 -30.213 1.00 79.94 353 GLU A CA 1
ATOM 2910 C C . GLU A 1 353 ? -8.928 3.837 -29.075 1.00 79.94 353 GLU A C 1
ATOM 2912 O O . GLU A 1 353 ? -10.099 3.755 -28.713 1.00 79.94 353 GLU A O 1
ATOM 2917 N N . SER A 1 354 ? -7.952 3.134 -28.502 1.00 85.00 354 SER A N 1
ATOM 2918 C CA . SER A 1 354 ? -8.175 2.159 -27.432 1.00 85.00 354 SER A CA 1
ATOM 2919 C C . SER A 1 354 ? -7.450 2.583 -26.158 1.00 85.00 354 SER A C 1
ATOM 2921 O O . SER A 1 354 ? -6.245 2.849 -26.180 1.00 85.00 354 SER A O 1
ATOM 2923 N N . TYR A 1 355 ? -8.188 2.651 -25.051 1.00 90.25 355 TYR A N 1
ATOM 2924 C CA . TYR A 1 355 ? -7.697 3.087 -23.747 1.00 90.25 355 TYR A CA 1
ATOM 2925 C C . TYR A 1 355 ? -7.990 2.036 -22.683 1.00 90.25 355 TYR A C 1
ATOM 2927 O O . TYR A 1 355 ? -9.140 1.647 -22.493 1.00 90.25 355 TYR A O 1
ATOM 2935 N N . SER A 1 356 ? -6.964 1.615 -21.943 1.00 91.62 356 SER A N 1
ATOM 2936 C CA . SER A 1 356 ? -7.150 0.677 -20.834 1.00 91.62 356 SER A CA 1
ATOM 2937 C C . SER A 1 356 ? -8.028 1.300 -19.751 1.00 91.62 356 SER A C 1
ATOM 2939 O O . SER A 1 356 ? -7.795 2.436 -19.325 1.00 91.62 356 SER A O 1
ATOM 2941 N N . ALA A 1 357 ? -9.038 0.548 -19.326 1.00 93.12 357 ALA A N 1
ATOM 2942 C CA . ALA A 1 357 ? -10.069 0.986 -18.409 1.00 93.12 357 ALA A CA 1
ATOM 2943 C C . ALA A 1 357 ? -10.239 0.006 -17.246 1.00 93.12 357 ALA A C 1
ATOM 2945 O O . ALA A 1 357 ? -10.261 -1.211 -17.436 1.00 93.12 357 ALA A O 1
ATOM 2946 N N . ALA A 1 358 ? -10.407 0.541 -16.040 1.00 93.06 358 ALA A N 1
ATOM 2947 C CA . ALA A 1 358 ? -10.836 -0.231 -14.880 1.00 93.06 358 ALA A CA 1
ATOM 2948 C C . ALA A 1 358 ? -12.364 -0.190 -14.777 1.00 93.06 358 ALA A C 1
ATOM 2950 O O . ALA A 1 358 ? -12.944 0.897 -14.770 1.00 93.06 358 ALA A O 1
ATOM 2951 N N . ILE A 1 359 ? -13.007 -1.352 -14.678 1.00 92.00 359 ILE A N 1
ATOM 2952 C CA . ILE A 1 359 ? -14.465 -1.478 -14.632 1.00 92.00 359 ILE A CA 1
ATOM 2953 C C . ILE A 1 359 ? -14.917 -1.610 -13.173 1.00 92.00 359 ILE A C 1
ATOM 2955 O O . ILE A 1 359 ? -14.354 -2.387 -12.399 1.00 92.00 359 ILE A O 1
ATOM 2959 N N . ARG A 1 360 ? -15.926 -0.839 -12.773 1.00 89.12 360 ARG A N 1
ATOM 2960 C CA . ARG A 1 360 ? -16.484 -0.808 -11.415 1.00 89.12 360 ARG A CA 1
ATOM 2961 C C . ARG A 1 360 ? -18.004 -0.812 -11.459 1.00 89.12 360 ARG A C 1
ATOM 2963 O O . ARG A 1 360 ? -18.585 -0.267 -12.395 1.00 89.12 360 ARG A O 1
ATOM 2970 N N . GLY A 1 361 ? -18.632 -1.408 -10.448 1.00 85.19 361 GLY A N 1
ATOM 2971 C CA . GLY A 1 361 ? -20.068 -1.256 -10.221 1.00 85.19 361 GLY A CA 1
ATOM 2972 C C . GLY A 1 361 ? -20.438 0.213 -10.026 1.00 85.19 361 GLY A C 1
ATOM 2973 O O . GLY A 1 361 ? -19.591 1.039 -9.666 1.00 85.19 361 GLY A O 1
ATOM 2974 N N . ARG A 1 362 ? -21.708 0.548 -10.256 1.00 83.62 362 ARG A N 1
ATOM 2975 C CA . ARG A 1 362 ? -22.237 1.892 -10.005 1.00 83.62 362 ARG A CA 1
ATOM 2976 C C . ARG A 1 362 ? -22.017 2.308 -8.551 1.00 83.62 362 ARG A C 1
ATOM 2978 O O . ARG A 1 362 ? -21.708 3.468 -8.274 1.00 83.62 362 ARG A O 1
ATOM 2985 N N . GLN A 1 363 ? -22.159 1.352 -7.640 1.00 83.94 363 GLN A N 1
ATOM 2986 C CA . GLN A 1 363 ? -21.896 1.529 -6.224 1.00 83.94 363 GLN A CA 1
ATOM 2987 C C . GLN A 1 363 ? -21.478 0.192 -5.611 1.00 83.94 363 GLN A C 1
ATOM 2989 O O . GLN A 1 363 ? -22.241 -0.767 -5.659 1.00 83.94 363 GLN A O 1
ATOM 2994 N N . ASP A 1 364 ? -20.300 0.145 -4.996 1.00 84.75 364 ASP A N 1
ATOM 2995 C CA . ASP A 1 364 ? -19.861 -0.992 -4.188 1.00 84.75 364 ASP A CA 1
ATOM 2996 C C . ASP A 1 364 ? -19.947 -0.567 -2.716 1.00 84.75 364 ASP A C 1
ATOM 2998 O O . ASP A 1 364 ? -19.273 0.380 -2.308 1.00 84.75 364 ASP A O 1
ATOM 3002 N N . VAL A 1 365 ? -20.833 -1.201 -1.940 1.00 89.56 365 VAL A N 1
ATOM 3003 C CA . VAL A 1 365 ? -21.063 -0.854 -0.529 1.00 89.56 365 VAL A CA 1
ATOM 3004 C C . VAL A 1 365 ? -20.532 -1.948 0.379 1.00 89.56 365 VAL A C 1
ATOM 3006 O O . VAL A 1 365 ? -21.053 -3.066 0.393 1.00 89.56 365 VAL A O 1
ATOM 3009 N N . ASP A 1 366 ? -19.525 -1.598 1.171 1.00 92.62 366 ASP A N 1
ATOM 3010 C CA . ASP A 1 366 ? -18.999 -2.455 2.225 1.00 92.62 366 ASP A CA 1
ATOM 3011 C C . ASP A 1 366 ? -20.026 -2.579 3.354 1.00 92.62 366 ASP A C 1
ATOM 3013 O O . ASP A 1 366 ? -20.471 -1.591 3.943 1.00 92.62 366 ASP A O 1
ATOM 3017 N N . ILE A 1 367 ? -20.418 -3.813 3.662 1.00 94.25 367 ILE A N 1
ATOM 3018 C CA . ILE A 1 367 ? -21.371 -4.109 4.725 1.00 94.25 367 ILE A CA 1
ATOM 3019 C C . ILE A 1 367 ? -20.595 -4.438 5.991 1.00 94.25 367 ILE A C 1
ATOM 3021 O O . ILE A 1 367 ? -19.926 -5.469 6.067 1.00 94.25 367 ILE A O 1
ATOM 3025 N N . LEU A 1 368 ? -20.723 -3.587 7.005 1.00 94.69 368 LEU A N 1
ATOM 3026 C CA . LEU A 1 368 ? -20.158 -3.801 8.334 1.00 94.69 368 LEU A CA 1
ATOM 3027 C C . LEU A 1 368 ? -21.294 -3.995 9.355 1.00 94.69 368 LEU A C 1
ATOM 3029 O O . LEU A 1 368 ? -22.270 -3.239 9.333 1.00 94.69 368 LEU A O 1
ATOM 3033 N N . PRO A 1 369 ? -21.211 -4.993 10.253 1.00 95.06 369 PRO A N 1
ATOM 3034 C CA . PRO A 1 369 ? -22.122 -5.096 11.382 1.00 95.06 369 PRO A CA 1
ATOM 3035 C C . PRO A 1 369 ? -21.927 -3.909 12.324 1.00 95.06 369 PRO A C 1
ATOM 3037 O O . PRO A 1 369 ? -20.803 -3.569 12.674 1.00 95.06 369 PRO A O 1
ATOM 3040 N N . GLN A 1 370 ? -23.020 -3.313 12.792 1.00 94.62 370 GLN A N 1
ATOM 3041 C CA . GLN A 1 370 ? -22.945 -2.188 13.732 1.00 94.62 370 GLN A CA 1
ATOM 3042 C C . GLN A 1 370 ? -22.714 -2.645 15.178 1.00 94.62 370 GLN A C 1
ATOM 3044 O O . GLN A 1 370 ? -22.307 -1.852 16.022 1.00 94.62 370 GLN A O 1
ATOM 3049 N N . ILE A 1 371 ? -22.956 -3.927 15.470 1.00 96.12 371 ILE A N 1
ATOM 3050 C CA . ILE A 1 371 ? -22.773 -4.505 16.798 1.00 96.12 371 ILE A CA 1
ATOM 3051 C C . ILE A 1 371 ? -22.082 -5.861 16.726 1.00 96.12 371 ILE A C 1
ATOM 3053 O O . ILE A 1 371 ? -22.126 -6.542 15.700 1.00 96.12 371 ILE A O 1
ATOM 3057 N N . SER A 1 372 ? -21.416 -6.236 17.814 1.00 95.69 372 SER A N 1
ATOM 3058 C CA . SER A 1 372 ? -20.603 -7.449 17.866 1.00 95.69 372 SER A CA 1
ATOM 3059 C C . SER A 1 372 ? -21.403 -8.682 18.266 1.00 95.69 372 SER A C 1
ATOM 3061 O O . SER A 1 372 ? -22.207 -8.634 19.184 1.00 95.69 372 SER A O 1
ATOM 3063 N N . GLY A 1 373 ? -21.124 -9.831 17.663 1.00 95.69 373 GLY A N 1
ATOM 3064 C CA . GLY A 1 373 ? -21.673 -11.103 18.121 1.00 95.69 373 GLY A CA 1
ATOM 3065 C C . GLY A 1 373 ? -21.470 -12.231 17.122 1.00 95.69 373 GLY A C 1
ATOM 3066 O O . GLY A 1 373 ? -20.914 -12.040 16.040 1.00 95.69 373 GLY A O 1
ATOM 3067 N N . ARG A 1 374 ? -21.887 -13.441 17.500 1.00 96.88 374 ARG A N 1
ATOM 3068 C CA . ARG A 1 374 ? -21.762 -14.617 16.632 1.00 96.88 374 ARG A CA 1
ATOM 3069 C C . ARG A 1 374 ? -22.891 -14.662 15.612 1.00 96.88 374 ARG A C 1
ATOM 3071 O O . ARG A 1 374 ? -24.050 -14.458 15.967 1.00 96.88 374 ARG A O 1
ATOM 3078 N N . ILE A 1 375 ? -22.569 -14.987 14.363 1.00 96.75 375 ILE A N 1
ATOM 3079 C CA . ILE A 1 375 ? -23.575 -15.230 13.324 1.00 96.75 375 ILE A CA 1
ATOM 3080 C C . ILE A 1 375 ? -24.301 -16.540 13.637 1.00 96.75 375 ILE A C 1
ATOM 3082 O O . ILE A 1 375 ? -23.684 -17.603 13.646 1.00 96.75 375 ILE A O 1
ATOM 3086 N N . ILE A 1 376 ? -25.618 -16.481 13.827 1.00 97.19 376 ILE A N 1
ATOM 3087 C CA . ILE A 1 376 ? -26.455 -17.673 14.043 1.00 97.19 376 ILE A CA 1
ATOM 3088 C C . ILE A 1 376 ? -27.158 -18.129 12.766 1.00 97.19 376 ILE A C 1
ATOM 3090 O O . ILE A 1 376 ? -27.484 -19.304 12.621 1.00 97.19 376 ILE A O 1
ATOM 3094 N N . ARG A 1 377 ? -27.419 -17.204 11.834 1.00 96.50 377 ARG A N 1
ATOM 3095 C CA . ARG A 1 377 ? -28.098 -17.493 10.566 1.00 96.50 377 ARG A CA 1
ATOM 3096 C C . ARG A 1 377 ? -27.556 -16.610 9.455 1.00 96.50 377 ARG A C 1
ATOM 3098 O O . ARG A 1 377 ? -27.493 -15.393 9.608 1.00 96.50 377 ARG A O 1
ATOM 3105 N N . LEU A 1 378 ? -27.256 -17.231 8.323 1.00 96.00 378 LEU A N 1
ATOM 3106 C CA . LEU A 1 378 ? -26.935 -16.564 7.068 1.00 96.00 378 LEU A CA 1
ATOM 3107 C C . LEU A 1 378 ? -28.161 -16.680 6.152 1.00 96.00 378 LEU A C 1
ATOM 3109 O O . LEU A 1 378 ? -28.662 -17.783 5.945 1.00 96.00 378 LEU A O 1
ATOM 3113 N N . LYS A 1 379 ? -28.692 -15.551 5.677 1.00 95.56 379 LYS A N 1
ATOM 3114 C CA . LYS A 1 379 ? -29.952 -15.476 4.915 1.00 95.56 379 LYS A CA 1
ATOM 3115 C C . LYS A 1 379 ? -29.756 -15.218 3.420 1.00 95.56 379 LYS A C 1
ATOM 3117 O O . LYS A 1 379 ? -30.746 -15.127 2.704 1.00 95.56 379 LYS A O 1
ATOM 3122 N N . VAL A 1 380 ? -28.512 -15.105 2.965 1.00 95.31 380 VAL A N 1
ATOM 3123 C CA . VAL A 1 380 ? -28.158 -14.853 1.563 1.00 95.31 380 VAL A CA 1
ATOM 3124 C C . VAL A 1 380 ? -27.018 -15.754 1.120 1.00 95.31 380 VAL A C 1
ATOM 3126 O O . VAL A 1 380 ? -26.223 -16.221 1.941 1.00 95.31 380 VAL A O 1
ATOM 3129 N N . LYS A 1 381 ? -26.934 -15.985 -0.188 1.00 93.94 381 LYS A N 1
ATOM 3130 C CA . LYS A 1 381 ? -25.822 -16.679 -0.841 1.00 93.94 381 LYS A CA 1
ATOM 3131 C C . LYS A 1 381 ? -24.908 -15.688 -1.563 1.00 93.94 381 LYS A C 1
ATOM 3133 O O . LYS A 1 381 ? -25.314 -14.587 -1.925 1.00 93.94 381 LYS A O 1
ATOM 3138 N N . GLU A 1 382 ? -23.665 -16.100 -1.783 1.00 92.19 382 GLU A N 1
ATOM 3139 C CA . GLU A 1 382 ? -22.719 -15.360 -2.627 1.00 92.19 382 GLU A CA 1
ATOM 3140 C C . GLU A 1 382 ? -23.294 -15.246 -4.048 1.00 92.19 382 GLU A C 1
ATOM 3142 O O . GLU A 1 382 ? -23.827 -16.217 -4.586 1.00 92.19 382 GLU A O 1
ATOM 3147 N N . GLY A 1 383 ? -23.239 -14.051 -4.636 1.00 88.88 383 GLY A N 1
ATOM 3148 C CA . GLY A 1 383 ? -23.820 -13.755 -5.949 1.00 88.88 383 GLY A CA 1
ATOM 3149 C C . GLY A 1 383 ? -25.342 -13.545 -5.966 1.00 88.88 383 GLY A C 1
ATOM 3150 O O . GLY A 1 383 ? -25.911 -13.295 -7.032 1.00 88.88 383 GLY A O 1
ATOM 3151 N N . GLU A 1 384 ? -26.031 -13.626 -4.823 1.00 91.75 384 GLU A N 1
ATOM 3152 C CA . GLU A 1 384 ? -27.482 -13.425 -4.752 1.00 91.75 384 GLU A CA 1
ATOM 3153 C C . GLU A 1 384 ? -27.870 -11.946 -4.926 1.00 91.75 384 GLU A C 1
ATOM 3155 O O . GLU A 1 384 ? -27.161 -11.037 -4.489 1.00 91.75 384 GLU A O 1
ATOM 3160 N N . ARG A 1 385 ? -29.023 -11.691 -5.564 1.00 90.00 385 ARG A N 1
ATOM 3161 C CA . ARG A 1 385 ? -29.615 -10.347 -5.656 1.00 90.00 385 ARG A CA 1
ATOM 3162 C C . ARG A 1 385 ? -30.284 -9.981 -4.340 1.00 90.00 385 ARG A C 1
ATOM 3164 O O . ARG A 1 385 ? -31.160 -10.706 -3.878 1.00 90.00 385 ARG A O 1
ATOM 3171 N N . VAL A 1 386 ? -29.948 -8.813 -3.813 1.00 93.81 386 VAL A N 1
ATOM 3172 C CA . VAL A 1 386 ? -30.547 -8.282 -2.590 1.00 93.81 386 VAL A CA 1
ATOM 3173 C C . VAL A 1 386 ? -31.159 -6.912 -2.826 1.00 93.81 386 VAL A C 1
ATOM 3175 O O . VAL A 1 386 ? -30.709 -6.151 -3.686 1.00 93.81 386 VAL A O 1
ATOM 3178 N N . LYS A 1 387 ? -32.210 -6.614 -2.063 1.00 93.69 387 LYS A N 1
ATOM 3179 C CA . LYS A 1 387 ? -32.862 -5.301 -2.047 1.00 93.69 387 LYS A CA 1
ATOM 3180 C C . LYS A 1 387 ? -32.455 -4.495 -0.819 1.00 93.69 387 LYS A C 1
ATOM 3182 O O . LYS A 1 387 ? -32.101 -5.071 0.212 1.00 93.69 387 LYS A O 1
ATOM 3187 N N . THR A 1 388 ? -32.590 -3.176 -0.893 1.00 92.69 388 THR A N 1
ATOM 3188 C CA . THR A 1 388 ? -32.464 -2.301 0.279 1.00 92.69 388 THR A CA 1
ATOM 3189 C C . THR A 1 388 ? -33.370 -2.789 1.418 1.00 92.69 388 THR A C 1
ATOM 3191 O O . THR A 1 388 ? -34.548 -3.080 1.215 1.00 92.69 388 THR A O 1
ATOM 3194 N N . GLY A 1 389 ? -32.809 -2.908 2.621 1.00 93.56 389 GLY A N 1
ATOM 3195 C CA . GLY A 1 389 ? -33.477 -3.397 3.828 1.00 93.56 389 GLY A CA 1
ATOM 3196 C C . GLY A 1 389 ? -33.530 -4.922 3.979 1.00 93.56 389 GLY A C 1
ATOM 3197 O O . GLY A 1 389 ? -33.906 -5.403 5.050 1.00 93.56 389 GLY A O 1
ATOM 3198 N N . GLN A 1 390 ? -33.134 -5.701 2.965 1.00 96.38 390 GLN A N 1
ATOM 3199 C CA . GLN A 1 390 ? -33.120 -7.164 3.050 1.00 96.38 390 GLN A CA 1
ATOM 3200 C C . GLN A 1 390 ? -32.077 -7.643 4.065 1.00 96.38 390 GLN A C 1
ATOM 3202 O O . GLN A 1 390 ? -30.925 -7.210 4.040 1.00 96.38 390 GLN A O 1
ATOM 3207 N N . VAL A 1 391 ? -32.479 -8.559 4.949 1.00 96.75 391 VAL A N 1
ATOM 3208 C CA . VAL A 1 391 ? -31.593 -9.146 5.963 1.00 96.75 391 VAL A CA 1
ATOM 3209 C C . VAL A 1 391 ? -30.634 -10.138 5.307 1.00 96.75 391 VAL A C 1
ATOM 3211 O O . VAL A 1 391 ? -31.071 -11.125 4.719 1.00 96.75 391 VAL A O 1
ATOM 3214 N N . LEU A 1 392 ? -29.337 -9.895 5.470 1.00 96.62 392 LEU A N 1
ATOM 3215 C CA . LEU A 1 392 ? -28.235 -10.711 4.964 1.00 96.62 392 LEU A CA 1
ATOM 3216 C C . LEU A 1 392 ? -27.817 -11.782 5.978 1.00 96.62 392 LEU A C 1
ATOM 3218 O O . LEU A 1 392 ? -27.620 -12.945 5.631 1.00 96.62 392 LEU A O 1
ATOM 3222 N N . ALA A 1 393 ? -27.723 -11.406 7.253 1.00 97.12 393 ALA A N 1
ATOM 3223 C CA . ALA A 1 393 ? -27.360 -12.303 8.344 1.00 97.12 393 ALA A CA 1
ATOM 3224 C C . ALA A 1 393 ? -27.990 -11.860 9.668 1.00 97.12 393 ALA A C 1
ATOM 3226 O O . ALA A 1 393 ? -28.411 -10.715 9.826 1.00 97.12 393 ALA A O 1
ATOM 3227 N N . VAL A 1 394 ? -28.064 -12.791 10.617 1.00 97.69 394 VAL A N 1
ATOM 3228 C CA . VAL A 1 394 ? -28.576 -12.553 11.968 1.00 97.69 394 VAL A CA 1
ATOM 3229 C C . VAL A 1 394 ? -27.497 -12.928 12.978 1.00 97.69 394 VAL A C 1
ATOM 3231 O O . VAL A 1 394 ? -27.036 -14.074 13.001 1.00 97.69 394 VAL A O 1
ATOM 3234 N N . ILE A 1 395 ? -27.122 -11.956 13.802 1.00 97.56 395 ILE A N 1
ATOM 3235 C CA . ILE A 1 395 ? -26.268 -12.105 14.981 1.00 97.56 395 ILE A CA 1
ATOM 3236 C C . ILE A 1 395 ? -27.102 -12.683 16.131 1.00 97.56 395 ILE A C 1
ATOM 3238 O O . ILE A 1 395 ? -28.317 -12.488 16.178 1.00 97.56 395 ILE A O 1
ATOM 3242 N N . ASP A 1 396 ? -26.469 -13.414 17.048 1.00 97.50 396 ASP A N 1
ATOM 3243 C CA . ASP A 1 396 ? -27.118 -13.918 18.256 1.00 97.50 396 ASP A CA 1
ATOM 3244 C C . ASP A 1 396 ? -27.857 -12.801 19.016 1.00 97.50 396 ASP A C 1
ATOM 3246 O O . ASP A 1 396 ? -27.261 -11.868 19.553 1.00 97.50 396 ASP A O 1
ATOM 3250 N N . GLN A 1 397 ? -29.187 -12.910 19.042 1.00 97.25 397 GLN A N 1
ATOM 3251 C CA . GLN A 1 397 ? -30.083 -11.908 19.612 1.00 97.25 397 GLN A CA 1
ATOM 3252 C C . GLN A 1 397 ? -30.353 -12.128 21.101 1.00 97.25 397 GLN A C 1
ATOM 3254 O O . GLN A 1 397 ? -30.970 -11.266 21.723 1.00 97.25 397 GLN A O 1
ATOM 3259 N N . VAL A 1 398 ? -29.961 -13.271 21.675 1.00 97.25 398 VAL A N 1
ATOM 3260 C CA . VAL A 1 398 ? -30.268 -13.626 23.071 1.00 97.25 398 VAL A CA 1
ATOM 3261 C C . VAL A 1 398 ? -29.828 -12.537 24.063 1.00 97.25 398 VAL A C 1
ATOM 3263 O O . VAL A 1 398 ? -30.695 -12.064 24.807 1.00 97.25 398 VAL A O 1
ATOM 3266 N N . PRO A 1 399 ? -28.563 -12.061 24.062 1.00 96.81 399 PRO A N 1
ATOM 3267 C CA . PRO A 1 399 ? -28.139 -11.016 24.997 1.00 96.81 399 PRO A CA 1
ATOM 3268 C C . PRO A 1 399 ? -28.876 -9.688 24.770 1.00 96.81 399 PRO A C 1
ATOM 3270 O O . PRO A 1 399 ? -29.275 -9.027 25.727 1.00 96.81 399 PRO A O 1
ATOM 3273 N N . TYR A 1 400 ? -29.145 -9.324 23.514 1.00 97.25 400 TYR A N 1
ATOM 3274 C CA . TYR A 1 400 ? -29.821 -8.070 23.164 1.00 97.25 400 TYR A CA 1
ATOM 3275 C C . TYR A 1 400 ? -31.305 -8.064 23.536 1.00 97.25 400 TYR A C 1
ATOM 3277 O O . TYR A 1 400 ? -31.830 -7.054 24.001 1.00 97.25 400 TYR A O 1
ATOM 3285 N N . ARG A 1 401 ? -31.993 -9.203 23.393 1.00 97.69 401 ARG A N 1
ATOM 3286 C CA . ARG A 1 401 ? -33.380 -9.362 23.853 1.00 97.69 401 ARG A CA 1
ATOM 3287 C C . ARG A 1 401 ? -33.475 -9.306 25.374 1.00 97.69 401 ARG A C 1
ATOM 3289 O O . ARG A 1 401 ? -34.436 -8.742 25.888 1.00 97.69 401 ARG A O 1
ATOM 3296 N N . ALA A 1 402 ? -32.505 -9.880 26.088 1.00 97.88 402 ALA A N 1
ATOM 3297 C CA . ALA A 1 402 ? -32.443 -9.780 27.543 1.00 97.88 402 ALA A CA 1
ATOM 3298 C C . ALA A 1 402 ? -32.232 -8.323 27.990 1.00 97.88 402 ALA A C 1
ATOM 3300 O O . ALA A 1 402 ? -32.988 -7.837 28.827 1.00 97.88 402 ALA A O 1
ATOM 3301 N N . ALA A 1 403 ? -31.295 -7.603 27.366 1.00 96.44 403 ALA A N 1
ATOM 3302 C CA . ALA A 1 403 ? -31.053 -6.187 27.645 1.00 96.44 403 ALA A CA 1
ATOM 3303 C C . ALA A 1 403 ? -32.294 -5.310 27.392 1.00 96.44 403 ALA A C 1
ATOM 3305 O O . ALA A 1 403 ? -32.634 -4.474 28.229 1.00 96.44 403 ALA A O 1
ATOM 3306 N N . LEU A 1 404 ? -33.018 -5.544 26.289 1.00 98.06 404 LEU A N 1
ATOM 3307 C CA . LEU A 1 404 ? -34.270 -4.837 26.003 1.00 98.06 404 LEU A CA 1
ATOM 3308 C C . LEU A 1 404 ? -35.334 -5.092 27.079 1.00 98.06 404 LEU A C 1
ATOM 3310 O O . LEU A 1 404 ? -35.972 -4.147 27.532 1.00 98.06 404 LEU A O 1
ATOM 3314 N N . ARG A 1 405 ? -35.499 -6.342 27.532 1.00 98.00 405 ARG A N 1
ATOM 3315 C CA . ARG A 1 405 ? -36.444 -6.672 28.614 1.00 98.00 405 ARG A CA 1
ATOM 3316 C C . ARG A 1 4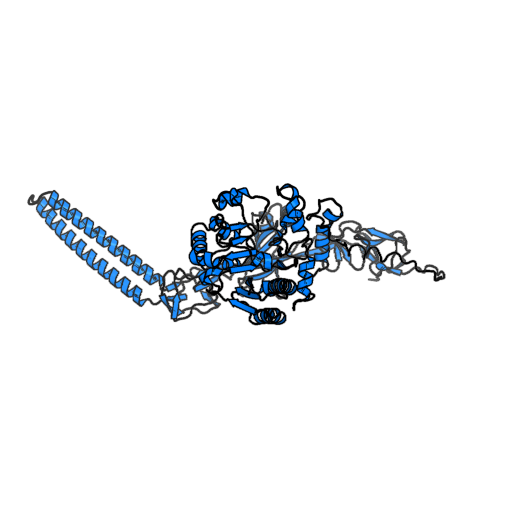05 ? -36.102 -5.947 29.916 1.00 98.00 405 ARG A C 1
ATOM 3318 O O . ARG A 1 405 ? -37.004 -5.436 30.572 1.00 98.00 405 ARG A O 1
ATOM 3325 N N . THR A 1 406 ? -34.820 -5.865 30.271 1.00 98.06 406 THR A N 1
ATOM 3326 C CA . THR A 1 406 ? -34.368 -5.108 31.447 1.00 98.06 406 THR A CA 1
ATOM 3327 C C . THR A 1 406 ? -34.691 -3.620 31.311 1.00 98.06 406 THR A C 1
ATOM 3329 O O . THR A 1 406 ? -35.248 -3.029 32.232 1.00 98.06 406 THR A O 1
ATOM 3332 N N . ALA A 1 407 ? -34.417 -3.017 30.151 1.00 97.62 407 ALA A N 1
ATOM 3333 C CA . ALA A 1 407 ? -34.722 -1.606 29.918 1.00 97.62 407 ALA A CA 1
ATOM 3334 C C . ALA A 1 407 ? -36.235 -1.316 29.983 1.00 97.62 407 ALA A C 1
ATOM 3336 O O . ALA A 1 407 ? -36.653 -0.341 30.603 1.00 97.62 407 ALA A O 1
ATOM 3337 N N . GLN A 1 408 ? -37.071 -2.206 29.438 1.00 98.25 408 GLN A N 1
ATOM 3338 C CA . GLN A 1 408 ? -38.535 -2.114 29.534 1.00 98.25 408 GLN A CA 1
ATOM 3339 C C . GLN A 1 408 ? -39.044 -2.186 30.982 1.00 98.25 408 GLN A C 1
ATOM 3341 O O . GLN A 1 408 ? -39.960 -1.451 31.366 1.00 98.25 408 GLN A O 1
ATOM 3346 N N . ALA A 1 409 ? -38.442 -3.049 31.806 1.00 98.25 409 ALA A N 1
ATOM 3347 C CA . ALA A 1 409 ? -38.756 -3.123 33.230 1.00 98.25 409 ALA A CA 1
ATOM 3348 C C . ALA A 1 409 ? -38.376 -1.821 33.959 1.00 98.25 409 ALA A C 1
ATOM 3350 O O . ALA A 1 409 ? -39.161 -1.323 34.766 1.00 98.25 409 ALA A O 1
ATOM 3351 N N . ASN A 1 410 ? -37.229 -1.223 33.621 1.00 97.12 410 ASN A N 1
ATOM 3352 C CA . ASN A 1 410 ? -36.795 0.056 34.189 1.00 97.12 410 ASN A CA 1
ATOM 3353 C C . ASN A 1 410 ? -37.744 1.207 33.823 1.00 97.12 410 ASN A C 1
ATOM 3355 O O . ASN A 1 410 ? -38.090 2.002 34.696 1.00 97.12 410 ASN A O 1
ATOM 3359 N N . VAL A 1 411 ? -38.221 1.268 32.573 1.00 98.44 411 VAL A N 1
ATOM 3360 C CA . VAL A 1 411 ? -39.251 2.238 32.152 1.00 98.44 411 VAL A CA 1
ATOM 3361 C C . VAL A 1 411 ? -40.526 2.059 32.967 1.00 98.44 411 VAL A C 1
ATOM 3363 O O . VAL A 1 411 ? -41.073 3.034 33.476 1.00 98.44 411 VAL A O 1
ATOM 3366 N N . SER A 1 412 ? -40.972 0.815 33.151 1.00 98.12 412 SER A N 1
ATOM 3367 C CA . SER A 1 412 ? -42.175 0.512 33.937 1.00 98.12 412 SER A CA 1
ATOM 3368 C C . SER A 1 412 ? -42.022 0.942 35.404 1.00 98.12 412 SER A C 1
ATOM 3370 O O . SER A 1 412 ? -42.934 1.538 35.974 1.00 98.12 412 SER A O 1
ATOM 3372 N N . ALA A 1 413 ? -40.852 0.704 36.006 1.00 98.19 413 ALA A N 1
ATOM 3373 C CA . ALA A 1 413 ? -40.545 1.130 37.370 1.00 98.19 413 ALA A CA 1
ATOM 3374 C C . ALA A 1 413 ? -40.483 2.662 37.508 1.00 98.19 413 ALA A C 1
ATOM 3376 O O . ALA A 1 413 ? -41.049 3.221 38.447 1.00 98.19 413 ALA A O 1
ATOM 3377 N N . ALA A 1 414 ? -39.839 3.355 36.564 1.00 97.88 414 ALA A N 1
ATOM 3378 C CA . ALA A 1 414 ? -39.772 4.814 36.556 1.00 97.88 414 ALA A CA 1
ATOM 3379 C C . ALA A 1 414 ? -41.152 5.452 36.327 1.00 97.88 414 ALA A C 1
ATOM 3381 O O . ALA A 1 414 ? -41.499 6.429 36.987 1.00 97.88 414 ALA A O 1
ATOM 3382 N N . GLN A 1 415 ? -41.985 4.857 35.468 1.00 98.25 415 GLN A N 1
ATOM 3383 C CA . GLN A 1 415 ? -43.362 5.303 35.258 1.00 98.25 415 GLN A CA 1
ATOM 3384 C C . GLN A 1 415 ? -44.178 5.201 36.551 1.00 98.25 415 GLN A C 1
ATOM 3386 O O . GLN A 1 415 ? -44.895 6.138 36.897 1.00 98.25 415 GLN A O 1
ATOM 3391 N N . ALA A 1 416 ? -44.037 4.102 37.298 1.00 98.25 416 ALA A N 1
ATOM 3392 C CA . ALA A 1 416 ? -44.698 3.950 38.591 1.00 98.25 416 ALA A CA 1
ATOM 3393 C C . ALA A 1 416 ? -44.247 5.025 39.599 1.00 98.25 416 ALA A C 1
ATOM 3395 O O . ALA A 1 416 ? -45.087 5.599 40.290 1.00 98.25 416 ALA A O 1
ATOM 3396 N N . LYS A 1 417 ? -42.949 5.366 39.642 1.00 97.56 417 LYS A N 1
ATOM 3397 C CA . LYS A 1 417 ? -42.437 6.468 40.480 1.00 97.56 417 LYS A CA 1
ATOM 3398 C C . LYS A 1 417 ? -43.046 7.822 40.107 1.00 97.56 417 LYS A C 1
ATOM 3400 O O . LYS A 1 417 ? -43.405 8.583 41.003 1.00 97.56 417 LYS A O 1
ATOM 3405 N N . VAL A 1 418 ? -43.179 8.116 38.810 1.00 98.50 418 VAL A N 1
ATOM 3406 C CA . VAL A 1 418 ? -43.822 9.349 38.326 1.00 98.50 418 VAL A CA 1
ATOM 3407 C C . VAL A 1 418 ? -45.269 9.429 38.796 1.00 98.50 418 VAL A C 1
ATOM 3409 O O . VAL A 1 418 ? -45.687 10.478 39.284 1.00 98.50 418 VAL A O 1
ATOM 3412 N N . GLU A 1 419 ? -46.033 8.340 38.689 1.00 98.00 419 GLU A N 1
ATOM 3413 C CA . GLU A 1 419 ? -47.423 8.338 39.154 1.00 98.00 419 GLU A CA 1
ATOM 3414 C C . GLU A 1 419 ? -47.521 8.527 40.673 1.00 98.00 419 GLU A C 1
ATOM 3416 O O . GLU A 1 419 ? -48.347 9.319 41.128 1.00 98.00 419 GLU A O 1
ATOM 3421 N N . THR A 1 420 ? -46.639 7.901 41.459 1.00 97.88 420 THR A N 1
ATOM 3422 C CA . THR A 1 420 ? -46.566 8.130 42.911 1.00 97.88 420 THR A CA 1
ATOM 3423 C C . THR A 1 420 ? -46.279 9.599 43.238 1.00 97.88 420 THR A C 1
ATOM 3425 O O . THR A 1 420 ? -47.041 10.216 43.981 1.00 97.88 420 THR A O 1
ATOM 3428 N N . ALA A 1 421 ? -45.247 10.196 42.632 1.00 97.56 421 ALA A N 1
ATOM 3429 C CA . ALA A 1 421 ? -44.897 11.604 42.850 1.00 97.56 421 ALA A CA 1
ATOM 3430 C C . ALA A 1 421 ? -46.011 12.563 42.387 1.00 97.56 421 ALA A C 1
ATOM 3432 O O . ALA A 1 421 ? -46.239 13.612 42.988 1.00 97.56 421 ALA A O 1
ATOM 3433 N N . ARG A 1 422 ? -46.753 12.198 41.335 1.00 97.81 422 ARG A N 1
ATOM 3434 C CA . ARG A 1 422 ? -47.902 12.970 40.847 1.00 97.81 422 ARG A CA 1
ATOM 3435 C C . ARG A 1 422 ? -49.069 12.932 41.833 1.00 97.81 422 ARG A C 1
ATOM 3437 O O . ARG A 1 422 ? -49.721 13.958 42.029 1.00 97.81 422 ARG A O 1
ATOM 3444 N N . ILE A 1 423 ? -49.347 11.773 42.433 1.00 97.81 423 ILE A N 1
ATOM 3445 C CA . ILE A 1 423 ? -50.367 11.632 43.482 1.00 97.81 423 ILE A CA 1
ATOM 3446 C C . ILE A 1 423 ? -49.973 12.463 44.709 1.00 97.81 423 ILE A C 1
ATOM 3448 O O . ILE A 1 423 ? -50.806 13.211 45.218 1.00 97.81 423 ILE A O 1
ATOM 3452 N N . GLU A 1 424 ? -48.710 12.393 45.137 1.00 96.38 424 GLU A N 1
ATOM 3453 C CA . GLU A 1 424 ? -48.196 13.166 46.273 1.00 96.38 424 GLU A CA 1
ATOM 3454 C C . GLU A 1 424 ? -48.295 14.676 46.034 1.00 96.38 424 GLU A C 1
ATOM 3456 O O . GLU A 1 424 ? -48.844 15.395 46.870 1.00 96.38 424 GLU A O 1
ATOM 3461 N N . LEU A 1 425 ? -47.868 15.154 44.860 1.00 97.56 425 LEU A N 1
ATOM 3462 C CA . LEU A 1 425 ? -48.011 16.559 44.483 1.00 97.56 425 LEU A CA 1
ATOM 3463 C C . LEU A 1 425 ? -49.477 17.002 44.497 1.00 97.56 425 LEU A C 1
ATOM 3465 O O . LEU A 1 425 ? -49.783 18.080 45.000 1.00 97.56 425 LEU A O 1
ATOM 3469 N N . ARG A 1 426 ? -50.395 16.181 43.970 1.00 96.75 426 ARG A N 1
ATOM 3470 C CA . ARG A 1 426 ? -51.831 16.496 43.979 1.00 96.75 426 ARG A CA 1
ATOM 3471 C C . ARG A 1 426 ? -52.369 16.611 45.407 1.00 96.75 426 ARG A C 1
ATOM 3473 O O . ARG A 1 426 ? -53.118 17.540 45.690 1.00 96.75 426 ARG A O 1
ATOM 3480 N N . GLY A 1 427 ? -51.969 15.700 46.295 1.00 96.38 427 GLY A N 1
ATOM 3481 C CA . GLY A 1 427 ? -52.335 15.753 47.711 1.00 96.38 427 GLY A CA 1
ATOM 3482 C C . GLY A 1 427 ? -51.782 16.998 48.411 1.00 96.38 427 GLY A C 1
ATOM 3483 O O . GLY A 1 427 ? -52.524 17.711 49.082 1.00 96.38 427 GLY A O 1
ATOM 3484 N N . LYS A 1 428 ? -50.497 17.311 48.207 1.00 96.19 428 LYS A N 1
ATOM 3485 C CA . LYS A 1 428 ? -49.843 18.505 48.768 1.00 96.19 428 LYS A CA 1
ATOM 3486 C C . LYS A 1 428 ? -50.438 19.806 48.222 1.00 96.19 428 LYS A C 1
ATOM 3488 O O . LYS A 1 428 ? -50.597 20.750 48.987 1.00 96.19 428 LYS A O 1
ATOM 3493 N N . GLN A 1 429 ? -50.827 19.852 46.948 1.00 95.06 429 GLN A N 1
ATOM 3494 C CA . GLN A 1 429 ? -51.514 21.009 46.368 1.00 95.06 429 GLN A CA 1
ATOM 3495 C C . GLN A 1 429 ? -52.856 21.270 47.064 1.00 95.06 429 GLN A C 1
ATOM 3497 O O . GLN A 1 429 ? -53.095 22.398 47.475 1.00 95.06 429 GLN A O 1
ATOM 3502 N N . ALA A 1 430 ? -53.676 20.236 47.285 1.00 95.62 430 ALA A N 1
ATOM 3503 C CA . ALA A 1 430 ? -54.949 20.388 47.995 1.00 95.62 430 ALA A CA 1
ATOM 3504 C C . ALA A 1 430 ? -54.760 20.932 49.426 1.00 95.62 430 ALA A C 1
ATOM 3506 O O . ALA A 1 430 ? -55.459 21.853 49.839 1.00 95.62 430 ALA A O 1
ATOM 3507 N N . LEU A 1 431 ? -53.761 20.427 50.161 1.00 95.38 431 LEU A N 1
ATOM 3508 C CA . LEU A 1 431 ? -53.437 20.918 51.508 1.00 95.38 431 LEU A CA 1
ATOM 3509 C C . LEU A 1 431 ? -52.910 22.362 51.514 1.00 95.38 431 LEU A C 1
ATOM 3511 O O . LEU A 1 431 ? -53.147 23.108 52.465 1.00 95.38 431 LEU A O 1
ATOM 3515 N N . PHE A 1 432 ? -52.174 22.766 50.478 1.00 94.81 432 PHE A N 1
ATOM 3516 C CA . PHE A 1 432 ? -51.705 24.142 50.329 1.00 94.81 432 PHE A CA 1
ATOM 3517 C C . PHE A 1 432 ? -52.863 25.105 50.046 1.00 94.81 432 PHE A C 1
ATOM 3519 O O . PHE A 1 432 ? -52.913 26.186 50.634 1.00 94.81 432 PHE A O 1
ATOM 3526 N N . ASP A 1 433 ? -53.818 24.694 49.208 1.00 93.12 433 ASP A N 1
ATOM 3527 C CA . ASP A 1 433 ? -55.016 25.479 48.889 1.00 93.12 433 ASP A CA 1
ATOM 3528 C C . ASP A 1 433 ? -55.879 25.720 50.149 1.00 93.12 433 ASP A C 1
ATOM 3530 O O . ASP A 1 433 ? -56.456 26.796 50.322 1.00 93.12 433 ASP A O 1
ATOM 3534 N N . GLU A 1 434 ? -55.879 24.766 51.088 1.00 95.44 434 GLU A N 1
ATOM 3535 C CA . GLU A 1 434 ? -56.486 24.878 52.425 1.00 95.44 434 GLU A CA 1
ATOM 3536 C C . GLU A 1 434 ? -55.606 25.609 53.466 1.00 95.44 434 GLU A C 1
ATOM 3538 O O . GLU A 1 434 ? -56.007 25.767 54.619 1.00 95.44 434 GLU A O 1
ATOM 3543 N N . LYS A 1 435 ? -54.419 26.101 53.076 1.00 92.75 435 LYS A N 1
ATOM 3544 C CA . LYS A 1 435 ? -53.424 26.788 53.930 1.00 92.75 435 LYS A CA 1
ATOM 3545 C C . LYS A 1 435 ? -52.869 25.937 55.085 1.00 92.75 435 LYS A C 1
ATOM 3547 O O . LYS A 1 435 ? -52.456 26.482 56.108 1.00 92.75 435 LYS A O 1
ATOM 3552 N N . VAL A 1 436 ? -52.829 24.614 54.920 1.00 95.75 436 VAL A N 1
ATOM 3553 C CA . VAL A 1 436 ? -52.317 23.662 55.927 1.00 95.75 436 VAL A CA 1
ATOM 3554 C C . VAL A 1 436 ? -50.793 23.511 55.859 1.00 95.75 436 VAL A C 1
ATOM 3556 O O . VAL A 1 436 ? -50.154 23.270 56.880 1.00 95.75 436 VAL A O 1
ATOM 3559 N N . ILE A 1 437 ? -50.195 23.665 54.673 1.00 94.06 437 ILE A N 1
ATOM 3560 C CA . ILE A 1 437 ? -48.747 23.518 54.447 1.00 94.06 437 ILE A CA 1
ATOM 3561 C C . ILE A 1 437 ? -48.116 24.783 53.853 1.00 94.06 437 ILE A C 1
ATOM 3563 O O . ILE A 1 437 ? -48.804 25.649 53.316 1.00 94.06 437 ILE A O 1
ATOM 3567 N N . SER A 1 438 ? -46.786 24.882 53.928 1.00 94.75 438 SER A N 1
ATOM 3568 C CA . SER A 1 438 ? -46.021 26.004 53.368 1.00 94.75 438 SER A CA 1
ATOM 3569 C C . SER A 1 438 ? -45.746 25.861 51.861 1.00 94.75 438 SER A C 1
ATOM 3571 O O . SER A 1 438 ? -45.732 24.757 51.316 1.00 94.75 438 SER A O 1
ATOM 3573 N N . ASP A 1 439 ? -45.447 26.979 51.186 1.00 93.31 439 ASP A N 1
ATOM 3574 C CA . ASP A 1 439 ? -45.048 26.993 49.764 1.00 93.31 439 ASP A CA 1
ATOM 3575 C C . ASP A 1 439 ? -43.746 26.211 49.507 1.00 93.31 439 ASP A C 1
ATOM 3577 O O . ASP A 1 439 ? -43.574 25.587 48.458 1.00 93.31 439 ASP A O 1
ATOM 3581 N N . TYR A 1 440 ? -42.853 26.170 50.502 1.00 93.88 440 TYR A N 1
ATOM 3582 C CA . TYR A 1 440 ? -41.631 25.370 50.455 1.00 93.88 440 TYR A CA 1
ATOM 3583 C C . TYR A 1 440 ? -41.934 23.871 50.316 1.00 93.88 440 TYR A C 1
ATOM 3585 O O . TYR A 1 440 ? -41.342 23.199 49.470 1.00 93.88 440 TYR A O 1
ATOM 3593 N N . GLU A 1 441 ? -42.891 23.348 51.090 1.00 92.44 441 GLU A N 1
ATOM 3594 C CA . GLU A 1 441 ? -43.291 21.937 51.003 1.00 92.44 441 GLU A CA 1
ATOM 3595 C C . GLU A 1 441 ? -43.933 21.596 49.655 1.00 92.44 441 GLU A C 1
ATOM 3597 O O . GLU A 1 441 ? -43.648 20.544 49.079 1.00 92.44 441 GLU A O 1
ATOM 3602 N N . LEU A 1 442 ? -44.772 22.489 49.124 1.00 94.38 442 LEU A N 1
ATOM 3603 C CA . LEU A 1 442 ? -45.375 22.314 47.804 1.00 94.38 442 LEU A CA 1
ATOM 3604 C C . LEU A 1 442 ? -44.311 22.330 46.696 1.00 94.38 442 LEU A C 1
ATOM 3606 O O . LEU A 1 442 ? -44.336 21.498 45.786 1.00 94.38 442 LEU A O 1
ATOM 3610 N N . SER A 1 443 ? -43.351 23.251 46.788 1.00 94.56 443 SER A N 1
ATOM 3611 C CA . SER A 1 443 ? -42.223 23.349 45.860 1.00 94.56 443 SER A CA 1
ATOM 3612 C C . SER A 1 443 ? -41.331 22.104 45.900 1.00 94.56 443 SER A C 1
ATOM 3614 O O . SER A 1 443 ? -40.883 21.643 44.849 1.00 94.56 443 SER A O 1
ATOM 3616 N N . LEU A 1 444 ? -41.129 21.498 47.076 1.00 96.19 444 LEU A N 1
ATOM 3617 C CA . LEU A 1 444 ? -40.409 20.230 47.208 1.00 96.19 444 LEU A CA 1
ATOM 3618 C C . LEU A 1 444 ? -41.122 19.092 46.458 1.00 96.19 444 LEU A C 1
ATOM 3620 O O . LEU A 1 444 ? -40.475 18.386 45.685 1.00 96.19 444 LEU A O 1
ATOM 3624 N N . ALA A 1 445 ? -42.445 18.966 46.606 1.00 95.25 445 ALA A N 1
ATOM 3625 C CA . ALA A 1 445 ? -43.235 17.959 45.891 1.00 95.25 445 ALA A CA 1
ATOM 3626 C C . ALA A 1 445 ? -43.222 18.177 44.364 1.00 95.25 445 ALA A C 1
ATOM 3628 O O . ALA A 1 445 ? -43.130 17.221 43.589 1.00 95.25 445 ALA A O 1
ATOM 3629 N N . ARG A 1 446 ? -43.246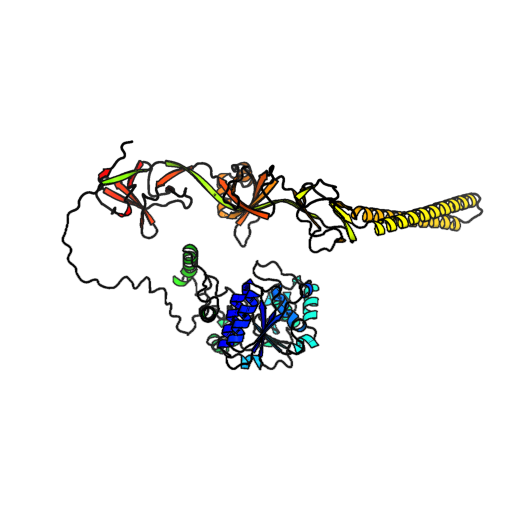 19.439 43.901 1.00 96.38 446 ARG A N 1
ATOM 3630 C CA . ARG A 1 446 ? -43.087 19.770 42.470 1.00 96.38 446 ARG A CA 1
ATOM 3631 C C . ARG A 1 446 ? -41.722 19.333 41.944 1.00 96.38 446 ARG A C 1
ATOM 3633 O O . ARG A 1 446 ? -41.650 18.719 40.880 1.00 96.38 446 ARG A O 1
ATOM 3640 N N . ASN A 1 447 ? -40.656 19.608 42.694 1.00 97.00 447 ASN A N 1
ATOM 3641 C CA . ASN A 1 447 ? -39.302 19.201 42.327 1.00 97.00 447 ASN A CA 1
ATOM 3642 C C . ASN A 1 447 ? -39.149 17.674 42.308 1.00 97.00 447 ASN A C 1
ATOM 3644 O O . ASN A 1 447 ? -38.531 17.142 41.390 1.00 97.00 447 ASN A O 1
ATOM 3648 N N . GLN A 1 448 ? -39.751 16.952 43.256 1.00 95.88 448 GLN A N 1
ATOM 3649 C CA . GLN A 1 448 ? -39.751 15.485 43.265 1.00 95.88 448 GLN A CA 1
ATOM 3650 C C . GLN A 1 448 ? -40.440 14.895 42.028 1.00 95.88 448 GLN A C 1
ATOM 3652 O O . GLN A 1 448 ? -39.897 13.978 41.411 1.00 95.88 448 GLN A O 1
ATOM 3657 N N . LEU A 1 449 ? -41.588 15.447 41.611 1.00 98.06 449 LEU A N 1
ATOM 3658 C CA . LEU A 1 449 ? -42.226 15.045 40.354 1.00 98.06 449 LEU A CA 1
ATOM 3659 C C . LEU A 1 449 ? -41.323 15.341 39.150 1.00 98.06 449 LEU A C 1
ATOM 3661 O O . LEU A 1 449 ? -41.192 14.495 38.268 1.00 98.06 449 LEU A O 1
ATOM 3665 N N . ALA A 1 450 ? -40.684 16.513 39.112 1.00 97.06 450 ALA A N 1
ATOM 3666 C CA . ALA A 1 450 ? -39.764 16.868 38.034 1.00 97.06 450 ALA A CA 1
ATOM 3667 C C . ALA A 1 450 ? -38.577 15.890 37.941 1.00 97.06 450 ALA A C 1
ATOM 3669 O O . ALA A 1 450 ? -38.244 15.441 36.844 1.00 97.06 450 ALA A O 1
ATOM 3670 N N . VAL A 1 451 ? -37.994 15.497 39.080 1.00 97.81 451 VAL A N 1
ATOM 3671 C CA . VAL A 1 451 ? -36.931 14.479 39.155 1.00 97.81 451 VAL A CA 1
ATOM 3672 C C . VAL A 1 451 ? -37.431 13.123 38.651 1.00 97.81 451 VAL A C 1
ATOM 3674 O O . VAL A 1 451 ? -36.785 12.522 37.798 1.00 97.81 451 VAL A O 1
ATOM 3677 N N . ALA A 1 452 ? -38.604 12.663 39.098 1.00 97.31 452 ALA A N 1
ATOM 3678 C CA . ALA A 1 452 ? -39.172 11.392 38.645 1.00 97.31 452 ALA A CA 1
ATOM 3679 C C . ALA A 1 452 ? -39.457 11.388 37.131 1.00 97.31 452 ALA A C 1
ATOM 3681 O O . ALA A 1 452 ? -39.194 10.395 36.450 1.00 97.31 452 ALA A O 1
ATOM 3682 N N . CYS A 1 453 ? -39.958 12.499 36.580 1.00 97.00 453 CYS A N 1
ATOM 3683 C CA . CYS A 1 453 ? -40.157 12.655 35.139 1.00 97.00 453 CYS A CA 1
ATOM 3684 C C . CYS A 1 453 ? -38.827 12.581 34.375 1.00 97.00 453 CYS A C 1
ATOM 3686 O O . CYS A 1 453 ? -38.763 11.931 33.333 1.00 97.00 453 CYS A O 1
ATOM 3688 N N . ALA A 1 454 ? -37.761 13.198 34.894 1.00 96.75 454 ALA A N 1
ATOM 3689 C CA . ALA A 1 454 ? -36.432 13.111 34.295 1.00 96.75 454 ALA A CA 1
ATOM 3690 C C . ALA A 1 454 ? -35.872 11.675 34.327 1.00 96.75 454 ALA A C 1
ATOM 3692 O O . ALA A 1 454 ? -35.339 11.208 33.321 1.00 96.75 454 ALA A O 1
ATOM 3693 N N . GLU A 1 455 ? -36.049 10.944 35.435 1.00 95.94 455 GLU A N 1
ATOM 3694 C CA . GLU A 1 455 ? -35.681 9.521 35.535 1.00 95.94 455 GLU A CA 1
ATOM 3695 C C . GLU A 1 455 ? -36.439 8.656 34.515 1.00 95.94 455 GLU A C 1
ATOM 3697 O O . GLU A 1 455 ? -35.857 7.759 33.900 1.00 95.94 455 GLU A O 1
ATOM 3702 N N . LEU A 1 456 ? -37.732 8.927 34.300 1.00 98.31 456 LEU A N 1
ATOM 3703 C CA . LEU A 1 456 ? -38.534 8.234 33.291 1.00 98.31 456 LEU A CA 1
ATOM 3704 C C . LEU A 1 456 ? -38.012 8.488 31.873 1.00 98.31 456 LEU A C 1
ATOM 3706 O O . LEU A 1 456 ? -37.877 7.540 31.100 1.00 98.31 456 LEU A O 1
ATOM 3710 N N . GLU A 1 457 ? -37.704 9.736 31.523 1.00 97.56 457 GLU A N 1
ATOM 3711 C CA . GLU A 1 457 ? -37.142 10.055 30.205 1.00 97.56 457 GLU A CA 1
ATOM 3712 C C . GLU A 1 457 ? -35.761 9.412 30.004 1.00 97.56 457 GLU A C 1
ATOM 3714 O O . GLU A 1 457 ? -35.486 8.861 28.936 1.00 97.56 457 GLU A O 1
ATOM 3719 N N . GLN A 1 458 ? -34.926 9.360 31.048 1.00 97.38 458 GLN A N 1
ATOM 3720 C CA . GLN A 1 458 ? -33.662 8.623 31.013 1.00 97.38 458 GLN A CA 1
ATOM 3721 C C . GLN A 1 458 ? -33.880 7.120 30.765 1.00 97.38 458 GLN A C 1
ATOM 3723 O O . GLN A 1 458 ? -33.187 6.523 29.938 1.00 97.38 458 GLN A O 1
ATOM 3728 N N . ALA A 1 459 ? -34.850 6.498 31.441 1.00 97.19 459 ALA A N 1
ATOM 3729 C CA . ALA A 1 459 ? -35.171 5.085 31.246 1.00 97.19 459 ALA A CA 1
ATOM 3730 C C . ALA A 1 459 ? -35.703 4.803 29.828 1.00 97.19 459 ALA A C 1
ATOM 3732 O O . ALA A 1 459 ? -35.319 3.807 29.211 1.00 97.19 459 ALA A O 1
ATOM 3733 N N . LYS A 1 460 ? -36.541 5.691 29.273 1.00 97.38 460 LYS A N 1
ATOM 3734 C CA . LYS A 1 460 ? -37.037 5.582 27.888 1.00 97.38 460 LYS A CA 1
ATOM 3735 C C . LYS A 1 460 ? -35.906 5.681 26.866 1.00 97.38 460 LYS A C 1
ATOM 3737 O O . LYS A 1 460 ? -35.908 4.935 25.886 1.00 97.38 460 LYS A O 1
ATOM 3742 N N . ALA A 1 461 ? -34.928 6.560 27.093 1.00 97.38 461 ALA A N 1
ATOM 3743 C CA . ALA A 1 461 ? -33.744 6.652 26.241 1.00 97.38 461 ALA A CA 1
ATOM 3744 C C . ALA A 1 461 ? -32.960 5.326 26.231 1.00 97.38 461 ALA A C 1
ATOM 3746 O O . ALA A 1 461 ? -32.659 4.798 25.162 1.00 97.38 461 ALA A O 1
ATOM 3747 N N . GLN A 1 462 ? -32.745 4.718 27.403 1.00 95.19 462 GLN A N 1
ATOM 3748 C CA . GLN A 1 462 ? -32.092 3.405 27.516 1.00 95.19 462 GLN A CA 1
ATOM 3749 C C . GLN A 1 462 ? -32.877 2.282 26.816 1.00 95.19 462 GLN A C 1
ATOM 3751 O O . GLN A 1 462 ? -32.279 1.398 26.199 1.00 95.19 462 GLN A O 1
ATOM 3756 N N . GLU A 1 463 ? -34.213 2.300 26.881 1.00 97.94 463 GLU A N 1
ATOM 3757 C CA . GLU A 1 463 ? -35.059 1.356 26.137 1.00 97.94 463 GLU A CA 1
ATOM 3758 C C . GLU A 1 463 ? -34.901 1.526 24.619 1.00 97.94 463 GLU A C 1
ATOM 3760 O O . GLU A 1 463 ? -34.792 0.533 23.894 1.00 97.94 463 GLU A O 1
ATOM 3765 N N . SER A 1 464 ? -34.857 2.772 24.139 1.00 97.56 464 SER A N 1
ATOM 3766 C CA . SER A 1 464 ? -34.614 3.091 22.728 1.00 97.56 464 SER A CA 1
ATOM 3767 C C . SER A 1 464 ? -33.259 2.554 22.257 1.00 97.56 464 SER A C 1
ATOM 3769 O O . SER A 1 464 ? -33.193 1.861 21.240 1.00 97.56 464 SER A O 1
ATOM 3771 N N . ASP A 1 465 ? -32.197 2.762 23.038 1.00 96.06 465 ASP A N 1
ATOM 3772 C CA . ASP A 1 465 ? -30.857 2.248 22.731 1.00 96.06 465 ASP A CA 1
ATOM 3773 C C . ASP A 1 465 ? -30.826 0.716 22.689 1.00 96.06 465 ASP A C 1
ATOM 3775 O O . ASP A 1 465 ? -30.299 0.119 21.746 1.00 96.06 465 ASP A O 1
ATOM 3779 N N . ALA A 1 466 ? -31.450 0.050 23.666 1.00 96.62 466 ALA A N 1
ATOM 3780 C CA . ALA A 1 466 ? -31.548 -1.407 23.684 1.00 96.62 466 ALA A CA 1
ATOM 3781 C C . ALA A 1 466 ? -32.339 -1.951 22.478 1.00 96.62 466 ALA A C 1
ATOM 3783 O O . ALA A 1 466 ? -31.972 -2.981 21.902 1.00 96.62 466 ALA A O 1
ATOM 3784 N N . ARG A 1 467 ? -33.396 -1.246 22.052 1.00 97.25 467 ARG A N 1
ATOM 3785 C CA . ARG A 1 467 ? -34.181 -1.581 20.855 1.00 97.25 467 ARG A CA 1
ATOM 3786 C C . ARG A 1 467 ? -33.362 -1.405 19.575 1.00 97.25 467 ARG A C 1
ATOM 3788 O O . ARG A 1 467 ? -33.406 -2.285 18.714 1.00 97.25 467 ARG A O 1
ATOM 3795 N N . ASN A 1 468 ? -32.589 -0.326 19.466 1.00 96.62 468 ASN A N 1
ATOM 3796 C CA . ASN A 1 468 ? -31.705 -0.076 18.327 1.00 96.62 468 ASN A CA 1
ATOM 3797 C C . ASN A 1 468 ? -30.620 -1.151 18.232 1.00 96.62 468 ASN A C 1
ATOM 3799 O O . ASN A 1 468 ? -30.470 -1.775 17.181 1.00 96.62 468 ASN A O 1
ATOM 3803 N N . ASN A 1 469 ? -29.962 -1.465 19.349 1.00 96.50 469 ASN A N 1
ATOM 3804 C CA . ASN A 1 469 ? -28.972 -2.537 19.433 1.00 96.50 469 ASN A CA 1
ATOM 3805 C C . ASN A 1 469 ? -29.552 -3.891 19.006 1.00 96.50 469 ASN A C 1
ATOM 3807 O O . ASN A 1 469 ? -28.918 -4.619 18.243 1.00 96.50 469 ASN A O 1
ATOM 3811 N N . LEU A 1 470 ? -30.782 -4.214 19.425 1.00 97.06 470 LEU A N 1
ATOM 3812 C CA . LEU A 1 470 ? -31.473 -5.415 18.957 1.00 97.06 470 LEU A CA 1
ATOM 3813 C C . LEU A 1 470 ? -31.743 -5.362 17.447 1.00 97.06 470 LEU A C 1
ATOM 3815 O O . LEU A 1 470 ? -31.577 -6.374 16.771 1.00 97.06 470 LEU A O 1
ATOM 3819 N N . SER A 1 471 ? -32.121 -4.210 16.894 1.00 96.69 471 SER A N 1
ATOM 3820 C CA . SER A 1 471 ? -32.341 -4.061 15.450 1.00 96.69 471 SER A CA 1
ATOM 3821 C C . SER A 1 471 ? -31.058 -4.270 14.633 1.00 96.69 471 SER A C 1
ATOM 3823 O O . SER A 1 471 ? -31.103 -4.895 13.574 1.00 96.69 471 SER A O 1
ATOM 3825 N N . TYR A 1 472 ? -29.907 -3.849 15.167 1.00 96.50 472 TYR A N 1
ATOM 3826 C CA . TYR A 1 472 ? -28.588 -3.994 14.546 1.00 96.50 472 TYR A CA 1
ATOM 3827 C C . TYR A 1 472 ? -28.047 -5.424 14.559 1.00 96.50 472 TYR A C 1
ATOM 3829 O O . TYR A 1 472 ? -27.094 -5.728 13.841 1.00 96.50 472 TYR A O 1
ATOM 3837 N N . THR A 1 473 ? -28.676 -6.331 15.313 1.00 97.25 473 THR A N 1
ATOM 3838 C CA . THR A 1 473 ? -28.377 -7.767 15.208 1.00 97.25 473 THR A CA 1
ATOM 3839 C C . THR A 1 473 ? -28.777 -8.349 13.850 1.00 97.25 473 THR A C 1
ATOM 3841 O O . THR A 1 473 ? -28.267 -9.395 13.451 1.00 97.25 473 THR A O 1
ATOM 3844 N N . GLU A 1 474 ? -29.687 -7.694 13.125 1.00 97.25 474 GLU A N 1
ATOM 3845 C CA . GLU A 1 474 ? -30.008 -8.029 11.743 1.00 97.25 474 GLU A CA 1
ATOM 3846 C C . GLU A 1 474 ? -29.138 -7.195 10.804 1.00 97.25 474 GLU A C 1
ATOM 3848 O O . GLU A 1 474 ? -29.383 -6.008 10.591 1.00 97.25 474 GLU A O 1
ATOM 3853 N N . ILE A 1 475 ? -28.139 -7.830 10.195 1.00 96.44 475 ILE A N 1
ATOM 3854 C CA . ILE A 1 475 ? -27.295 -7.184 9.189 1.00 96.44 475 ILE A CA 1
ATOM 3855 C C . ILE A 1 475 ? -28.129 -7.043 7.914 1.00 96.44 475 ILE A C 1
ATOM 3857 O O . ILE A 1 475 ? -28.538 -8.053 7.339 1.00 96.44 475 ILE A O 1
ATOM 3861 N N . LYS A 1 476 ? -28.403 -5.809 7.480 1.00 95.88 476 LYS A N 1
ATOM 3862 C CA . LYS A 1 476 ? -29.271 -5.492 6.331 1.00 95.88 476 LYS A CA 1
ATOM 3863 C C . LYS A 1 476 ? -28.491 -4.838 5.196 1.00 95.88 476 LYS A C 1
ATOM 3865 O O . LYS A 1 476 ? -27.517 -4.134 5.443 1.00 95.88 476 LYS A O 1
ATOM 3870 N N . SER A 1 477 ? -28.953 -5.034 3.961 1.00 94.81 477 SER A N 1
ATOM 3871 C CA . SER A 1 477 ? -28.401 -4.329 2.800 1.00 94.81 477 SER A CA 1
ATOM 3872 C C . SER A 1 477 ? -28.860 -2.862 2.771 1.00 94.81 477 SER A C 1
ATOM 3874 O O . SER A 1 477 ? -30.068 -2.621 2.824 1.00 94.81 477 SER A O 1
ATOM 3876 N N . PRO A 1 478 ? -27.962 -1.871 2.648 1.00 91.44 478 PRO A N 1
ATOM 3877 C CA . PRO A 1 478 ? -28.323 -0.459 2.509 1.00 91.44 478 PRO A CA 1
ATOM 3878 C C . PRO A 1 478 ? -28.728 -0.083 1.074 1.00 91.44 478 PRO A C 1
ATOM 3880 O O . PRO A 1 478 ? -29.384 0.934 0.865 1.00 91.44 478 PRO A O 1
ATOM 3883 N N . SER A 1 479 ? -28.375 -0.901 0.082 1.00 89.44 479 SER A N 1
ATOM 3884 C CA . SER A 1 479 ? -28.660 -0.672 -1.337 1.00 89.44 479 SER A CA 1
ATOM 3885 C C . SER A 1 479 ? -29.196 -1.935 -2.015 1.00 89.44 479 SER A C 1
ATOM 3887 O O . SER A 1 479 ? -29.102 -3.049 -1.486 1.00 89.44 479 SER A O 1
ATOM 3889 N N . ASN A 1 480 ? -29.785 -1.760 -3.198 1.00 89.25 480 ASN A N 1
ATOM 3890 C CA . ASN A 1 480 ? -30.035 -2.870 -4.109 1.00 89.25 480 ASN A CA 1
ATOM 3891 C C . ASN A 1 480 ? -28.705 -3.288 -4.745 1.00 89.25 480 ASN A C 1
ATOM 3893 O O . ASN A 1 480 ? -27.902 -2.429 -5.100 1.00 89.25 480 ASN A O 1
ATOM 3897 N N . GLY A 1 481 ? -28.482 -4.585 -4.928 1.00 89.94 481 GLY A N 1
ATOM 3898 C CA . GLY A 1 481 ? -27.260 -5.048 -5.576 1.00 89.94 481 GLY A CA 1
ATOM 3899 C C . GLY A 1 481 ? -27.080 -6.553 -5.532 1.00 89.94 481 GLY A C 1
ATOM 3900 O O . GLY A 1 481 ? -28.029 -7.317 -5.338 1.00 89.94 481 GLY A O 1
ATOM 3901 N N . VAL A 1 482 ? -25.846 -6.977 -5.757 1.00 90.25 482 VAL A N 1
ATOM 3902 C CA . VAL A 1 482 ? -25.420 -8.372 -5.738 1.00 90.25 482 VAL A CA 1
ATOM 3903 C C . VAL A 1 482 ? -24.447 -8.569 -4.595 1.00 90.25 482 VAL A C 1
ATOM 3905 O O . VAL A 1 482 ? -23.487 -7.812 -4.459 1.00 90.25 482 VAL A O 1
ATOM 3908 N N . VAL A 1 483 ? -24.708 -9.582 -3.776 1.00 92.75 483 VAL A N 1
ATOM 3909 C CA . VAL A 1 483 ? -23.829 -9.963 -2.670 1.00 92.75 483 VAL A CA 1
ATOM 3910 C C . VAL A 1 483 ? -22.518 -10.497 -3.240 1.00 92.75 483 VAL A C 1
ATOM 3912 O O . VAL A 1 483 ? -22.522 -11.375 -4.102 1.00 92.75 483 VAL A O 1
ATOM 3915 N N . GLY A 1 484 ? -21.401 -9.961 -2.760 1.00 90.81 484 GLY A N 1
ATOM 3916 C CA . GLY A 1 484 ? -20.060 -10.428 -3.076 1.00 90.81 484 GLY A CA 1
ATOM 3917 C C . GLY A 1 484 ? -19.722 -11.728 -2.350 1.00 90.81 484 GLY A C 1
ATOM 3918 O O . GLY A 1 484 ? -20.557 -12.618 -2.184 1.00 90.81 484 GLY A O 1
ATOM 3919 N N . THR A 1 485 ? -18.473 -11.848 -1.907 1.00 92.06 485 THR A N 1
ATOM 3920 C CA . THR A 1 485 ? -18.036 -12.991 -1.100 1.00 92.06 485 THR A CA 1
ATOM 3921 C C . THR A 1 485 ? -18.566 -12.891 0.331 1.00 92.06 485 THR A C 1
ATOM 3923 O O . THR A 1 485 ? -18.803 -11.800 0.857 1.00 92.06 485 THR A O 1
ATOM 3926 N N . LEU A 1 486 ? -18.761 -14.044 0.971 1.00 94.00 486 LEU A N 1
ATOM 3927 C CA . LEU A 1 486 ? -19.207 -14.191 2.356 1.00 94.00 486 LEU A CA 1
ATOM 3928 C C . LEU A 1 486 ? -18.078 -14.842 3.175 1.00 94.00 486 LEU A C 1
ATOM 3930 O O . LEU A 1 486 ? -18.132 -16.045 3.456 1.00 94.00 486 LEU A O 1
ATOM 3934 N N . PRO A 1 487 ? -17.037 -14.068 3.550 1.00 91.69 487 PRO A N 1
ATOM 3935 C CA . PRO A 1 487 ? -15.886 -14.571 4.306 1.00 91.69 487 PRO A CA 1
ATOM 3936 C C . PRO A 1 487 ? -16.263 -15.103 5.697 1.00 91.69 487 PRO A C 1
ATOM 3938 O O . PRO A 1 487 ? -15.605 -16.007 6.209 1.00 91.69 487 PRO A O 1
ATOM 3941 N N . TYR A 1 488 ? -17.347 -14.597 6.295 1.00 93.62 488 TYR A N 1
ATOM 3942 C CA . TYR A 1 488 ? -17.811 -14.994 7.626 1.00 93.62 488 TYR A CA 1
ATOM 3943 C C . TYR A 1 488 ? -19.024 -15.921 7.530 1.00 93.62 488 TYR A C 1
ATOM 3945 O O . TYR A 1 488 ? -20.086 -15.548 7.028 1.00 93.62 488 TYR A O 1
ATOM 3953 N N . ARG A 1 489 ? -18.871 -17.149 8.034 1.00 91.62 489 ARG A N 1
ATOM 3954 C CA . ARG A 1 489 ? -19.920 -18.179 8.041 1.00 91.62 489 ARG A CA 1
ATOM 3955 C C . ARG A 1 489 ? -20.619 -18.252 9.403 1.00 91.62 489 ARG A C 1
ATOM 3957 O O . ARG A 1 489 ? -20.253 -17.565 10.355 1.00 91.62 489 ARG A O 1
ATOM 3964 N N . ILE A 1 490 ? -21.654 -19.087 9.491 1.00 95.19 490 ILE A N 1
ATOM 3965 C CA . ILE A 1 490 ? -22.368 -19.359 10.747 1.00 95.19 490 ILE A CA 1
ATOM 3966 C C . ILE A 1 490 ? -21.357 -19.803 11.816 1.00 95.19 490 ILE A C 1
ATOM 3968 O O . ILE A 1 490 ? -20.485 -20.624 11.545 1.00 95.19 490 ILE A O 1
ATOM 3972 N N . GLY A 1 491 ? -21.460 -19.235 13.017 1.00 91.75 491 GLY A N 1
ATOM 3973 C CA . GLY A 1 491 ? -20.533 -19.446 14.132 1.00 91.75 491 GLY A CA 1
ATOM 3974 C C . GLY A 1 491 ? -19.395 -18.424 14.223 1.00 91.75 491 GLY A C 1
ATOM 3975 O O . GLY A 1 491 ? -18.830 -18.259 15.305 1.00 91.75 491 GLY A O 1
ATOM 3976 N N . ALA A 1 492 ? -19.091 -17.692 13.145 1.00 94.56 492 ALA A N 1
ATOM 3977 C CA . ALA A 1 492 ? -18.062 -16.657 13.166 1.00 94.56 492 ALA A CA 1
ATOM 3978 C C . ALA A 1 492 ? -18.472 -15.467 14.046 1.00 94.56 492 ALA A C 1
ATOM 3980 O O . ALA A 1 492 ? -19.644 -15.078 14.086 1.00 94.56 492 ALA A O 1
ATOM 3981 N N . LEU A 1 493 ? -17.491 -14.884 14.736 1.00 94.31 493 LEU A N 1
ATOM 3982 C CA . LEU A 1 493 ? -17.643 -13.638 15.480 1.00 94.31 493 LEU A CA 1
ATOM 3983 C C . LEU A 1 493 ? -17.455 -12.456 14.523 1.00 94.31 493 LEU A C 1
ATOM 3985 O O . LEU A 1 493 ? -16.445 -12.385 13.826 1.00 94.31 493 LEU A O 1
ATOM 3989 N N . VAL A 1 494 ? -18.413 -11.533 14.509 1.00 95.56 494 VAL A N 1
ATOM 3990 C CA . VAL A 1 494 ? -18.366 -10.301 13.708 1.00 95.56 494 VAL A CA 1
ATOM 3991 C C . VAL A 1 494 ? -18.598 -9.079 14.594 1.00 95.56 494 VAL A C 1
ATOM 3993 O O . VAL A 1 494 ? -19.082 -9.229 15.715 1.00 95.56 494 VAL A O 1
ATOM 3996 N N . GLY A 1 495 ? -18.252 -7.882 14.115 1.00 94.56 495 GLY A N 1
ATOM 3997 C CA . GLY A 1 495 ? -18.462 -6.617 14.829 1.00 94.56 495 GLY A CA 1
ATOM 3998 C C . GLY A 1 495 ? -17.998 -5.392 14.028 1.00 94.56 495 GLY A C 1
ATOM 3999 O O . GLY A 1 495 ? -17.447 -5.562 12.943 1.00 94.56 495 GLY A O 1
ATOM 4000 N N . PRO A 1 496 ? -18.180 -4.166 14.553 1.00 90.88 496 PRO A N 1
ATOM 4001 C CA . PRO A 1 496 ? -17.949 -2.920 13.809 1.00 90.88 496 PRO A CA 1
ATOM 4002 C C . PRO A 1 496 ? -16.478 -2.634 13.486 1.00 90.88 496 PRO A C 1
ATOM 4004 O O . PRO A 1 496 ? -16.190 -1.934 12.523 1.00 90.88 496 PRO A O 1
ATOM 4007 N N . ASN A 1 497 ? -15.546 -3.209 14.250 1.00 88.19 497 ASN A N 1
ATOM 4008 C CA . ASN A 1 497 ? -14.105 -2.954 14.123 1.00 88.19 497 ASN A CA 1
ATOM 4009 C C . ASN A 1 497 ? -13.373 -4.033 13.304 1.00 88.19 497 ASN A C 1
ATOM 4011 O O . ASN A 1 497 ? -12.170 -4.234 13.465 1.00 88.19 497 ASN A O 1
ATOM 4015 N N . MET A 1 498 ? -14.096 -4.795 12.482 1.00 89.75 498 MET A N 1
ATOM 4016 C CA . MET A 1 498 ? -13.500 -5.842 11.651 1.00 89.75 498 MET A CA 1
ATOM 4017 C C . MET A 1 498 ? -12.687 -5.254 10.489 1.00 89.75 498 MET A C 1
ATOM 4019 O O . MET A 1 498 ? -13.119 -4.311 9.835 1.00 89.75 498 MET A O 1
ATOM 4023 N N . ALA A 1 499 ? -11.512 -5.833 10.219 1.00 84.88 499 ALA A N 1
ATOM 4024 C CA . ALA A 1 499 ? -10.610 -5.361 9.163 1.00 84.88 499 ALA A CA 1
ATOM 4025 C C . ALA A 1 499 ? -11.133 -5.635 7.740 1.00 84.88 499 ALA A C 1
ATOM 4027 O O . ALA A 1 499 ? -10.871 -4.861 6.824 1.00 84.88 499 ALA A O 1
ATOM 4028 N N . GLN A 1 500 ? -11.866 -6.735 7.552 1.00 90.94 500 GLN A N 1
ATOM 4029 C CA . GLN A 1 500 ? -12.544 -7.070 6.300 1.00 90.94 500 GLN A CA 1
ATOM 4030 C C . GLN A 1 500 ? -14.053 -6.908 6.508 1.00 90.94 500 GLN A C 1
ATOM 4032 O O . GLN A 1 500 ? -14.539 -7.362 7.540 1.00 90.94 500 GLN A O 1
ATOM 4037 N N . PRO A 1 501 ? -14.808 -6.309 5.568 1.00 93.62 501 PRO A N 1
ATOM 4038 C CA . PRO A 1 501 ? -16.257 -6.192 5.698 1.00 93.62 501 PRO A CA 1
ATOM 4039 C C . PRO A 1 501 ? -16.945 -7.561 5.724 1.00 93.62 501 PRO A C 1
ATOM 4041 O O . PRO A 1 501 ? -16.417 -8.551 5.214 1.00 93.62 501 PRO A O 1
ATOM 4044 N N . PHE A 1 502 ? -18.150 -7.621 6.299 1.00 94.19 502 PHE A N 1
ATOM 4045 C CA . PHE A 1 502 ? -18.950 -8.848 6.334 1.00 94.19 502 PHE A CA 1
ATOM 4046 C C . PHE A 1 502 ? -19.231 -9.363 4.916 1.00 94.19 502 PHE A C 1
ATOM 4048 O O . PHE A 1 502 ? -19.126 -10.560 4.657 1.00 94.19 502 PHE A O 1
ATOM 4055 N N . THR A 1 503 ? -19.571 -8.448 4.008 1.00 94.69 503 THR A N 1
ATOM 4056 C CA . THR A 1 503 ? -19.648 -8.665 2.560 1.00 94.69 503 THR A CA 1
ATOM 4057 C C . THR A 1 503 ? -19.634 -7.317 1.844 1.00 94.69 503 THR A C 1
ATOM 4059 O O . THR A 1 503 ? -19.687 -6.273 2.491 1.00 94.69 503 THR A O 1
ATOM 4062 N N . VAL A 1 504 ? -19.606 -7.331 0.516 1.00 92.44 504 VAL A N 1
ATOM 4063 C CA . VAL A 1 504 ? -19.792 -6.141 -0.319 1.00 92.44 504 VAL A CA 1
ATOM 4064 C C . VAL A 1 504 ? -21.062 -6.335 -1.131 1.00 92.44 504 VAL A C 1
ATOM 4066 O O . VAL A 1 504 ? -21.253 -7.398 -1.717 1.00 92.44 504 VAL A O 1
ATOM 4069 N N . VAL A 1 505 ? -21.934 -5.332 -1.174 1.00 91.88 505 VAL A N 1
ATOM 4070 C CA . VAL A 1 505 ? -23.094 -5.325 -2.073 1.00 91.88 505 VAL A CA 1
ATOM 4071 C C . VAL A 1 505 ? -22.784 -4.392 -3.234 1.00 91.88 505 VAL A C 1
ATOM 4073 O O . VAL A 1 505 ? -22.644 -3.186 -3.043 1.00 91.88 505 VAL A O 1
ATOM 4076 N N . SER A 1 506 ? -22.653 -4.966 -4.429 1.00 88.25 506 SER A N 1
ATOM 4077 C CA . SER A 1 506 ? -22.334 -4.231 -5.656 1.00 88.25 506 SER A CA 1
ATOM 4078 C C . SER A 1 506 ? -23.595 -3.993 -6.481 1.00 88.25 506 SER A C 1
ATOM 4080 O O . SER A 1 506 ? -24.275 -4.944 -6.880 1.00 88.25 506 SER A O 1
ATOM 4082 N N . ASP A 1 507 ? -23.918 -2.732 -6.752 1.00 85.88 507 ASP A N 1
ATOM 4083 C CA . ASP A 1 507 ? -24.875 -2.367 -7.792 1.00 85.88 507 ASP A CA 1
ATOM 4084 C C . ASP A 1 507 ? -24.187 -2.463 -9.157 1.00 85.88 507 ASP A C 1
ATOM 4086 O O . ASP A 1 507 ? -23.419 -1.586 -9.558 1.00 85.88 507 ASP A O 1
ATOM 4090 N N . ASN A 1 508 ? -24.447 -3.568 -9.853 1.00 83.62 508 ASN A N 1
ATOM 4091 C CA . ASN A 1 508 ? -23.836 -3.891 -11.136 1.00 83.62 508 ASN A CA 1
ATOM 4092 C C . ASN A 1 508 ? -24.818 -3.845 -12.313 1.00 83.62 508 ASN A C 1
ATOM 4094 O O . ASN A 1 508 ? -24.510 -4.399 -13.367 1.00 83.62 508 ASN A O 1
ATOM 4098 N N . ALA A 1 509 ? -26.000 -3.238 -12.147 1.00 84.00 509 ALA A N 1
ATOM 4099 C CA . ALA A 1 509 ? -26.958 -3.086 -13.248 1.00 84.00 509 ALA A CA 1
ATOM 4100 C C . ALA A 1 509 ? -26.410 -2.173 -14.358 1.00 84.00 509 ALA A C 1
ATOM 4102 O O . ALA A 1 509 ? -26.686 -2.371 -15.541 1.00 84.00 509 ALA A O 1
ATOM 4103 N N . GLU A 1 510 ? -25.587 -1.208 -13.964 1.00 88.88 510 GLU A N 1
ATOM 4104 C CA . GLU A 1 510 ? -24.765 -0.390 -14.840 1.00 88.88 510 GLU A CA 1
ATOM 4105 C C . GLU A 1 510 ? -23.342 -0.349 -14.279 1.00 88.88 510 GLU A C 1
ATOM 4107 O O . GLU A 1 510 ? -23.131 -0.453 -13.068 1.00 88.88 510 GLU A O 1
ATOM 4112 N N . MET A 1 511 ? -22.362 -0.212 -15.165 1.00 91.44 511 MET A N 1
ATOM 4113 C CA . MET A 1 511 ? -20.947 -0.293 -14.830 1.00 91.44 511 MET A CA 1
ATOM 4114 C C . MET A 1 511 ? -20.213 0.948 -15.311 1.00 91.44 511 MET A C 1
ATOM 4116 O O . MET A 1 511 ? -20.423 1.421 -16.429 1.00 91.44 511 MET A O 1
ATOM 4120 N N . TYR A 1 512 ? -19.298 1.442 -14.487 1.00 93.44 512 TYR A N 1
ATOM 4121 C CA . TYR A 1 512 ? -18.377 2.501 -14.859 1.00 93.44 512 TYR A CA 1
ATOM 4122 C C . TYR A 1 512 ? -17.076 1.918 -15.392 1.00 93.44 512 TYR A C 1
ATOM 4124 O O . TYR A 1 512 ? -16.452 1.089 -14.736 1.00 93.44 512 TYR A O 1
ATOM 4132 N N . ALA A 1 513 ? -16.623 2.405 -16.540 1.00 94.19 513 ALA A N 1
ATOM 4133 C CA . ALA A 1 513 ? -15.284 2.181 -17.058 1.00 94.19 513 ALA A CA 1
ATOM 4134 C C . ALA A 1 513 ? -14.458 3.463 -16.882 1.00 94.19 513 ALA A C 1
ATOM 4136 O O . ALA A 1 513 ? -14.760 4.500 -17.477 1.00 94.19 513 ALA A O 1
ATOM 4137 N N . TYR A 1 514 ? -13.415 3.389 -16.058 1.00 93.44 514 TYR A N 1
ATOM 4138 C CA . TYR A 1 514 ? -12.499 4.492 -15.781 1.00 93.44 514 TYR A CA 1
ATOM 4139 C C . TYR A 1 514 ? -11.240 4.351 -16.621 1.00 93.44 514 TYR A C 1
ATOM 4141 O O . TYR A 1 514 ? -10.468 3.418 -16.407 1.00 93.44 514 TYR A O 1
ATOM 4149 N N . PHE A 1 515 ? -11.001 5.293 -17.524 1.00 93.62 515 PHE A N 1
ATOM 4150 C CA . PHE A 1 515 ? -9.805 5.332 -18.362 1.00 93.62 515 PHE A CA 1
ATOM 4151 C C . PHE A 1 515 ? -9.201 6.733 -18.357 1.00 93.62 515 PHE A C 1
ATOM 4153 O O . PHE A 1 515 ? -9.866 7.700 -17.999 1.00 93.62 515 PHE A O 1
ATOM 4160 N N . SER A 1 516 ? -7.931 6.853 -18.734 1.00 91.75 516 SER A N 1
ATOM 4161 C CA . SER A 1 516 ? -7.232 8.140 -18.729 1.00 91.75 516 SER A CA 1
ATOM 4162 C C . SER A 1 516 ? -6.752 8.514 -20.123 1.00 91.75 516 SER A C 1
ATOM 4164 O O . SER A 1 516 ? -6.179 7.685 -20.830 1.00 91.75 516 SER A O 1
ATOM 4166 N N . ILE A 1 517 ? -6.920 9.785 -20.484 1.00 89.62 517 ILE A N 1
ATOM 4167 C CA . ILE A 1 517 ? -6.356 10.370 -21.705 1.00 89.62 517 ILE A CA 1
ATOM 4168 C C . ILE A 1 517 ? -5.376 11.488 -21.346 1.00 89.62 517 ILE A C 1
ATOM 4170 O O . ILE A 1 517 ? -5.480 12.103 -20.287 1.00 89.62 517 ILE A O 1
ATOM 4174 N N . SER A 1 518 ? -4.393 11.764 -22.205 1.00 86.69 518 SER A N 1
ATOM 4175 C CA . SER A 1 518 ? -3.467 12.882 -21.958 1.00 86.69 518 SER A CA 1
ATOM 4176 C C . SER A 1 518 ? -4.177 14.231 -22.068 1.00 86.69 518 SER A C 1
ATOM 4178 O O . SER A 1 518 ? -5.106 14.386 -22.860 1.00 86.69 518 SER A O 1
ATOM 4180 N N . GLU A 1 519 ? -3.693 15.236 -21.345 1.00 83.50 519 GLU A N 1
ATOM 4181 C CA . GLU A 1 519 ? -4.238 16.597 -21.411 1.00 83.50 519 GLU A CA 1
ATOM 4182 C C . GLU A 1 519 ? -4.198 17.181 -22.842 1.00 83.50 519 GLU A C 1
ATOM 4184 O O . GLU A 1 519 ? -5.133 17.841 -23.290 1.00 83.50 519 GLU A O 1
ATOM 4189 N N . ASN A 1 520 ? -3.154 16.864 -23.617 1.00 81.94 520 ASN A N 1
ATOM 4190 C CA . ASN A 1 520 ? -3.067 17.231 -25.035 1.00 81.94 520 ASN A CA 1
ATOM 4191 C C . ASN A 1 520 ? -4.146 16.549 -25.884 1.00 81.94 520 ASN A C 1
ATOM 4193 O O . ASN A 1 520 ? -4.671 17.148 -26.821 1.00 81.94 520 ASN A O 1
ATOM 4197 N N . MET A 1 521 ? -4.470 15.291 -25.578 1.00 81.06 521 MET A N 1
ATOM 4198 C CA . MET A 1 521 ? -5.561 14.580 -26.240 1.00 81.06 521 MET A CA 1
ATOM 4199 C C . MET A 1 521 ? -6.906 15.213 -25.886 1.00 81.06 521 MET A C 1
ATOM 4201 O O . MET A 1 521 ? -7.692 15.491 -26.786 1.00 81.06 521 MET A O 1
ATOM 4205 N N . LEU A 1 522 ? -7.128 15.519 -24.606 1.00 83.12 522 LEU A N 1
ATOM 4206 C CA . LEU A 1 522 ? -8.335 16.202 -24.157 1.00 83.12 522 LEU A CA 1
ATOM 4207 C C . LEU A 1 522 ? -8.487 17.566 -24.842 1.00 83.12 522 LEU A C 1
ATOM 4209 O O . LEU A 1 522 ? -9.550 17.843 -25.377 1.00 83.12 522 LEU A O 1
ATOM 4213 N N . ARG A 1 523 ? -7.417 18.370 -24.945 1.00 82.06 523 ARG A N 1
ATOM 4214 C CA . ARG 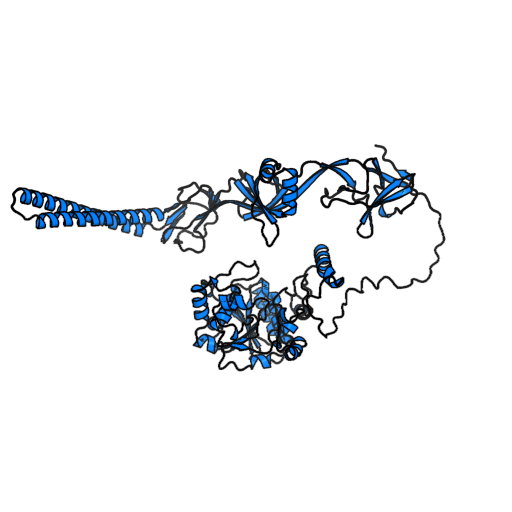A 1 523 ? -7.426 19.637 -25.703 1.00 82.06 523 ARG A CA 1
ATOM 4215 C C . ARG A 1 523 ? -7.855 19.458 -27.158 1.00 82.06 523 ARG A C 1
ATOM 4217 O O . ARG A 1 523 ? -8.602 20.287 -27.664 1.00 82.06 523 ARG A O 1
ATOM 4224 N N . ARG A 1 524 ? -7.408 18.393 -27.834 1.00 79.75 524 ARG A N 1
ATOM 4225 C CA . ARG A 1 524 ? -7.822 18.100 -29.219 1.00 79.75 524 ARG A CA 1
ATOM 4226 C C . ARG A 1 524 ? -9.307 17.760 -29.311 1.00 79.75 524 ARG A C 1
ATOM 4228 O O . ARG A 1 524 ? -9.968 18.220 -30.237 1.00 79.75 524 ARG A O 1
ATOM 4235 N N . TYR A 1 525 ? -9.831 16.994 -28.356 1.00 78.38 525 TYR A N 1
ATOM 4236 C CA . TYR A 1 525 ? -11.262 16.707 -28.289 1.00 78.38 525 TYR A CA 1
ATOM 4237 C C . TYR A 1 525 ? -12.078 17.965 -27.957 1.00 78.38 525 TYR A C 1
ATOM 4239 O O . TYR A 1 525 ? -13.031 18.266 -28.670 1.00 78.38 525 TYR A O 1
ATOM 4247 N N . SER A 1 526 ? -11.662 18.764 -26.972 1.00 76.50 526 SER A N 1
ATOM 4248 C CA . SER A 1 526 ? -12.318 20.034 -26.641 1.00 76.50 526 SER A CA 1
ATOM 4249 C C . SER A 1 526 ? -12.280 21.027 -27.803 1.00 76.50 526 SER A C 1
ATOM 4251 O O . SER A 1 526 ? -13.273 21.689 -28.053 1.00 76.50 526 SER A O 1
ATOM 4253 N N . ALA A 1 527 ? -11.185 21.103 -28.567 1.00 80.44 527 ALA A N 1
ATOM 4254 C CA . ALA A 1 527 ? -11.114 21.949 -29.761 1.00 80.44 527 ALA A CA 1
ATOM 4255 C C . ALA A 1 527 ? -12.069 21.484 -30.875 1.00 80.44 527 ALA A C 1
ATOM 4257 O O . ALA A 1 527 ? -12.568 22.307 -31.635 1.00 80.44 527 ALA A O 1
ATOM 4258 N N . ARG A 1 528 ? -12.341 20.174 -30.964 1.00 76.88 528 ARG A N 1
ATOM 4259 C CA . ARG A 1 528 ? -13.286 19.599 -31.932 1.00 76.88 528 ARG A CA 1
ATOM 4260 C C . ARG A 1 528 ? -14.744 19.871 -31.555 1.00 76.88 528 ARG A C 1
ATOM 4262 O O . ARG A 1 528 ? -15.538 20.180 -32.433 1.00 76.88 528 ARG A O 1
ATOM 4269 N N . TYR A 1 529 ? -15.089 19.737 -30.275 1.00 77.00 529 TYR A N 1
ATOM 4270 C CA . TYR A 1 529 ? -16.469 19.866 -29.785 1.00 77.00 529 TYR A CA 1
ATOM 4271 C C . TYR A 1 529 ? -16.787 21.243 -29.168 1.00 77.00 529 TYR A C 1
ATOM 4273 O O . TYR A 1 529 ? -17.925 21.505 -28.790 1.00 77.00 529 TYR A O 1
ATOM 4281 N N . GLY A 1 530 ? -15.801 22.133 -29.052 1.00 79.94 530 GLY A N 1
ATOM 4282 C CA . GLY A 1 530 ? -15.908 23.475 -28.470 1.00 79.94 530 GLY A CA 1
ATOM 4283 C C . GLY A 1 530 ? -15.675 23.526 -26.954 1.00 79.94 530 GLY A C 1
ATOM 4284 O O . GLY A 1 530 ? -14.920 24.370 -26.477 1.00 79.94 530 GLY A O 1
ATOM 4285 N N . SER A 1 531 ? -16.282 22.617 -26.188 1.00 80.88 531 SER A N 1
ATOM 4286 C CA . SER A 1 531 ? -16.126 22.529 -24.727 1.00 80.88 531 SER A CA 1
ATOM 4287 C C . SER A 1 531 ? -16.101 21.074 -24.245 1.00 80.88 531 SER A C 1
ATOM 4289 O O . SER A 1 531 ? -16.413 20.153 -25.001 1.00 80.88 531 SER A O 1
ATOM 4291 N N . ILE A 1 532 ? -15.725 20.855 -22.979 1.00 78.75 532 ILE A N 1
ATOM 4292 C CA . ILE A 1 532 ? -15.756 19.518 -22.360 1.00 78.75 532 ILE A CA 1
ATOM 4293 C C . ILE A 1 532 ? -17.202 19.014 -22.241 1.00 78.75 532 ILE A C 1
ATOM 4295 O O . ILE A 1 532 ? -17.457 17.850 -22.534 1.00 78.75 532 ILE A O 1
ATOM 4299 N N . ASP A 1 533 ? -18.156 19.881 -21.898 1.00 81.00 533 ASP A N 1
ATOM 4300 C CA . ASP A 1 533 ? -19.574 19.505 -21.805 1.00 81.00 533 ASP A CA 1
ATOM 4301 C C . ASP A 1 533 ? -20.146 19.130 -23.178 1.00 81.00 533 ASP A C 1
ATOM 4303 O O . ASP A 1 533 ? -20.803 18.098 -23.328 1.00 81.00 533 ASP A O 1
ATOM 4307 N N . SER A 1 534 ? -19.812 19.907 -24.213 1.00 80.50 534 SER A N 1
ATOM 4308 C CA . SER A 1 534 ? -20.186 19.596 -25.596 1.00 80.50 534 SER A CA 1
ATOM 4309 C C . SER A 1 534 ? -19.510 18.325 -26.105 1.00 80.50 534 SER A C 1
ATOM 4311 O O . SER A 1 534 ? -20.088 17.613 -26.919 1.00 80.50 534 SER A O 1
ATOM 4313 N N . MET A 1 535 ? -18.308 17.996 -25.621 1.00 79.56 535 MET A N 1
ATOM 4314 C CA . MET A 1 535 ? -17.669 16.711 -25.901 1.00 79.56 535 MET A CA 1
ATOM 4315 C C . MET A 1 535 ? -18.434 15.566 -25.235 1.00 79.56 535 MET A C 1
ATOM 4317 O O . MET A 1 535 ? -18.690 14.568 -25.897 1.00 79.56 535 MET A O 1
ATOM 4321 N N . ILE A 1 536 ? -18.832 15.681 -23.966 1.00 81.44 536 ILE A N 1
ATOM 4322 C CA . ILE A 1 536 ? -19.611 14.631 -23.284 1.00 81.44 536 ILE A CA 1
ATOM 4323 C C . ILE A 1 536 ? -20.931 14.375 -24.027 1.00 81.44 536 ILE A C 1
ATOM 4325 O O . ILE A 1 536 ? -21.280 13.222 -24.265 1.00 81.44 536 ILE A O 1
ATOM 4329 N N . ALA A 1 537 ? -21.621 15.436 -24.456 1.00 78.25 537 ALA A N 1
ATOM 4330 C CA . ALA A 1 537 ? -22.874 15.331 -25.205 1.00 78.25 537 ALA A CA 1
ATOM 4331 C C . ALA A 1 537 ? -22.693 14.889 -26.672 1.00 78.25 537 ALA A C 1
ATOM 4333 O O . ALA A 1 537 ? -23.563 14.222 -27.225 1.00 78.25 537 ALA A O 1
ATOM 4334 N N . GLY A 1 538 ? -21.590 15.284 -27.313 1.00 73.44 538 GLY A N 1
ATOM 4335 C CA . GLY A 1 538 ? -21.333 15.081 -28.740 1.00 73.44 538 GLY A CA 1
ATOM 4336 C C . GLY A 1 538 ? -20.458 13.874 -29.082 1.00 73.44 538 GLY A C 1
ATOM 4337 O O . GLY A 1 538 ? -20.309 13.562 -30.264 1.00 73.44 538 GLY A O 1
ATOM 4338 N N . THR A 1 539 ? -19.861 13.196 -28.094 1.00 76.62 539 THR A N 1
ATOM 4339 C CA . THR A 1 539 ? -19.056 11.990 -28.343 1.00 76.62 539 THR A CA 1
ATOM 4340 C C . THR A 1 539 ? -19.980 10.828 -28.723 1.00 76.62 539 THR A C 1
ATOM 4342 O O . THR A 1 539 ? -20.914 10.539 -27.974 1.00 76.62 539 THR A O 1
ATOM 4345 N N . PRO A 1 540 ? -19.717 10.130 -29.845 1.00 78.44 540 PRO A N 1
ATOM 4346 C CA . PRO A 1 540 ? -20.438 8.914 -30.209 1.00 78.44 540 PRO A CA 1
ATOM 4347 C C . PRO A 1 540 ? -20.379 7.839 -29.120 1.00 78.44 540 PRO A C 1
ATOM 4349 O O . PRO A 1 540 ? -19.512 7.851 -28.244 1.00 78.44 540 PRO A O 1
ATOM 4352 N N . GLU A 1 541 ? -21.281 6.868 -29.216 1.00 87.94 541 GLU A N 1
ATOM 4353 C CA . GLU A 1 541 ? -21.277 5.713 -28.326 1.00 87.94 541 GLU A CA 1
ATOM 4354 C C . GLU A 1 541 ? -19.908 5.014 -28.307 1.00 87.94 541 GLU A C 1
ATOM 4356 O O . GLU A 1 541 ? -19.280 4.772 -29.342 1.00 87.94 541 GLU A O 1
ATOM 4361 N N . VAL A 1 542 ? -19.440 4.677 -27.107 1.00 90.44 542 VAL A N 1
ATOM 4362 C CA . VAL A 1 542 ? -18.119 4.087 -26.891 1.00 90.44 542 VAL A CA 1
ATOM 4363 C C . VAL A 1 542 ? -18.217 2.568 -26.810 1.00 90.44 542 VAL A C 1
ATOM 4365 O O . VAL A 1 542 ? -19.142 2.004 -26.222 1.00 90.44 542 VAL A O 1
ATOM 4368 N N . GLY A 1 543 ? -17.257 1.880 -27.422 1.00 92.12 543 GLY A N 1
ATOM 4369 C CA . GLY A 1 543 ? -17.129 0.431 -27.311 1.00 92.12 543 GLY A CA 1
ATOM 4370 C C . GLY A 1 543 ? -16.374 0.033 -26.047 1.00 92.12 543 GLY A C 1
ATOM 4371 O O . GLY A 1 543 ? -15.550 0.795 -25.545 1.00 92.12 543 GLY A O 1
ATOM 4372 N N . LEU A 1 544 ? -16.608 -1.185 -25.569 1.00 93.38 544 LEU A N 1
ATOM 4373 C CA . LEU A 1 544 ? -15.776 -1.822 -24.554 1.00 93.38 544 LEU A CA 1
ATOM 4374 C C . LEU A 1 544 ? -15.274 -3.150 -25.109 1.00 93.38 544 LEU A C 1
ATOM 4376 O O . LEU A 1 544 ? -16.066 -3.984 -25.536 1.00 93.38 544 LEU A O 1
ATOM 4380 N N . GLN A 1 545 ? -13.962 -3.333 -25.118 1.00 93.00 545 GLN A N 1
ATOM 4381 C CA . GLN A 1 545 ? -13.327 -4.613 -25.385 1.00 93.00 545 GLN A CA 1
ATOM 4382 C C . GLN A 1 545 ? -12.973 -5.273 -24.054 1.00 93.00 545 GLN A C 1
ATOM 4384 O O . GLN A 1 545 ? -12.337 -4.653 -23.198 1.00 93.00 545 GLN A O 1
ATOM 4389 N N . LEU A 1 546 ? -13.397 -6.518 -23.877 1.00 91.44 546 LEU A N 1
ATOM 4390 C CA . LEU A 1 546 ? -13.118 -7.316 -22.691 1.00 91.44 546 LEU A CA 1
ATOM 4391 C C . LEU A 1 546 ? -11.687 -7.876 -22.741 1.00 91.44 546 LEU A C 1
ATOM 4393 O O . LEU A 1 546 ? -11.007 -7.829 -23.767 1.00 91.44 546 LEU A O 1
ATOM 4397 N N . ASN A 1 547 ? -11.207 -8.407 -21.615 1.00 84.19 547 ASN A N 1
ATOM 4398 C CA . ASN A 1 547 ? -9.838 -8.928 -21.490 1.00 84.19 547 ASN A CA 1
ATOM 4399 C C . ASN A 1 547 ? -9.518 -10.103 -22.428 1.00 84.19 547 ASN A C 1
ATOM 4401 O O . ASN A 1 547 ? -8.350 -10.335 -22.728 1.00 84.19 547 ASN A O 1
ATOM 4405 N N . ASP A 1 548 ? -10.528 -10.843 -22.880 1.00 82.25 548 ASP A N 1
ATOM 4406 C CA . ASP A 1 548 ? -10.389 -11.932 -23.854 1.00 82.25 548 ASP A CA 1
ATOM 4407 C C . ASP A 1 548 ? -10.304 -11.433 -25.312 1.00 82.25 548 ASP A C 1
ATOM 4409 O O . ASP A 1 548 ? -10.165 -12.230 -26.237 1.00 82.25 548 ASP A O 1
ATOM 4413 N N . GLY A 1 549 ? -10.370 -10.113 -25.526 1.00 82.25 549 GLY A N 1
ATOM 4414 C CA . GLY A 1 549 ? -10.349 -9.471 -26.837 1.00 82.25 549 GLY A CA 1
ATOM 4415 C C . GLY A 1 549 ? -11.725 -9.338 -27.495 1.00 82.25 549 GLY A C 1
ATOM 4416 O O . GLY A 1 549 ? -11.827 -8.656 -28.520 1.00 82.25 549 GLY A O 1
ATOM 4417 N N . SER A 1 550 ? -12.777 -9.925 -26.916 1.00 88.81 550 SER A N 1
ATOM 4418 C CA . SER A 1 550 ? -14.146 -9.816 -27.423 1.00 88.81 550 SER A CA 1
ATOM 4419 C C . SER A 1 550 ? -14.729 -8.414 -27.197 1.00 88.81 550 SER A C 1
ATOM 4421 O O . SER A 1 550 ? -14.335 -7.685 -26.284 1.00 88.81 550 SER A O 1
ATOM 4423 N N . LEU A 1 551 ? -15.658 -8.002 -28.062 1.00 90.25 551 LEU A N 1
ATOM 4424 C CA . LEU A 1 551 ? -16.383 -6.740 -27.917 1.00 90.25 551 LEU A CA 1
ATOM 4425 C C . LEU A 1 551 ? -17.639 -6.954 -27.079 1.00 90.25 551 LEU A C 1
ATOM 4427 O O . LEU A 1 551 ? -18.477 -7.793 -27.409 1.00 90.25 551 LEU A O 1
ATOM 4431 N N . TYR A 1 552 ? -17.797 -6.135 -26.044 1.00 93.19 552 TYR A N 1
ATOM 4432 C CA . TYR A 1 552 ? -19.009 -6.105 -25.244 1.00 93.19 552 TYR A CA 1
ATOM 4433 C C . TYR A 1 552 ? -20.203 -5.65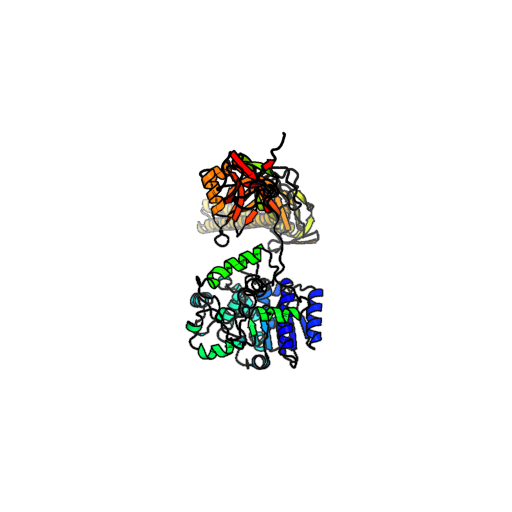3 -26.094 1.00 93.19 552 TYR A C 1
ATOM 4435 O O . TYR A 1 552 ? -20.104 -4.697 -26.872 1.00 93.19 552 TYR A O 1
ATOM 4443 N N . LYS A 1 553 ? -21.332 -6.359 -25.951 1.00 90.56 553 LYS A N 1
ATOM 4444 C CA . LYS A 1 553 ? -22.506 -6.198 -26.825 1.00 90.56 553 LYS A CA 1
ATOM 4445 C C . LYS A 1 553 ? -23.127 -4.812 -26.718 1.00 90.56 553 LYS A C 1
ATOM 4447 O O . LYS A 1 553 ? -23.474 -4.217 -27.736 1.00 90.56 553 LYS A O 1
ATOM 4452 N N . ALA A 1 554 ? -23.287 -4.317 -25.495 1.00 91.06 554 ALA A N 1
ATOM 4453 C CA . ALA A 1 554 ? -23.887 -3.016 -25.267 1.00 91.06 554 ALA A CA 1
ATOM 4454 C C . ALA A 1 554 ? -22.836 -1.910 -25.376 1.00 91.06 554 ALA A C 1
ATOM 4456 O O . ALA A 1 554 ? -21.699 -2.047 -24.920 1.00 91.06 554 ALA A O 1
ATOM 4457 N N . LYS A 1 555 ? -23.228 -0.792 -25.981 1.00 92.31 555 LYS A N 1
ATOM 4458 C CA . LYS A 1 555 ? -22.380 0.392 -26.055 1.00 92.31 555 LYS A CA 1
ATOM 4459 C C . LYS A 1 555 ? -22.527 1.242 -24.801 1.00 92.31 555 LYS A C 1
ATOM 4461 O O . LYS A 1 555 ? -23.552 1.208 -24.120 1.00 92.31 555 LYS A O 1
ATOM 4466 N N . GLY A 1 556 ? -21.471 1.981 -24.489 1.00 91.62 556 GLY A N 1
ATOM 4467 C CA . GLY A 1 556 ? -21.440 2.917 -23.377 1.00 91.62 556 GLY A CA 1
ATOM 4468 C C . GLY A 1 556 ? -21.478 4.359 -23.853 1.00 91.62 556 GLY A C 1
ATOM 4469 O O . GLY A 1 556 ? -21.389 4.653 -25.045 1.00 91.62 556 GLY A O 1
ATOM 4470 N N . ARG A 1 557 ? -21.544 5.277 -22.896 1.00 92.00 557 ARG A N 1
ATOM 4471 C CA . ARG A 1 557 ? -21.414 6.718 -23.136 1.00 92.00 557 ARG A CA 1
ATOM 4472 C C . ARG A 1 557 ? -20.437 7.331 -22.151 1.00 92.00 557 ARG A C 1
ATOM 4474 O O . ARG A 1 557 ? -20.323 6.856 -21.022 1.00 92.00 557 ARG A O 1
ATOM 4481 N N . ILE A 1 558 ? -19.744 8.390 -22.555 1.00 90.94 558 ILE A N 1
ATOM 4482 C CA . ILE A 1 558 ? -18.963 9.188 -21.607 1.00 90.94 558 ILE A CA 1
ATOM 4483 C C . ILE A 1 558 ? -19.951 9.879 -20.662 1.00 90.94 558 ILE A C 1
ATOM 4485 O O . ILE A 1 558 ? -20.909 10.492 -21.116 1.00 90.94 558 ILE A O 1
ATOM 4489 N N . GLU A 1 559 ? -19.740 9.752 -19.354 1.00 89.62 559 GLU A N 1
ATOM 4490 C CA . GLU A 1 559 ? -20.590 10.392 -18.347 1.00 89.62 559 GLU A CA 1
ATOM 4491 C C . GLU A 1 559 ? -19.909 11.623 -17.753 1.00 89.62 559 GLU A C 1
ATOM 4493 O O . GLU A 1 559 ? -20.520 12.681 -17.650 1.00 89.62 559 GLU A O 1
ATOM 4498 N N . THR A 1 560 ? -18.632 11.505 -17.378 1.00 87.38 560 THR A N 1
ATOM 4499 C CA . THR A 1 560 ? -17.884 12.628 -16.800 1.00 87.38 560 THR A CA 1
ATOM 4500 C C . THR A 1 560 ? -16.426 12.612 -17.218 1.00 87.38 560 THR A C 1
ATOM 4502 O O . THR A 1 560 ? -15.805 11.551 -17.319 1.00 87.38 560 THR A O 1
ATOM 4505 N N . VAL A 1 561 ? -15.846 13.801 -17.328 1.00 87.44 561 VAL A N 1
ATOM 4506 C CA . VAL A 1 561 ? -14.402 14.010 -17.444 1.00 87.44 561 VAL A CA 1
ATOM 4507 C C . VAL A 1 561 ? -13.926 14.745 -16.196 1.00 87.44 561 VAL A C 1
ATOM 4509 O O . VAL A 1 561 ? -14.534 15.732 -15.792 1.00 87.44 561 VAL A O 1
ATOM 4512 N N . SER A 1 562 ? -12.869 14.246 -15.556 1.00 85.25 562 SER A N 1
ATOM 4513 C CA . SER A 1 562 ? -12.290 14.871 -14.365 1.00 85.25 562 SER A CA 1
ATOM 4514 C C . SER A 1 562 ? -11.805 16.289 -14.681 1.00 85.25 562 SER A C 1
ATOM 4516 O O . SER A 1 562 ? -11.066 16.495 -15.640 1.00 85.25 562 SER A O 1
ATOM 4518 N N . GLY A 1 563 ? -12.159 17.262 -13.838 1.00 78.56 563 GLY A N 1
ATOM 4519 C CA . GLY A 1 563 ? -11.605 18.621 -13.910 1.00 78.56 563 GLY A CA 1
ATOM 4520 C C . GLY A 1 563 ? -10.170 18.730 -13.379 1.00 78.56 563 GLY A C 1
ATOM 4521 O O . GLY A 1 563 ? -9.543 19.777 -13.502 1.00 78.56 563 GLY A O 1
ATOM 4522 N N . VAL A 1 564 ? -9.644 17.657 -12.782 1.00 77.06 564 VAL A N 1
ATOM 4523 C CA . VAL A 1 564 ? -8.301 17.610 -12.198 1.00 77.06 564 VAL A CA 1
ATOM 4524 C C . VAL A 1 564 ? -7.399 16.741 -13.067 1.00 77.06 564 VAL A C 1
ATOM 4526 O O . VAL A 1 564 ? -7.716 15.578 -13.340 1.00 77.06 564 VAL A O 1
ATOM 4529 N N . VAL A 1 565 ? -6.266 17.315 -13.472 1.00 83.94 565 VAL A N 1
ATOM 4530 C CA . VAL A 1 565 ? -5.159 16.608 -14.124 1.00 83.94 565 VAL A CA 1
ATOM 4531 C C . VAL A 1 565 ? -4.303 15.955 -13.044 1.00 83.94 565 VAL A C 1
ATOM 4533 O O . VAL A 1 565 ? -3.956 16.595 -12.053 1.00 83.94 565 VAL A O 1
ATOM 4536 N N . ASP A 1 566 ? -3.920 14.699 -13.241 1.00 82.44 566 ASP A N 1
ATOM 4537 C CA . ASP A 1 566 ? -2.900 14.066 -12.408 1.00 82.44 566 ASP A CA 1
ATOM 4538 C C . ASP A 1 566 ? -1.528 14.713 -12.707 1.00 82.44 566 ASP A C 1
ATOM 4540 O O . ASP A 1 566 ? -1.013 14.543 -13.818 1.00 82.44 566 ASP A O 1
ATOM 4544 N N . PRO A 1 567 ? -0.902 15.434 -11.751 1.00 75.31 567 PRO A N 1
ATOM 4545 C CA . PRO A 1 567 ? 0.344 16.167 -11.988 1.00 75.31 567 PRO A CA 1
ATOM 4546 C C . PRO A 1 567 ? 1.548 15.247 -12.230 1.00 75.31 567 PRO A C 1
ATOM 4548 O O . PRO A 1 567 ? 2.571 15.695 -12.746 1.00 75.31 567 PRO A O 1
ATOM 4551 N N . VAL A 1 568 ? 1.447 13.962 -11.874 1.00 77.56 568 VAL A N 1
ATOM 4552 C CA . VAL A 1 568 ? 2.509 12.973 -12.087 1.00 77.56 568 VAL A CA 1
ATOM 4553 C C . VAL A 1 568 ? 2.470 12.437 -13.515 1.00 77.56 568 VAL A C 1
ATOM 4555 O O . VAL A 1 568 ? 3.520 12.233 -14.127 1.00 77.56 568 VAL A O 1
ATOM 4558 N N . THR A 1 569 ? 1.272 12.180 -14.047 1.00 81.81 569 THR A N 1
ATOM 4559 C CA . THR A 1 569 ? 1.097 11.529 -15.356 1.00 81.81 569 THR A CA 1
ATOM 4560 C C . THR A 1 569 ? 0.707 12.488 -16.481 1.00 81.81 569 THR A C 1
ATOM 4562 O O . THR A 1 569 ? 0.853 12.131 -17.649 1.00 81.81 569 THR A O 1
ATOM 4565 N N . GLY A 1 570 ? 0.233 13.697 -16.161 1.00 83.62 570 GLY A N 1
ATOM 4566 C CA . GLY A 1 570 ? -0.303 14.651 -17.137 1.00 83.62 570 GLY A CA 1
ATOM 4567 C C . GLY A 1 570 ? -1.576 14.144 -17.826 1.00 83.62 570 GLY A C 1
ATOM 4568 O O . GLY A 1 570 ? -1.835 14.480 -18.987 1.00 83.62 570 GLY A O 1
ATOM 4569 N N . THR A 1 571 ? -2.336 13.273 -17.152 1.00 88.31 571 THR A N 1
ATOM 4570 C CA . THR A 1 571 ? -3.550 12.654 -17.696 1.00 88.31 571 THR A CA 1
ATOM 4571 C C . THR A 1 571 ? -4.802 13.104 -16.961 1.00 88.31 571 THR A C 1
ATOM 4573 O O . THR A 1 571 ? -4.764 13.471 -15.787 1.00 88.31 571 THR A O 1
ATOM 4576 N N . VAL A 1 572 ? -5.918 13.068 -17.681 1.00 89.75 572 VAL A N 1
ATOM 4577 C CA . VAL A 1 572 ? -7.255 13.338 -17.170 1.00 89.75 572 VAL A CA 1
ATOM 4578 C C . VAL A 1 572 ? -8.041 12.037 -17.183 1.00 89.75 572 VAL A C 1
ATOM 4580 O O . VAL A 1 572 ? -8.075 11.334 -18.195 1.00 89.75 572 VAL A O 1
ATOM 4583 N N . GLN A 1 573 ? -8.659 11.716 -16.050 1.00 93.06 573 GLN A N 1
ATOM 4584 C CA . GLN A 1 573 ? -9.516 10.546 -15.916 1.00 93.06 573 GLN A CA 1
ATOM 4585 C C . GLN A 1 573 ? -10.899 10.827 -16.515 1.00 93.06 573 GLN A C 1
ATOM 4587 O O . GLN A 1 573 ? -11.513 11.856 -16.240 1.00 93.06 573 GLN A O 1
ATOM 4592 N N . ILE A 1 574 ? -11.395 9.886 -17.307 1.00 92.12 574 ILE A N 1
ATOM 4593 C CA . ILE A 1 574 ? -12.725 9.874 -17.903 1.00 92.12 574 ILE A CA 1
ATOM 4594 C C . ILE A 1 574 ? -13.489 8.676 -17.348 1.00 92.12 574 ILE A C 1
ATOM 4596 O O . ILE A 1 574 ? -12.939 7.585 -17.185 1.00 92.12 574 ILE A O 1
ATOM 4600 N N . LYS A 1 575 ? -14.769 8.898 -17.062 1.00 93.88 575 LYS A N 1
ATOM 4601 C CA . LYS A 1 575 ? -15.718 7.885 -16.615 1.00 93.88 575 LYS A CA 1
ATOM 4602 C C . LYS A 1 575 ? -16.752 7.666 -17.714 1.00 93.88 575 LYS A C 1
ATOM 4604 O O . LYS A 1 575 ? -17.488 8.592 -18.055 1.00 93.88 575 LYS A O 1
ATOM 4609 N N . ALA A 1 576 ? -16.802 6.455 -18.258 1.00 93.31 576 ALA A N 1
ATOM 4610 C CA . ALA A 1 576 ? -17.845 6.019 -19.180 1.00 93.31 576 ALA A CA 1
ATOM 4611 C C . ALA A 1 576 ? -18.817 5.064 -18.481 1.00 93.31 576 ALA A C 1
ATOM 4613 O O . ALA A 1 576 ? -18.399 4.242 -17.671 1.00 93.31 576 ALA A O 1
ATOM 4614 N N . LEU A 1 577 ? -20.101 5.175 -18.799 1.00 93.56 577 LEU A N 1
ATOM 4615 C CA . LEU A 1 577 ? -21.178 4.353 -18.261 1.00 93.56 577 LEU A CA 1
ATOM 4616 C C . LEU A 1 577 ? -21.612 3.322 -19.305 1.00 93.56 577 LEU A C 1
ATOM 4618 O O . LEU A 1 577 ? -21.940 3.690 -20.435 1.00 93.56 577 LEU A O 1
ATOM 4622 N N . PHE A 1 578 ? -21.644 2.053 -18.909 1.00 93.88 578 PHE A N 1
ATOM 4623 C CA . PHE A 1 578 ? -22.098 0.925 -19.717 1.00 93.88 578 PHE A CA 1
ATOM 4624 C C . PHE A 1 578 ? -23.288 0.237 -19.037 1.00 93.88 578 PHE A C 1
ATOM 4626 O O . PHE A 1 578 ? -23.191 -0.103 -17.854 1.00 93.88 578 PHE A O 1
ATOM 4633 N N . PRO A 1 579 ? -24.403 -0.007 -19.744 1.00 92.88 579 PRO A N 1
ATOM 4634 C CA . PRO A 1 579 ? -25.484 -0.822 -19.205 1.00 92.88 579 PRO A CA 1
ATOM 4635 C C . PRO A 1 579 ? -25.024 -2.282 -19.103 1.00 92.88 579 PRO A C 1
ATOM 4637 O O . PRO A 1 579 ? -24.317 -2.768 -19.982 1.00 92.88 579 PRO A O 1
ATOM 4640 N N . ASN A 1 580 ? -25.433 -2.986 -18.047 1.00 91.69 580 ASN A N 1
ATOM 4641 C CA . ASN A 1 580 ? -25.032 -4.369 -17.785 1.00 91.69 580 ASN A CA 1
ATOM 4642 C C . ASN A 1 580 ? -26.240 -5.270 -17.450 1.00 91.69 580 ASN A C 1
ATOM 4644 O O . ASN A 1 580 ? -26.300 -5.867 -16.370 1.00 91.69 580 ASN A O 1
ATOM 4648 N N . PRO A 1 581 ? -27.230 -5.378 -18.361 1.00 83.69 581 PRO A N 1
ATOM 4649 C CA . PRO A 1 581 ? -28.478 -6.102 -18.103 1.00 83.69 581 PRO A CA 1
ATOM 4650 C C . PRO A 1 581 ? -28.248 -7.602 -17.858 1.00 83.69 581 PRO A C 1
ATOM 4652 O O . PRO A 1 581 ? -28.845 -8.177 -16.944 1.00 83.69 581 PRO A O 1
ATOM 4655 N N . ASP A 1 582 ? -27.327 -8.198 -18.623 1.00 83.44 582 ASP A N 1
ATOM 4656 C CA . ASP A 1 582 ? -26.967 -9.621 -18.559 1.00 83.44 582 ASP A CA 1
ATOM 4657 C C . ASP A 1 582 ? -25.920 -9.930 -17.477 1.00 83.44 582 ASP A C 1
ATOM 4659 O O . ASP A 1 582 ? -25.628 -11.093 -17.208 1.00 83.44 582 ASP A O 1
ATOM 4663 N N . ARG A 1 583 ? -25.373 -8.894 -16.822 1.00 80.00 583 ARG A N 1
ATOM 4664 C CA . ARG A 1 583 ? -24.379 -8.998 -15.737 1.00 80.00 583 ARG A CA 1
ATOM 4665 C C . ARG A 1 583 ? -23.079 -9.706 -16.101 1.00 80.00 583 ARG A C 1
ATOM 4667 O O . ARG A 1 583 ? -22.408 -10.269 -15.240 1.00 80.00 583 ARG A O 1
ATOM 4674 N N . GLU A 1 584 ? -22.716 -9.638 -17.371 1.00 86.00 584 GLU A N 1
ATOM 4675 C CA . GLU A 1 584 ? -21.441 -10.131 -17.883 1.00 86.00 584 GLU A CA 1
ATOM 4676 C C . GLU A 1 584 ? -20.261 -9.328 -17.314 1.00 86.00 584 GLU A C 1
ATOM 4678 O O . GLU A 1 584 ? -19.193 -9.876 -17.045 1.00 86.00 584 GLU A O 1
ATOM 4683 N N . LEU A 1 585 ? -20.461 -8.029 -17.070 1.00 88.12 585 LEU A N 1
ATOM 4684 C CA . LEU A 1 585 ? -19.441 -7.177 -16.473 1.00 88.12 585 LEU A CA 1
ATOM 4685 C C . LEU A 1 585 ? -19.446 -7.313 -14.944 1.00 88.12 585 LEU A C 1
ATOM 4687 O O . LEU A 1 585 ? -20.469 -7.118 -14.283 1.00 88.12 585 LEU A O 1
ATOM 4691 N N . LEU A 1 586 ? -18.272 -7.587 -14.378 1.00 85.38 586 LEU A N 1
ATOM 4692 C CA . LEU A 1 586 ? -18.047 -7.694 -12.936 1.00 85.38 586 LEU A CA 1
ATOM 4693 C C . LEU A 1 586 ? -17.218 -6.510 -12.429 1.00 85.38 586 LEU A C 1
ATOM 4695 O O . LEU A 1 586 ? -16.291 -6.063 -13.107 1.00 85.38 586 LEU A O 1
ATOM 4699 N N . SER A 1 587 ? -17.528 -6.007 -11.228 1.00 85.06 587 SER A N 1
ATOM 4700 C CA . SER A 1 587 ? -16.732 -4.938 -10.607 1.00 85.06 587 SER A CA 1
ATOM 4701 C C . SER A 1 587 ? -15.314 -5.438 -10.316 1.00 85.06 587 SER A C 1
ATOM 4703 O O . SER A 1 587 ? -15.126 -6.538 -9.799 1.00 85.06 587 SER A O 1
ATOM 4705 N N . GLY A 1 588 ? -14.307 -4.631 -10.652 1.00 83.56 588 GLY A N 1
ATOM 4706 C CA . GLY A 1 588 ? -12.892 -4.966 -10.489 1.00 83.56 588 GLY A CA 1
ATOM 4707 C C . GLY A 1 588 ? -12.234 -5.593 -11.719 1.00 83.56 588 GLY A C 1
ATOM 4708 O O . GLY A 1 588 ? -11.020 -5.805 -11.695 1.00 83.56 588 GLY A O 1
ATOM 4709 N N . SER A 1 589 ? -12.983 -5.855 -12.793 1.00 86.69 589 SER A N 1
ATOM 4710 C CA . SER A 1 589 ? -12.399 -6.279 -14.065 1.00 86.69 589 SER A CA 1
ATOM 4711 C C . SER A 1 589 ? -11.690 -5.122 -14.783 1.00 86.69 589 SER A C 1
ATOM 4713 O O . SER A 1 589 ? -11.773 -3.948 -14.407 1.00 86.69 589 SER A O 1
ATOM 4715 N N . ILE A 1 590 ? -10.931 -5.476 -15.814 1.00 89.94 590 ILE A N 1
ATOM 4716 C CA . ILE A 1 590 ? -10.219 -4.542 -16.687 1.00 89.94 590 ILE A CA 1
ATOM 4717 C C . ILE A 1 590 ? -10.754 -4.775 -18.102 1.00 89.94 590 ILE A C 1
ATOM 4719 O O . ILE A 1 590 ? -11.197 -5.876 -18.427 1.00 89.94 590 ILE A O 1
ATOM 4723 N N . GLY A 1 591 ? -10.747 -3.736 -18.924 1.00 92.38 591 GLY A N 1
ATOM 4724 C CA . GLY A 1 591 ? -11.030 -3.826 -20.351 1.00 92.38 591 GLY A CA 1
ATOM 4725 C C . GLY A 1 591 ? -10.370 -2.671 -21.090 1.00 92.38 591 GLY A C 1
ATOM 4726 O O . GLY A 1 591 ? -9.600 -1.912 -20.500 1.00 92.38 591 GLY A O 1
ATOM 4727 N N . ASN A 1 592 ? -10.683 -2.510 -22.370 1.00 93.38 592 ASN A N 1
ATOM 4728 C CA . ASN A 1 592 ? -10.280 -1.340 -23.140 1.00 93.38 592 ASN A CA 1
ATOM 4729 C C . ASN A 1 592 ? -11.509 -0.597 -23.661 1.00 93.38 592 ASN A C 1
ATOM 4731 O O . ASN A 1 592 ? -12.332 -1.171 -24.371 1.00 93.38 592 ASN A O 1
ATOM 4735 N N . VAL A 1 593 ? -11.628 0.687 -23.332 1.00 92.56 593 VAL A N 1
ATOM 4736 C CA . VAL A 1 593 ? -12.636 1.565 -23.929 1.00 92.56 593 VAL A CA 1
ATOM 4737 C C . VAL A 1 593 ? -12.155 1.972 -25.313 1.00 92.56 593 VAL A C 1
ATOM 4739 O O . VAL A 1 593 ? -11.045 2.484 -25.472 1.00 92.56 593 VAL A O 1
ATOM 4742 N N . ILE A 1 594 ? -13.004 1.739 -26.308 1.00 89.38 594 ILE A N 1
ATOM 4743 C CA . ILE A 1 594 ? -12.755 2.073 -27.703 1.00 89.38 594 ILE A CA 1
ATOM 4744 C C . ILE A 1 594 ? -13.548 3.332 -28.037 1.00 89.38 594 ILE A C 1
ATOM 4746 O O . ILE A 1 594 ? -14.780 3.306 -28.085 1.00 89.38 594 ILE A O 1
ATOM 4750 N N . LEU A 1 595 ? -12.831 4.426 -28.285 1.00 84.75 595 LEU A N 1
ATOM 4751 C CA . LEU A 1 595 ? -13.398 5.664 -28.804 1.00 84.75 595 LEU A CA 1
ATOM 4752 C C . LEU A 1 595 ? -13.349 5.620 -30.331 1.00 84.75 595 LEU A C 1
ATOM 4754 O O . LEU A 1 595 ? -12.272 5.515 -30.922 1.00 84.75 595 LEU A O 1
ATOM 4758 N N . GLN A 1 596 ? -14.511 5.690 -30.974 1.00 72.88 596 GLN A N 1
ATOM 4759 C CA . GLN A 1 596 ? -14.592 5.805 -32.427 1.00 72.88 596 GLN A CA 1
ATOM 4760 C C . GLN A 1 596 ? -14.461 7.275 -32.823 1.00 72.88 596 GLN A C 1
ATOM 4762 O O . GLN A 1 596 ? -15.247 8.115 -32.381 1.00 72.88 596 GLN A O 1
ATOM 4767 N N . ASN A 1 597 ? -13.473 7.601 -33.660 1.00 67.31 597 ASN A N 1
ATOM 4768 C CA . ASN A 1 597 ? -13.449 8.907 -34.305 1.00 67.31 597 ASN A CA 1
ATOM 4769 C C . ASN A 1 597 ? -14.436 8.926 -35.487 1.00 67.31 597 ASN A C 1
ATOM 4771 O O . ASN A 1 597 ? -14.549 7.927 -36.200 1.00 67.31 597 ASN A O 1
ATOM 4775 N N . PRO A 1 598 ? -15.124 10.055 -35.730 1.00 62.28 598 PRO A N 1
ATOM 4776 C CA . PRO A 1 598 ? -15.948 10.218 -36.923 1.00 62.28 598 PRO A CA 1
ATOM 4777 C C . PRO A 1 598 ? -15.110 10.060 -38.201 1.00 62.28 598 PRO A C 1
ATOM 4779 O O . PRO A 1 598 ? -13.928 10.410 -38.218 1.00 62.28 598 PRO A O 1
ATOM 4782 N N . LYS A 1 599 ? -15.738 9.550 -39.272 1.00 60.53 599 LYS A N 1
ATOM 4783 C CA . LYS A 1 599 ? -15.105 9.364 -40.587 1.00 60.53 599 LYS A CA 1
ATOM 4784 C C . LYS A 1 599 ? -14.496 10.671 -41.082 1.00 60.53 599 LYS A C 1
ATOM 4786 O O . LYS A 1 599 ? -15.207 11.654 -41.280 1.00 60.53 599 LYS A O 1
ATOM 4791 N N . THR A 1 600 ? -13.195 10.652 -41.335 1.00 62.97 600 THR A N 1
ATOM 4792 C CA . THR A 1 600 ? -12.487 11.744 -42.008 1.00 62.97 600 THR A CA 1
ATOM 4793 C C . THR A 1 600 ? -12.001 11.264 -43.367 1.00 62.97 600 THR A C 1
ATOM 4795 O O . THR A 1 600 ? -11.362 10.214 -43.457 1.00 62.97 600 THR A O 1
ATOM 4798 N N . GLU A 1 601 ? -12.305 12.032 -44.412 1.00 69.19 601 GLU A N 1
ATOM 4799 C CA . GLU A 1 601 ? -11.680 11.895 -45.729 1.00 69.19 601 GLU A CA 1
ATOM 4800 C C . GLU A 1 601 ? -10.180 12.162 -45.580 1.00 69.19 601 GLU A C 1
ATOM 4802 O O . GLU A 1 601 ? -9.776 13.259 -45.186 1.00 69.19 601 GLU A O 1
ATOM 4807 N N . ALA A 1 602 ? -9.351 11.159 -45.855 1.00 75.62 602 ALA A N 1
ATOM 4808 C CA . ALA A 1 602 ? -7.906 11.309 -45.804 1.00 75.62 602 ALA A CA 1
ATOM 4809 C C . ALA A 1 602 ? -7.241 10.606 -46.988 1.00 75.62 602 ALA A C 1
ATOM 4811 O O . ALA A 1 602 ? -7.736 9.600 -47.503 1.00 75.62 602 ALA A O 1
ATOM 4812 N N . VAL A 1 603 ? -6.101 11.137 -47.430 1.00 83.31 603 VAL A N 1
ATOM 4813 C CA . VAL A 1 603 ? -5.280 10.479 -48.446 1.00 83.31 603 VAL A CA 1
ATOM 4814 C C . VAL A 1 603 ? -4.638 9.255 -47.805 1.00 83.31 603 VAL A C 1
ATOM 4816 O O . VAL A 1 603 ? -3.848 9.389 -46.869 1.00 83.31 603 VAL A O 1
ATOM 4819 N N . THR A 1 604 ? -4.982 8.064 -48.295 1.00 83.81 604 THR A N 1
ATOM 4820 C CA . THR A 1 604 ? -4.401 6.810 -47.802 1.00 83.81 604 THR A CA 1
ATOM 4821 C C . THR A 1 604 ? -3.625 6.102 -48.892 1.00 83.81 604 THR A C 1
ATOM 4823 O O . THR A 1 604 ? -4.059 6.051 -50.041 1.00 83.81 604 THR A O 1
ATOM 4826 N N . ILE A 1 605 ? -2.475 5.540 -48.527 1.00 85.88 605 ILE A N 1
ATOM 4827 C CA . ILE A 1 605 ? -1.673 4.709 -49.426 1.00 85.88 605 ILE A CA 1
ATOM 4828 C C . ILE A 1 605 ? -1.321 3.386 -48.735 1.00 85.88 605 ILE A C 1
ATOM 4830 O O . ILE A 1 605 ? -1.086 3.382 -47.524 1.00 85.88 605 ILE A O 1
ATOM 4834 N N . PRO A 1 606 ? -1.277 2.252 -49.455 1.00 85.25 606 PRO A N 1
ATOM 4835 C CA . PRO A 1 606 ? -0.811 0.987 -48.894 1.00 85.25 606 PRO A CA 1
ATOM 4836 C C . PRO A 1 606 ? 0.611 1.122 -48.351 1.00 85.25 606 PRO A C 1
ATOM 4838 O O . PRO A 1 606 ? 1.468 1.717 -49.002 1.00 85.25 606 PRO A O 1
ATOM 4841 N N . MET A 1 607 ? 0.897 0.525 -47.193 1.00 84.62 607 MET A N 1
ATOM 4842 C CA . MET A 1 607 ? 2.264 0.536 -46.652 1.00 84.62 607 MET A CA 1
ATOM 4843 C C . MET A 1 607 ? 3.262 -0.150 -47.606 1.00 84.62 607 MET A C 1
ATOM 4845 O O . MET A 1 607 ? 4.422 0.248 -47.677 1.00 84.62 607 MET A O 1
ATOM 4849 N N . THR A 1 608 ? 2.801 -1.117 -48.411 1.00 84.12 608 THR A N 1
ATOM 4850 C CA . THR A 1 608 ? 3.590 -1.797 -49.457 1.00 84.12 608 THR A CA 1
ATOM 4851 C C . THR A 1 608 ? 4.056 -0.876 -50.589 1.00 84.12 608 THR A C 1
ATOM 4853 O O . THR A 1 608 ? 4.997 -1.224 -51.297 1.00 84.12 608 THR A O 1
ATOM 4856 N N . ALA A 1 609 ? 3.426 0.293 -50.749 1.00 86.00 609 ALA A N 1
ATOM 4857 C CA . ALA A 1 609 ? 3.775 1.310 -51.741 1.00 86.00 609 ALA A CA 1
ATOM 4858 C C . ALA A 1 609 ? 4.841 2.304 -51.231 1.00 86.00 609 ALA A C 1
ATOM 4860 O O . ALA A 1 609 ? 5.108 3.317 -51.878 1.00 86.00 609 ALA A O 1
ATOM 4861 N N . THR A 1 610 ? 5.432 2.049 -50.058 1.00 88.25 610 THR A N 1
ATOM 4862 C CA . THR A 1 610 ? 6.401 2.946 -49.414 1.00 88.25 610 THR A CA 1
ATOM 4863 C C . THR A 1 610 ? 7.703 2.238 -49.043 1.00 88.25 610 THR A C 1
ATOM 4865 O O . THR A 1 610 ? 7.723 1.030 -48.816 1.00 88.25 610 THR A O 1
ATOM 4868 N N . VAL A 1 611 ? 8.793 3.002 -48.968 1.00 85.06 611 VAL A N 1
ATOM 4869 C CA . VAL A 1 611 ? 10.107 2.563 -48.474 1.00 85.06 611 VAL A CA 1
ATOM 4870 C C . VAL A 1 611 ? 10.527 3.481 -47.335 1.00 85.06 611 VAL A C 1
ATOM 4872 O O . VAL A 1 611 ? 10.297 4.687 -47.387 1.00 85.06 611 VAL A O 1
ATOM 4875 N N . GLU A 1 612 ? 11.157 2.925 -46.308 1.00 83.81 612 GLU A N 1
ATOM 4876 C CA . GLU A 1 612 ? 11.753 3.708 -45.228 1.00 83.81 612 GLU A CA 1
ATOM 4877 C C . GLU A 1 612 ? 13.236 3.960 -45.535 1.00 83.81 612 GLU A C 1
ATOM 4879 O O . GLU A 1 612 ? 14.033 3.026 -45.627 1.00 83.81 612 GLU A O 1
ATOM 4884 N N . LEU A 1 613 ? 13.606 5.228 -45.728 1.00 80.50 613 LEU A N 1
ATOM 4885 C CA . LEU A 1 613 ? 14.968 5.659 -46.036 1.00 80.50 613 LEU A CA 1
ATOM 4886 C C . LEU A 1 613 ? 15.411 6.725 -45.027 1.00 80.50 613 LEU A C 1
ATOM 4888 O O . LEU A 1 613 ? 14.887 7.837 -45.035 1.00 80.50 613 LEU A O 1
ATOM 4892 N N . GLN A 1 614 ? 16.399 6.393 -44.185 1.00 71.31 614 GLN A N 1
ATOM 4893 C CA . GLN A 1 614 ? 17.023 7.319 -43.221 1.00 71.31 614 GLN A CA 1
ATOM 4894 C C . GLN A 1 614 ? 15.990 8.106 -42.385 1.00 71.31 614 GLN A C 1
ATOM 4896 O O . GLN A 1 614 ? 15.989 9.337 -42.379 1.00 71.31 614 GLN A O 1
ATOM 4901 N N . ASP A 1 615 ? 15.088 7.381 -41.716 1.00 71.44 615 ASP A N 1
ATOM 4902 C CA . ASP A 1 615 ? 14.006 7.913 -40.868 1.00 71.44 615 ASP A CA 1
ATOM 4903 C C . ASP A 1 615 ? 12.918 8.722 -41.609 1.00 71.44 615 ASP A C 1
ATOM 4905 O O . ASP A 1 615 ? 12.129 9.437 -40.984 1.00 71.44 615 ASP A O 1
ATOM 4909 N N . LYS A 1 616 ? 12.840 8.612 -42.942 1.00 78.94 616 LYS A N 1
ATOM 4910 C CA . LYS A 1 616 ? 11.760 9.183 -43.761 1.00 78.94 616 LYS A CA 1
ATOM 4911 C C . LYS A 1 616 ? 11.036 8.092 -44.538 1.00 78.94 616 LYS A C 1
ATOM 4913 O O . LYS A 1 616 ? 11.664 7.220 -45.131 1.00 78.94 616 LYS A O 1
ATOM 4918 N N . ILE A 1 617 ? 9.710 8.177 -44.581 1.00 87.06 617 ILE A N 1
ATOM 4919 C CA . ILE A 1 617 ? 8.887 7.317 -45.433 1.00 87.06 617 ILE A CA 1
ATOM 4920 C C . ILE A 1 617 ? 8.811 7.982 -46.803 1.00 87.06 617 ILE A C 1
ATOM 4922 O O . ILE A 1 617 ? 8.443 9.152 -46.904 1.00 87.06 617 ILE A O 1
ATOM 4926 N N . ILE A 1 618 ? 9.180 7.255 -47.851 1.00 89.44 618 ILE A N 1
ATOM 4927 C CA . ILE A 1 618 ? 9.141 7.735 -49.231 1.00 89.44 618 ILE A CA 1
ATOM 4928 C C . ILE A 1 618 ? 8.218 6.858 -50.074 1.00 89.44 618 ILE A C 1
ATOM 4930 O O . ILE A 1 618 ? 8.153 5.644 -49.881 1.00 89.44 618 ILE A O 1
ATOM 4934 N N . ALA A 1 619 ? 7.524 7.470 -51.026 1.00 89.81 619 ALA A N 1
ATOM 4935 C CA . ALA A 1 619 ? 6.863 6.775 -52.126 1.00 89.81 619 ALA A CA 1
ATOM 4936 C C . ALA A 1 619 ? 7.433 7.289 -53.448 1.00 89.81 619 ALA A C 1
ATOM 4938 O O . ALA A 1 619 ? 7.761 8.468 -53.561 1.00 89.81 619 ALA A O 1
ATOM 4939 N N . TYR A 1 620 ? 7.532 6.433 -54.461 1.00 89.38 620 TYR A N 1
ATOM 4940 C CA . TYR A 1 620 ? 7.935 6.872 -55.796 1.00 89.38 620 TYR A CA 1
ATOM 4941 C C . TYR A 1 620 ? 6.701 7.274 -56.597 1.00 89.38 620 TYR A C 1
ATOM 4943 O O . TYR A 1 620 ? 5.885 6.416 -56.948 1.00 89.38 620 TYR A O 1
ATOM 4951 N N . ARG A 1 621 ? 6.563 8.574 -56.880 1.00 90.44 621 ARG A N 1
ATOM 4952 C CA . ARG A 1 621 ? 5.558 9.100 -57.809 1.00 90.44 621 ARG A CA 1
ATOM 4953 C C . ARG A 1 621 ? 6.104 9.099 -59.225 1.00 90.44 621 ARG A C 1
ATOM 4955 O O . ARG A 1 621 ? 7.294 9.298 -59.444 1.00 90.44 621 ARG A O 1
ATOM 4962 N N . LEU A 1 622 ? 5.232 8.887 -60.195 1.00 86.81 622 LEU A N 1
ATOM 4963 C CA . LEU A 1 622 ? 5.609 8.865 -61.593 1.00 86.81 622 LEU A CA 1
ATOM 4964 C C . LEU A 1 622 ? 5.422 10.249 -62.215 1.00 86.81 622 LEU A C 1
ATOM 4966 O O . LEU A 1 622 ? 4.308 10.771 -62.255 1.00 86.81 622 LEU A O 1
ATOM 4970 N N . LYS A 1 623 ? 6.503 10.819 -62.748 1.00 81.69 623 LYS A N 1
ATOM 4971 C CA . LYS A 1 623 ? 6.485 12.091 -63.472 1.00 81.69 623 LYS A CA 1
ATOM 4972 C C . LYS A 1 623 ? 7.191 11.913 -64.808 1.00 81.69 623 LYS A C 1
ATOM 4974 O O . LYS A 1 623 ? 8.343 11.503 -64.857 1.00 81.69 623 LYS A O 1
ATOM 4979 N N . ASN A 1 624 ? 6.477 12.165 -65.904 1.00 77.12 624 ASN A N 1
ATOM 4980 C CA . ASN A 1 624 ? 6.983 11.986 -67.273 1.00 77.12 624 ASN A CA 1
ATOM 4981 C C . ASN A 1 624 ? 7.588 10.586 -67.549 1.00 77.12 624 ASN A C 1
ATOM 4983 O O . ASN A 1 624 ? 8.567 10.465 -68.277 1.00 77.12 624 ASN A O 1
ATOM 4987 N N . GLY A 1 625 ? 7.027 9.523 -66.953 1.00 73.88 625 GLY A N 1
ATOM 4988 C CA . GLY A 1 625 ? 7.516 8.144 -67.128 1.00 73.88 625 GLY A CA 1
ATOM 4989 C C . GLY A 1 625 ? 8.775 7.789 -66.321 1.00 73.88 625 GLY A C 1
ATOM 4990 O O . GLY A 1 625 ? 9.343 6.713 -66.520 1.00 73.88 625 GLY A O 1
ATOM 4991 N N . GLN A 1 626 ? 9.209 8.664 -65.410 1.00 83.75 626 GLN A N 1
ATOM 4992 C CA . GLN A 1 626 ? 10.322 8.434 -64.487 1.00 83.75 626 GLN A CA 1
ATOM 4993 C C . GLN A 1 626 ? 9.854 8.467 -63.029 1.00 83.75 626 GLN A C 1
ATOM 4995 O O . GLN A 1 626 ? 8.881 9.146 -62.691 1.00 83.75 626 GLN A O 1
ATOM 5000 N N . ALA A 1 627 ? 10.539 7.706 -62.176 1.00 86.94 627 ALA A N 1
ATOM 5001 C CA . ALA A 1 627 ? 10.276 7.642 -60.744 1.00 86.94 627 ALA A CA 1
ATOM 5002 C C . ALA A 1 627 ? 10.892 8.849 -60.017 1.00 86.94 627 ALA A C 1
ATOM 5004 O O . ALA A 1 627 ? 12.099 9.065 -60.099 1.00 86.94 627 ALA A O 1
ATOM 5005 N N . GLU A 1 628 ? 10.078 9.600 -59.282 1.00 89.56 628 GLU A N 1
ATOM 5006 C CA . GLU A 1 628 ? 10.488 10.721 -58.431 1.00 89.56 628 GLU A CA 1
ATOM 5007 C C . GLU A 1 628 ? 10.126 10.405 -56.973 1.00 89.56 628 GLU A C 1
ATOM 5009 O O . GLU A 1 628 ? 8.984 10.039 -56.675 1.00 89.56 628 GLU A O 1
ATOM 5014 N N . ALA A 1 629 ? 11.072 10.534 -56.045 1.00 88.62 629 ALA A N 1
ATOM 5015 C CA . ALA A 1 629 ? 10.835 10.298 -54.628 1.00 88.62 629 ALA A CA 1
ATOM 5016 C C . ALA A 1 629 ? 9.984 11.420 -54.021 1.00 88.62 629 ALA A C 1
ATOM 5018 O O . ALA A 1 629 ? 10.384 12.581 -53.925 1.00 88.62 629 ALA A O 1
ATOM 5019 N N . ALA A 1 630 ? 8.808 11.046 -53.532 1.00 88.44 630 ALA A N 1
ATOM 5020 C CA . ALA A 1 630 ? 7.963 11.869 -52.689 1.00 88.44 630 ALA A CA 1
ATOM 5021 C C . ALA A 1 630 ? 8.229 11.521 -51.219 1.00 88.44 630 ALA A C 1
ATOM 5023 O O . ALA A 1 630 ? 7.915 10.420 -50.762 1.00 88.44 630 ALA A O 1
ATOM 5024 N N . TYR A 1 631 ? 8.805 12.463 -50.473 1.00 89.00 631 TYR A N 1
ATOM 5025 C CA . TYR A 1 631 ? 8.979 12.337 -49.026 1.00 89.00 631 TYR A CA 1
ATOM 5026 C C . TYR A 1 631 ? 7.649 12.578 -48.325 1.00 89.00 631 TYR A C 1
ATOM 5028 O O . TYR A 1 631 ? 7.043 13.636 -48.490 1.00 89.00 631 TYR A O 1
ATOM 5036 N N . LEU A 1 632 ? 7.205 11.594 -47.549 1.00 88.50 632 LEU A N 1
ATOM 5037 C CA . LEU A 1 632 ? 5.887 11.587 -46.937 1.00 88.50 632 LEU A CA 1
ATOM 5038 C C . LEU A 1 632 ? 5.962 11.957 -45.463 1.00 88.50 632 LEU A C 1
ATOM 5040 O O . LEU A 1 632 ? 6.747 11.392 -44.697 1.00 88.50 632 LEU A O 1
ATOM 5044 N N . THR A 1 633 ? 5.051 12.833 -45.053 1.00 84.56 633 THR A N 1
ATOM 5045 C CA . THR A 1 633 ? 4.693 13.015 -43.646 1.00 84.56 633 THR A CA 1
ATOM 5046 C C . THR A 1 633 ? 3.409 12.231 -43.399 1.00 84.56 633 THR A C 1
ATOM 5048 O O . THR A 1 633 ? 2.351 12.620 -43.890 1.00 84.56 633 THR A O 1
ATOM 5051 N N . VAL A 1 634 ? 3.479 11.124 -42.658 1.00 84.31 634 VAL A N 1
ATOM 5052 C CA . VAL A 1 634 ? 2.314 10.265 -42.369 1.00 84.31 634 VAL A CA 1
ATOM 5053 C C . VAL A 1 634 ? 1.780 10.487 -40.950 1.00 84.31 634 VAL A C 1
ATOM 5055 O O . VAL A 1 634 ? 2.527 10.874 -40.048 1.00 84.31 634 VAL A O 1
ATOM 5058 N N . ASP A 1 635 ? 0.483 10.257 -40.726 1.00 71.88 635 ASP A N 1
ATOM 5059 C CA . ASP A 1 635 ? -0.098 10.260 -39.381 1.00 71.88 635 ASP A CA 1
ATOM 5060 C C . ASP A 1 635 ? 0.334 9.013 -38.585 1.00 71.88 635 ASP A C 1
ATOM 5062 O O . ASP A 1 635 ? 0.566 7.936 -39.133 1.00 71.88 635 ASP A O 1
ATOM 5066 N N . ARG A 1 636 ? 0.430 9.166 -37.260 1.00 60.66 636 ARG A N 1
ATOM 5067 C CA . ARG A 1 636 ? 0.696 8.071 -36.315 1.00 60.66 636 ARG A CA 1
ATOM 5068 C C . ARG A 1 636 ? -0.499 7.138 -36.160 1.00 60.66 636 ARG A C 1
ATOM 5070 O O . ARG A 1 636 ? -0.320 5.998 -35.746 1.00 60.66 636 ARG A O 1
ATOM 5077 N N . LEU A 1 637 ? -1.697 7.652 -36.421 1.00 57.16 637 LEU A N 1
ATOM 5078 C CA . LEU A 1 637 ? -2.926 6.876 -36.457 1.00 57.16 637 LEU A CA 1
ATOM 5079 C C . LEU A 1 637 ? -3.083 6.304 -37.868 1.00 57.16 637 LEU A C 1
ATOM 5081 O O . LEU A 1 637 ? -3.160 7.055 -38.835 1.00 57.16 637 LEU A O 1
ATOM 5085 N N . ASN A 1 638 ? -3.101 4.981 -37.979 1.00 64.00 638 ASN A N 1
ATOM 5086 C CA . ASN A 1 638 ? -3.321 4.263 -39.227 1.00 64.00 638 ASN A CA 1
ATOM 5087 C C . ASN A 1 638 ? -4.314 3.117 -38.997 1.00 64.00 638 ASN A C 1
ATOM 5089 O O . ASN A 1 638 ? -4.598 2.755 -37.856 1.00 64.00 638 ASN A O 1
ATOM 5093 N N . ASP A 1 639 ? -4.854 2.561 -40.077 1.00 63.47 639 ASP A N 1
ATOM 5094 C CA . ASP A 1 639 ? -5.798 1.437 -40.028 1.00 63.47 639 ASP A CA 1
ATOM 5095 C C . ASP A 1 639 ? -5.090 0.064 -39.983 1.00 63.47 639 ASP A C 1
ATOM 5097 O O . ASP A 1 639 ? -5.713 -0.968 -40.219 1.00 63.47 639 ASP A O 1
ATOM 5101 N N . GLY A 1 640 ? -3.780 0.047 -39.701 1.00 63.16 640 GLY A N 1
ATOM 5102 C CA . GLY A 1 640 ? -2.930 -1.145 -39.672 1.00 63.16 640 GLY A CA 1
ATOM 5103 C C . GLY A 1 640 ? -2.384 -1.596 -41.032 1.00 63.16 640 GLY A C 1
ATOM 5104 O O . GLY A 1 640 ? -1.336 -2.238 -41.054 1.00 63.16 640 GLY A O 1
ATOM 5105 N N . ASN A 1 641 ? -3.020 -1.222 -42.153 1.00 71.19 641 ASN A N 1
ATOM 5106 C CA . ASN A 1 641 ? -2.635 -1.676 -43.501 1.00 71.19 641 ASN A CA 1
ATOM 5107 C C . ASN A 1 641 ? -2.264 -0.531 -44.466 1.00 71.19 641 ASN A C 1
ATOM 5109 O O . ASN A 1 641 ? -1.585 -0.758 -45.475 1.00 71.19 641 ASN A O 1
ATOM 5113 N N . ARG A 1 642 ? -2.698 0.703 -44.190 1.00 79.94 642 ARG A N 1
ATOM 5114 C CA . ARG A 1 642 ? -2.467 1.893 -45.019 1.00 79.94 642 ARG A CA 1
ATOM 5115 C C . ARG A 1 642 ? -1.914 3.041 -44.186 1.00 79.94 642 ARG A C 1
ATOM 5117 O O . ARG A 1 642 ? -2.359 3.277 -43.070 1.00 79.94 642 ARG A O 1
ATOM 5124 N N . PHE A 1 643 ? -0.985 3.812 -44.744 1.00 82.94 643 PHE A N 1
ATOM 5125 C CA . PHE A 1 643 ? -0.570 5.082 -44.154 1.00 82.94 643 PHE A CA 1
ATOM 5126 C C . PHE A 1 643 ? -1.563 6.187 -44.499 1.00 82.94 643 PHE A C 1
ATOM 5128 O O . PHE A 1 643 ? -1.975 6.313 -45.652 1.00 82.94 643 PHE A O 1
ATOM 5135 N N . ILE A 1 644 ? -1.890 7.022 -43.511 1.00 82.50 644 ILE A N 1
ATOM 5136 C CA . ILE A 1 644 ? -2.590 8.291 -43.725 1.00 82.50 644 ILE A CA 1
ATOM 5137 C C . ILE A 1 644 ? -1.538 9.356 -44.041 1.00 82.50 644 ILE A C 1
ATOM 5139 O O . ILE A 1 644 ? -0.704 9.659 -43.191 1.00 82.50 644 ILE A O 1
ATOM 5143 N N . VAL A 1 645 ? -1.556 9.917 -45.248 1.00 85.56 645 VAL A N 1
ATOM 5144 C CA . VAL A 1 645 ? -0.574 10.909 -45.710 1.00 85.56 645 VAL A CA 1
ATOM 5145 C C . VAL A 1 645 ? -1.079 12.318 -45.395 1.00 85.56 645 VAL A C 1
ATOM 5147 O O . VAL A 1 645 ? -2.168 12.694 -45.820 1.00 85.56 645 VAL A O 1
ATOM 5150 N N . LYS A 1 646 ? -0.288 13.104 -44.654 1.00 82.31 646 LYS A N 1
ATOM 5151 C CA . LYS A 1 646 ? -0.554 14.528 -44.374 1.00 82.31 646 LYS A CA 1
ATOM 5152 C C . LYS A 1 646 ? 0.070 15.448 -45.410 1.00 82.31 646 LYS A C 1
ATOM 5154 O O . LYS A 1 646 ? -0.553 16.419 -45.817 1.00 82.31 646 LYS A O 1
ATOM 5159 N N . GLU A 1 647 ? 1.300 15.144 -45.814 1.00 81.56 647 GLU A N 1
ATOM 5160 C CA . GLU A 1 647 ? 2.080 15.941 -46.762 1.00 81.56 647 GLU A CA 1
ATOM 5161 C C . GLU A 1 647 ? 2.935 15.019 -47.639 1.00 81.56 647 GLU A C 1
ATOM 5163 O O . GLU A 1 647 ? 3.305 13.920 -47.216 1.00 81.56 647 GLU A O 1
ATOM 5168 N N . GLY A 1 648 ? 3.264 15.474 -48.851 1.00 81.44 648 GLY A N 1
ATOM 5169 C CA . GLY A 1 648 ? 4.172 14.783 -49.775 1.00 81.44 648 GLY A CA 1
ATOM 5170 C C . GLY A 1 648 ? 3.503 14.181 -51.014 1.00 81.44 648 GLY A C 1
ATOM 5171 O O . GLY A 1 648 ? 4.165 14.045 -52.041 1.00 81.44 648 GLY A O 1
ATOM 5172 N N . LEU A 1 649 ? 2.196 13.902 -50.963 1.00 86.06 649 LEU A N 1
ATOM 5173 C CA . LEU A 1 649 ? 1.404 13.415 -52.101 1.00 86.06 649 LEU A CA 1
ATOM 5174 C C . LEU A 1 649 ? 0.102 14.193 -52.245 1.00 86.06 649 LEU A C 1
ATOM 5176 O O . LEU A 1 649 ? -0.521 14.564 -51.251 1.00 86.06 649 LEU A O 1
ATOM 5180 N N . SER A 1 650 ? -0.315 14.394 -53.491 1.00 84.75 650 SER A N 1
ATOM 5181 C CA . SER A 1 650 ? -1.588 15.018 -53.843 1.00 84.75 650 SER A CA 1
ATOM 5182 C C . SER A 1 650 ? -2.560 13.994 -54.423 1.00 84.75 650 SER A C 1
ATOM 5184 O O . SER A 1 650 ? -2.164 13.004 -55.041 1.00 84.75 650 SER A O 1
ATOM 5186 N N . VAL A 1 651 ? -3.861 14.241 -54.250 1.00 84.00 651 VAL A N 1
ATOM 5187 C CA . VAL A 1 651 ? -4.903 13.442 -54.910 1.00 84.00 651 VAL A CA 1
ATOM 5188 C C . VAL A 1 651 ? -4.701 13.522 -56.423 1.00 84.00 651 VAL A C 1
ATOM 5190 O O . VAL A 1 651 ? -4.632 14.609 -56.992 1.00 84.00 651 VAL A O 1
ATOM 5193 N N . GLY A 1 652 ? -4.614 12.364 -57.073 1.00 82.06 652 GLY A N 1
ATOM 5194 C CA . GLY A 1 652 ? -4.355 12.245 -58.504 1.00 82.06 652 GLY A CA 1
ATOM 5195 C C . GLY A 1 652 ? -2.925 11.849 -58.878 1.00 82.06 652 GLY A C 1
ATOM 5196 O O . GLY A 1 652 ? -2.736 11.405 -60.013 1.00 82.06 652 GLY A O 1
ATOM 5197 N N . ASP A 1 653 ? -1.965 11.924 -57.948 1.00 87.19 653 ASP A N 1
ATOM 5198 C CA . ASP A 1 653 ? -0.604 11.420 -58.161 1.00 87.19 653 ASP A CA 1
ATOM 5199 C C . ASP A 1 653 ? -0.631 9.914 -58.460 1.00 87.19 653 ASP A C 1
ATOM 5201 O O . ASP A 1 653 ? -1.427 9.164 -57.897 1.00 87.19 653 ASP A O 1
ATOM 5205 N N . THR A 1 654 ? 0.237 9.453 -59.360 1.00 88.19 654 THR A N 1
ATOM 5206 C CA . THR A 1 654 ? 0.398 8.021 -59.658 1.00 88.19 654 THR A CA 1
ATOM 5207 C C . THR A 1 654 ? 1.661 7.525 -58.976 1.00 88.19 654 THR A C 1
ATOM 5209 O O . THR A 1 654 ? 2.740 8.029 -59.273 1.00 88.19 654 THR A O 1
ATOM 5212 N N . ILE A 1 655 ? 1.538 6.565 -58.064 1.00 90.19 655 ILE A N 1
ATOM 5213 C CA . ILE A 1 655 ? 2.656 6.033 -57.274 1.00 90.19 655 ILE A CA 1
ATOM 5214 C C . ILE A 1 655 ? 2.873 4.546 -57.545 1.00 90.19 655 ILE A C 1
ATOM 5216 O O . ILE A 1 655 ? 1.941 3.832 -57.912 1.00 90.19 655 ILE A O 1
ATOM 5220 N N . VAL A 1 656 ? 4.098 4.064 -57.349 1.00 87.62 656 VAL A N 1
ATOM 5221 C CA . VAL A 1 656 ? 4.424 2.634 -57.451 1.00 87.62 656 VAL A CA 1
ATOM 5222 C C . VAL A 1 656 ? 3.825 1.877 -56.262 1.00 87.62 656 VAL A C 1
ATOM 5224 O O . VAL A 1 656 ? 4.099 2.206 -55.114 1.00 87.62 656 VAL A O 1
ATOM 5227 N N . ALA A 1 657 ? 3.008 0.860 -56.535 1.00 83.75 657 ALA A N 1
ATOM 5228 C CA . ALA A 1 657 ? 2.234 0.130 -55.529 1.00 83.75 657 ALA A CA 1
ATOM 5229 C C . ALA A 1 657 ? 2.956 -1.103 -54.962 1.00 83.75 657 ALA A C 1
ATOM 5231 O O . ALA A 1 657 ? 2.739 -1.477 -53.809 1.00 83.75 657 ALA A O 1
ATOM 5232 N N . GLU A 1 658 ? 3.797 -1.742 -55.782 1.00 79.94 658 GLU A N 1
ATOM 5233 C CA . GLU A 1 658 ? 4.517 -2.980 -55.468 1.00 79.94 658 GLU A CA 1
ATOM 5234 C C . GLU A 1 658 ? 5.933 -2.940 -56.051 1.00 79.94 658 GLU A C 1
ATOM 5236 O O . GLU A 1 658 ? 6.167 -2.341 -57.100 1.00 79.94 658 GLU A O 1
ATOM 5241 N N . GLY A 1 659 ? 6.887 -3.592 -55.380 1.00 74.12 659 GLY A N 1
ATOM 5242 C CA . GLY A 1 659 ? 8.289 -3.617 -55.819 1.00 74.12 659 GLY A CA 1
ATOM 5243 C C . GLY A 1 659 ? 9.046 -2.305 -55.582 1.00 74.12 659 GLY A C 1
ATOM 5244 O O . GLY A 1 659 ? 10.156 -2.145 -56.079 1.00 74.12 659 GLY A O 1
ATOM 5245 N N . VAL A 1 660 ? 8.477 -1.391 -54.790 1.00 80.50 660 VAL A N 1
ATOM 5246 C CA . VAL A 1 660 ? 9.011 -0.049 -54.496 1.00 80.50 660 VAL A CA 1
ATOM 5247 C C . VAL A 1 660 ? 10.457 -0.063 -53.966 1.00 80.50 660 VAL A C 1
ATOM 5249 O O . VAL A 1 660 ? 11.218 0.853 -54.253 1.00 80.50 660 VAL A O 1
ATOM 5252 N N . GLY A 1 661 ? 10.885 -1.128 -53.275 1.00 76.75 661 GLY A N 1
ATOM 5253 C CA . GLY A 1 661 ? 12.262 -1.280 -52.778 1.00 76.75 661 GLY A CA 1
ATOM 5254 C C . GLY A 1 661 ? 13.327 -1.537 -53.856 1.00 76.75 661 GLY A C 1
ATOM 5255 O O . GLY A 1 661 ? 14.516 -1.440 -53.565 1.00 76.75 661 GLY A O 1
ATOM 5256 N N . LEU A 1 662 ? 12.921 -1.870 -55.085 1.00 80.69 662 LEU A N 1
ATOM 5257 C CA . LEU A 1 662 ? 13.817 -2.059 -56.234 1.00 80.69 662 LEU A CA 1
ATOM 5258 C C . LEU A 1 662 ? 13.903 -0.807 -57.121 1.00 80.69 662 LEU A C 1
ATOM 5260 O O . LEU A 1 662 ? 14.763 -0.733 -57.999 1.00 80.69 662 LEU A O 1
ATOM 5264 N N . VAL A 1 663 ? 13.032 0.176 -56.880 1.00 82.75 663 VAL A N 1
ATOM 5265 C CA . VAL A 1 663 ? 12.959 1.426 -57.637 1.00 82.75 663 VAL A CA 1
ATOM 5266 C C . VAL A 1 663 ? 13.996 2.418 -57.110 1.00 82.75 663 VAL A C 1
ATOM 5268 O O . VAL A 1 663 ? 14.238 2.510 -55.908 1.00 82.75 663 VAL A O 1
ATOM 5271 N N . ARG A 1 664 ? 14.622 3.168 -58.020 1.00 83.62 664 ARG A N 1
ATOM 5272 C CA . ARG A 1 664 ? 15.567 4.249 -57.703 1.00 83.62 664 ARG A CA 1
ATOM 5273 C C . ARG A 1 664 ? 15.086 5.565 -58.305 1.00 83.62 664 ARG A C 1
ATOM 5275 O O . ARG A 1 664 ? 14.358 5.566 -59.295 1.00 83.62 664 ARG A O 1
ATOM 5282 N N . GLU A 1 665 ? 15.534 6.672 -57.721 1.00 83.25 665 GLU A N 1
ATOM 5283 C CA . GLU A 1 665 ? 15.289 8.017 -58.252 1.00 83.25 665 GLU A CA 1
ATOM 5284 C C . GLU A 1 665 ? 15.706 8.110 -59.728 1.00 83.25 665 GLU A C 1
ATOM 5286 O O . GLU A 1 665 ? 16.795 7.666 -60.094 1.00 83.25 665 GLU A O 1
ATOM 5291 N N . GLY A 1 666 ? 14.841 8.668 -60.575 1.00 79.94 666 GLY A N 1
ATOM 5292 C CA . GLY A 1 666 ? 15.084 8.850 -62.009 1.00 79.94 666 GLY A CA 1
ATOM 5293 C C . GLY A 1 666 ? 14.949 7.583 -62.861 1.00 79.94 666 GLY A C 1
ATOM 5294 O O . GLY A 1 666 ? 15.116 7.652 -64.079 1.00 79.94 666 GLY A O 1
ATOM 5295 N N . MET A 1 667 ? 14.625 6.426 -62.269 1.00 83.81 667 MET A N 1
ATOM 5296 C CA . MET A 1 667 ? 14.425 5.181 -63.015 1.00 83.81 667 MET A CA 1
ATOM 5297 C C . MET A 1 667 ? 13.229 5.313 -63.966 1.00 83.81 667 MET A C 1
ATOM 5299 O O . MET A 1 667 ? 12.141 5.718 -63.551 1.00 83.81 667 MET A O 1
ATOM 5303 N N . SER A 1 668 ? 13.411 4.953 -65.241 1.00 81.94 668 SER A N 1
ATOM 5304 C CA . SER A 1 668 ? 12.299 4.909 -66.194 1.00 81.94 668 SER A CA 1
ATOM 5305 C C . SER A 1 668 ? 11.419 3.696 -65.902 1.00 81.94 668 SER A C 1
ATOM 5307 O O . SER A 1 668 ? 11.900 2.563 -65.860 1.00 81.94 668 SER A O 1
ATOM 5309 N N . ILE A 1 669 ? 10.130 3.942 -65.675 1.00 80.69 669 ILE A N 1
ATOM 5310 C CA . ILE A 1 669 ? 9.153 2.917 -65.310 1.00 80.69 669 ILE A CA 1
ATOM 5311 C C . ILE A 1 669 ? 8.073 2.882 -66.379 1.00 80.69 669 ILE A C 1
ATOM 5313 O O . ILE A 1 669 ? 7.434 3.893 -66.670 1.00 80.69 669 ILE A O 1
ATOM 5317 N N . THR A 1 670 ? 7.813 1.688 -66.911 1.00 80.81 670 THR A N 1
ATOM 5318 C CA . THR A 1 670 ? 6.610 1.450 -67.714 1.00 80.81 670 THR A CA 1
ATOM 5319 C C . THR A 1 670 ? 5.464 1.062 -66.774 1.00 80.81 670 THR A C 1
ATOM 5321 O O . THR A 1 670 ? 5.564 0.019 -66.116 1.00 80.81 670 THR A O 1
ATOM 5324 N N . PRO A 1 671 ? 4.391 1.870 -66.662 1.00 78.50 671 PRO A N 1
ATOM 5325 C CA . PRO A 1 671 ? 3.285 1.577 -65.758 1.00 78.50 671 PRO A CA 1
ATOM 5326 C C . PRO A 1 671 ? 2.519 0.345 -66.233 1.00 78.50 671 PRO A C 1
ATOM 5328 O O . PRO A 1 671 ? 2.038 0.303 -67.366 1.00 78.50 671 PRO A O 1
ATOM 5331 N N . LYS A 1 672 ? 2.353 -0.643 -65.355 1.00 77.81 672 LYS A N 1
ATOM 5332 C CA . LYS A 1 672 ? 1.406 -1.738 -65.569 1.00 77.81 672 LYS A CA 1
ATOM 5333 C C . LYS A 1 672 ? 0.099 -1.368 -64.868 1.00 77.81 672 LYS A C 1
ATOM 5335 O O . LYS A 1 672 ? -0.034 -1.567 -63.662 1.00 77.81 672 LYS A O 1
ATOM 5340 N N . ASN A 1 673 ? -0.825 -0.760 -65.612 1.00 59.66 673 ASN A N 1
ATOM 5341 C CA . ASN A 1 673 ? -2.150 -0.402 -65.100 1.00 59.66 673 ASN A CA 1
ATOM 5342 C C . ASN A 1 673 ? -2.998 -1.665 -64.893 1.00 59.66 673 ASN A C 1
ATOM 5344 O O . ASN A 1 673 ? -2.927 -2.597 -65.696 1.00 59.66 673 ASN A O 1
ATOM 5348 N N . GLU A 1 674 ? -3.838 -1.681 -63.857 1.00 45.88 674 GLU A N 1
ATOM 5349 C CA . GLU A 1 674 ? -4.922 -2.659 -63.769 1.00 45.88 674 GLU A CA 1
ATOM 5350 C C . GLU A 1 674 ? -5.889 -2.470 -64.939 1.00 45.88 674 GLU A C 1
ATOM 5352 O O . GLU A 1 674 ? -6.408 -1.380 -65.187 1.00 45.88 674 GLU A O 1
ATOM 5357 N N . THR A 1 675 ? -6.146 -3.562 -65.655 1.00 35.47 675 THR A N 1
ATOM 5358 C CA . THR A 1 675 ? -7.465 -3.758 -66.255 1.00 35.47 675 THR A CA 1
ATOM 5359 C C . THR A 1 675 ? -8.393 -4.098 -65.088 1.00 35.47 675 THR A C 1
ATOM 5361 O O . THR A 1 675 ? -8.004 -4.915 -64.258 1.00 35.47 675 THR A O 1
ATOM 5364 N N . LYS A 1 676 ? -9.520 -3.382 -65.008 1.00 33.44 676 LYS A N 1
ATOM 5365 C CA . LYS A 1 676 ? -10.546 -3.417 -63.950 1.00 33.44 676 LYS A CA 1
ATOM 5366 C C . LYS A 1 676 ? -10.778 -4.760 -63.267 1.00 33.44 676 LYS A C 1
ATOM 5368 O O . LYS A 1 676 ? -10.848 -5.776 -63.993 1.00 33.44 676 LYS A O 1
#